Protein AF-A0A7D9HX45-F1 (afdb_monomer_lite)

Organism: Paramuricea clavata (NCBI:txid317549)

Sequence (396 aa):
MNIWMFMNYAREGESHLIISDQASVRDQLNIYQTESTLCTAKPGYRRFQIYSKAFNLCASVYANDYVTAQTCIHDLFSPIQAWQWINNRQLRHEHTGKCLDIVNGIVIRDRLCVRTCNSTRKSQQWACDGLFFEVGGTKLKMNYGNVGMPHILLYNVYADGQYSKWIIYQTPDSSLCSINPYNDLFSKKILKITTVALKAFCSIECAKEQRCKAYIFLEFKKSENCLLSSDPDGKSIPYYGLSFVKLSNDQECDINYCQSGSTCVRRCTEPFFECVCPSWASGDLCENLNPDCSRCLAPETLLHVVAGCQSYLERFTWRHDSVLNFLATSVQIVSGSHLYVDLPGSKSPSIITGDTYRPDLLIQPQPEHSILSNLQLSSNQIFKKKLSGKNQNIKN

Structure (mmCIF, N/CA/C/O backbone):
data_AF-A0A7D9HX45-F1
#
_entry.id   AF-A0A7D9HX45-F1
#
loop_
_atom_site.group_PDB
_atom_site.id
_atom_site.type_symbol
_atom_site.label_atom_id
_atom_site.label_alt_id
_atom_site.label_comp_id
_atom_site.label_asym_id
_atom_site.label_entity_id
_atom_site.label_seq_id
_atom_site.pdbx_PDB_ins_code
_atom_site.Cartn_x
_atom_site.Cartn_y
_atom_site.Cartn_z
_atom_site.occupancy
_atom_site.B_iso_or_equiv
_atom_site.auth_seq_id
_atom_site.auth_comp_id
_atom_site.auth_asym_id
_atom_site.auth_atom_id
_atom_site.pdbx_PDB_model_num
ATOM 1 N N . MET A 1 1 ? -54.045 -20.813 7.165 1.00 29.11 1 MET A N 1
ATOM 2 C CA . MET A 1 1 ? -52.669 -21.286 6.908 1.00 29.11 1 MET A CA 1
ATOM 3 C C . MET A 1 1 ? -52.746 -22.800 6.792 1.00 29.11 1 MET A C 1
ATOM 5 O O . MET A 1 1 ? -53.043 -23.453 7.780 1.00 29.11 1 MET A O 1
ATOM 9 N N . ASN A 1 2 ? -52.648 -23.330 5.572 1.00 20.75 2 ASN A N 1
ATOM 10 C CA . ASN A 1 2 ? -52.856 -24.754 5.294 1.00 20.75 2 ASN A CA 1
ATOM 11 C C . ASN A 1 2 ? -51.570 -25.526 5.600 1.00 20.75 2 ASN A C 1
ATOM 13 O O . ASN A 1 2 ? -50.532 -25.237 5.007 1.00 20.75 2 ASN A O 1
ATOM 17 N N . ILE A 1 3 ? -51.641 -26.485 6.520 1.00 23.73 3 ILE A N 1
ATOM 18 C CA . ILE A 1 3 ? -50.541 -27.398 6.832 1.00 23.73 3 ILE A CA 1
ATOM 19 C C . ILE A 1 3 ? -50.713 -28.630 5.943 1.00 23.73 3 ILE A C 1
ATOM 21 O O . ILE A 1 3 ? -51.696 -29.358 6.066 1.00 23.73 3 ILE A O 1
ATOM 25 N N . TRP A 1 4 ? -49.764 -28.846 5.035 1.00 21.41 4 TRP A N 1
ATOM 26 C CA . TRP A 1 4 ? -49.619 -30.112 4.321 1.00 21.41 4 TRP A CA 1
ATOM 27 C C . TRP A 1 4 ? -48.769 -31.056 5.168 1.00 21.41 4 TRP A C 1
ATOM 29 O O . TRP A 1 4 ? -47.671 -30.697 5.590 1.00 21.41 4 TRP A O 1
ATOM 39 N N . MET A 1 5 ? -49.280 -32.260 5.411 1.00 22.55 5 MET A N 1
ATOM 40 C CA . MET A 1 5 ? -48.622 -33.300 6.196 1.00 22.55 5 MET A CA 1
ATOM 41 C C . MET A 1 5 ? -48.253 -34.446 5.250 1.00 22.55 5 MET A C 1
ATOM 43 O O . MET A 1 5 ? -49.131 -35.130 4.730 1.00 22.55 5 MET A O 1
ATOM 47 N N . PHE A 1 6 ? -46.958 -34.635 4.992 1.00 24.22 6 PHE A N 1
ATOM 48 C CA . PHE A 1 6 ? -46.455 -35.806 4.274 1.00 24.22 6 PHE A CA 1
ATOM 49 C C . PHE A 1 6 ? -46.091 -36.892 5.290 1.00 24.22 6 PHE A C 1
ATOM 51 O O . PHE A 1 6 ? -45.190 -36.706 6.104 1.00 24.22 6 PHE A O 1
ATOM 58 N N . MET A 1 7 ? -46.785 -38.030 5.235 1.00 24.34 7 MET A N 1
ATOM 59 C CA . MET A 1 7 ? -46.378 -39.255 5.924 1.00 24.34 7 MET A CA 1
ATOM 60 C C . MET A 1 7 ? -45.480 -40.070 4.991 1.00 24.34 7 MET A C 1
ATOM 62 O O . MET A 1 7 ? -45.939 -40.542 3.954 1.00 24.34 7 MET A O 1
ATOM 66 N N . ASN A 1 8 ? -44.216 -40.262 5.372 1.00 26.83 8 ASN A N 1
ATOM 67 C CA . ASN A 1 8 ? -43.383 -41.317 4.802 1.00 26.83 8 ASN A CA 1
ATOM 68 C C . ASN A 1 8 ? -43.461 -42.549 5.705 1.00 26.83 8 ASN A C 1
ATOM 70 O O . ASN A 1 8 ? -43.197 -42.481 6.903 1.00 26.83 8 ASN A O 1
ATOM 74 N N . TYR A 1 9 ? -43.844 -43.669 5.100 1.00 31.25 9 TYR A N 1
ATOM 75 C CA . TYR A 1 9 ? -43.890 -44.987 5.719 1.00 31.25 9 TYR A CA 1
ATOM 76 C C . TYR A 1 9 ? -42.457 -45.516 5.884 1.00 31.25 9 TYR A C 1
ATOM 78 O O . TYR A 1 9 ? -41.774 -45.764 4.891 1.00 31.25 9 TYR A O 1
ATOM 86 N N . ALA A 1 10 ? -42.014 -45.726 7.123 1.00 32.34 10 ALA A N 1
ATOM 87 C CA . ALA A 1 10 ? -40.833 -46.524 7.438 1.00 32.34 10 ALA A CA 1
ATOM 88 C C . ALA A 1 10 ? -41.236 -47.645 8.406 1.00 32.34 10 ALA A C 1
ATOM 90 O O . ALA A 1 10 ? -41.891 -47.405 9.420 1.00 32.34 10 ALA A O 1
ATOM 91 N N . ARG A 1 11 ? -40.901 -48.880 8.022 1.00 34.81 11 ARG A N 1
ATOM 92 C CA . ARG A 1 11 ? -41.166 -50.122 8.754 1.00 34.81 11 ARG A CA 1
ATOM 93 C C . ARG A 1 11 ? -40.307 -50.216 10.017 1.00 34.81 11 ARG A C 1
ATOM 95 O O . ARG A 1 11 ? -39.109 -49.988 9.944 1.00 34.81 11 ARG A O 1
ATOM 102 N N . GLU A 1 12 ? -40.978 -50.638 11.088 1.00 40.53 12 GLU A N 1
ATOM 103 C CA . GLU A 1 12 ? -40.513 -51.435 12.234 1.00 40.53 12 GLU A CA 1
ATOM 104 C C . GLU A 1 12 ? -39.202 -51.034 12.932 1.00 40.53 12 GLU A C 1
ATOM 106 O O . GLU A 1 12 ? -38.107 -51.317 12.457 1.00 40.53 12 GLU A O 1
ATOM 111 N N . GLY A 1 13 ? -39.352 -50.509 14.154 1.00 40.66 13 GLY A N 1
ATOM 112 C CA . GLY A 1 13 ? -38.321 -50.553 15.193 1.00 40.66 13 GLY A CA 1
ATOM 113 C C . GLY A 1 13 ? -38.080 -49.213 15.881 1.00 40.66 13 GLY A C 1
ATOM 114 O O . GLY A 1 13 ? -37.291 -48.417 15.399 1.00 40.66 13 GLY A O 1
ATOM 115 N N . GLU A 1 14 ? -38.744 -49.017 17.025 1.00 36.31 14 GLU A N 1
ATOM 116 C CA . GLU A 1 14 ? -38.475 -47.997 18.058 1.00 36.31 14 GLU A CA 1
ATOM 117 C C . GLU A 1 14 ? -38.726 -46.521 17.692 1.00 36.31 14 GLU A C 1
ATOM 119 O O . GLU A 1 14 ? -37.906 -45.803 17.126 1.00 36.31 14 GLU A O 1
ATOM 124 N N . SER A 1 15 ? -39.895 -46.026 18.109 1.00 28.41 15 SER A N 1
ATOM 125 C CA . SER A 1 15 ? -40.246 -44.605 18.074 1.00 28.41 15 SER A CA 1
ATOM 126 C C . SER A 1 15 ? -39.866 -43.926 19.394 1.00 28.41 15 SER A C 1
ATOM 128 O O . SER A 1 15 ? -40.586 -44.044 20.382 1.00 28.41 15 SER A O 1
ATOM 130 N N . HIS A 1 16 ? -38.776 -43.156 19.403 1.00 27.27 16 HIS A N 1
ATOM 131 C CA . HIS A 1 16 ? -38.582 -42.085 20.382 1.00 27.27 16 HIS A CA 1
ATOM 132 C C . HIS A 1 16 ? -39.134 -40.779 19.801 1.00 27.27 16 HIS A C 1
ATOM 134 O O . HIS A 1 16 ? -38.614 -40.242 18.824 1.00 27.27 16 HIS A O 1
ATOM 140 N N . LEU A 1 17 ? -40.209 -40.269 20.403 1.00 25.00 17 LEU A N 1
ATOM 141 C CA . LEU A 1 17 ? -40.782 -38.966 20.081 1.00 25.00 17 LEU A CA 1
ATOM 142 C C . LEU A 1 17 ? -39.903 -37.872 20.709 1.00 25.00 17 LEU A C 1
ATOM 144 O O . LEU A 1 17 ? -40.039 -37.565 21.890 1.00 25.00 17 LEU A O 1
ATOM 148 N N . ILE A 1 18 ? -38.989 -37.287 19.935 1.00 26.44 18 ILE A N 1
ATOM 149 C CA . ILE A 1 18 ? -38.294 -36.057 20.330 1.00 26.44 18 ILE A CA 1
ATOM 150 C C . ILE A 1 18 ? -39.043 -34.892 19.687 1.00 26.44 18 ILE A C 1
ATOM 152 O O . ILE A 1 18 ? -38.878 -34.605 18.502 1.00 26.44 18 ILE A O 1
ATOM 156 N N . ILE A 1 19 ? -39.883 -34.221 20.475 1.00 26.28 19 ILE A N 1
ATOM 157 C CA . ILE A 1 19 ? -40.425 -32.909 20.114 1.00 26.28 19 ILE A CA 1
ATOM 158 C C . ILE A 1 19 ? -39.280 -31.910 20.300 1.00 26.28 19 ILE A C 1
ATOM 160 O O . ILE A 1 19 ? -39.031 -31.418 21.397 1.00 26.28 19 ILE A O 1
ATOM 164 N N . SER A 1 20 ? -38.524 -31.675 19.230 1.00 30.58 20 SER A N 1
ATOM 165 C CA . SER A 1 20 ? -37.583 -30.562 19.145 1.00 30.58 20 SER A CA 1
ATOM 166 C C . SER A 1 20 ? -38.361 -29.333 18.691 1.00 30.58 20 SER A C 1
ATOM 168 O O . SER A 1 20 ? -38.875 -29.277 17.574 1.00 30.58 20 SER A O 1
ATOM 170 N N . ASP A 1 21 ? -38.465 -28.370 19.597 1.00 30.19 21 ASP A N 1
ATOM 171 C CA . ASP A 1 21 ? -39.073 -27.069 19.366 1.00 30.19 21 ASP A CA 1
ATOM 172 C C . ASP A 1 21 ? -38.269 -26.299 18.298 1.00 30.19 21 ASP A C 1
ATOM 174 O O . ASP A 1 21 ? -37.166 -25.807 18.542 1.00 30.19 21 ASP A O 1
ATOM 178 N N . GLN A 1 22 ? -38.788 -26.247 17.067 1.00 35.78 22 GLN A N 1
ATOM 179 C CA . GLN A 1 22 ? -38.159 -25.536 15.945 1.00 35.78 22 GLN A CA 1
ATOM 180 C C . GLN A 1 22 ? -38.368 -24.012 15.990 1.00 35.78 22 GLN A C 1
ATOM 182 O O . GLN A 1 22 ? -37.954 -23.312 15.062 1.00 35.78 22 GLN A O 1
ATOM 187 N N . ALA A 1 23 ? -38.941 -23.462 17.064 1.00 34.66 23 ALA A N 1
ATOM 188 C CA . ALA A 1 23 ? -39.050 -22.015 17.232 1.00 34.66 23 ALA A CA 1
ATOM 189 C C . ALA A 1 23 ? -37.691 -21.334 17.508 1.00 34.66 23 ALA A C 1
ATOM 191 O O . ALA A 1 23 ? -37.512 -20.169 17.175 1.00 34.66 23 ALA A O 1
ATOM 192 N N . SER A 1 24 ? -36.682 -22.058 18.011 1.00 42.12 24 SER A N 1
ATOM 193 C CA . SER A 1 24 ? -35.421 -21.440 18.461 1.00 42.12 24 SER A CA 1
ATOM 194 C C . SER A 1 24 ? -34.381 -21.149 17.363 1.00 42.12 24 SER A C 1
ATOM 196 O O . SER A 1 24 ? -33.397 -20.463 17.640 1.00 42.12 24 SER A O 1
ATOM 198 N N . VAL A 1 25 ? -34.533 -21.653 16.133 1.00 37.47 25 VAL A N 1
ATOM 199 C CA . VAL A 1 25 ? -33.494 -21.483 15.088 1.00 37.47 25 VAL A CA 1
ATOM 200 C C . VAL A 1 25 ? -33.767 -20.273 14.187 1.00 37.47 25 VAL A C 1
ATOM 202 O O . VAL A 1 25 ? -32.830 -19.680 13.657 1.00 37.47 25 VAL A O 1
ATOM 205 N N . ARG A 1 26 ? -35.027 -19.837 14.052 1.00 34.03 26 ARG A N 1
ATOM 206 C CA . ARG A 1 26 ? -35.354 -18.620 13.284 1.00 34.03 26 ARG A CA 1
ATOM 207 C C . ARG A 1 26 ? -35.018 -17.331 14.032 1.00 34.03 26 ARG A C 1
ATOM 209 O O . ARG A 1 26 ? -34.543 -16.396 13.394 1.00 34.03 26 ARG A O 1
ATOM 216 N N . ASP A 1 27 ? -35.130 -17.320 15.357 1.00 36.47 27 ASP A N 1
ATOM 217 C CA . ASP A 1 27 ? -34.755 -16.146 16.156 1.00 36.47 27 ASP A CA 1
ATOM 218 C C . ASP A 1 27 ? -33.237 -16.008 16.338 1.00 36.47 27 ASP A C 1
ATOM 220 O O . ASP A 1 27 ? -32.734 -14.897 16.476 1.00 36.47 27 ASP A O 1
ATOM 224 N N . GLN A 1 28 ? -32.468 -17.096 16.214 1.00 35.81 28 GLN A N 1
ATOM 225 C CA . GLN A 1 28 ? -31.005 -17.003 16.180 1.00 35.81 28 GLN A CA 1
ATOM 226 C C . GLN A 1 28 ? -30.463 -16.507 14.835 1.00 35.81 28 GLN A C 1
ATOM 228 O O . GLN A 1 28 ? -29.389 -15.921 14.814 1.00 35.81 28 GLN A O 1
ATOM 233 N N . LEU A 1 29 ? -31.187 -16.677 13.723 1.00 35.47 29 LEU A N 1
ATOM 234 C CA . LEU A 1 29 ? -30.747 -16.209 12.400 1.00 35.47 29 LEU A CA 1
ATOM 235 C C . LEU A 1 29 ? -31.096 -14.739 12.114 1.00 35.47 29 LEU A C 1
ATOM 237 O O . LEU A 1 29 ? -30.386 -14.102 11.338 1.00 35.47 29 LEU A O 1
ATOM 241 N N . ASN A 1 30 ? -32.104 -14.172 12.783 1.00 33.56 30 ASN A N 1
ATOM 242 C CA . ASN A 1 30 ? -32.448 -12.750 12.648 1.00 33.56 30 ASN A CA 1
ATOM 243 C C . ASN A 1 30 ? -31.595 -11.813 13.527 1.00 33.56 30 ASN A C 1
ATOM 245 O O . ASN A 1 30 ? -31.560 -10.614 13.269 1.00 33.56 30 ASN A O 1
ATOM 249 N N . ILE A 1 31 ? -30.844 -12.340 14.503 1.00 39.88 31 ILE A N 1
ATOM 250 C CA . ILE A 1 31 ? -29.882 -11.557 15.309 1.00 39.88 31 ILE A CA 1
ATOM 251 C C . ILE A 1 31 ? -28.555 -11.330 14.552 1.00 39.88 31 ILE A C 1
ATOM 253 O O . ILE A 1 31 ? -27.799 -10.414 14.870 1.00 39.88 31 ILE A O 1
ATOM 257 N N . TYR A 1 32 ? -28.276 -12.102 13.495 1.00 39.31 32 TYR A N 1
ATOM 258 C CA . TYR A 1 32 ? -27.043 -11.971 12.706 1.00 39.31 32 TYR A CA 1
ATOM 259 C C . TYR A 1 32 ? -27.144 -11.016 11.506 1.00 39.31 32 TYR A C 1
ATOM 261 O O . TYR A 1 32 ? -26.188 -10.934 10.745 1.00 39.31 32 TYR A O 1
ATOM 269 N N . GLN A 1 33 ? -28.250 -10.282 11.319 1.00 35.91 33 GLN A N 1
ATOM 270 C CA . GLN A 1 33 ? -28.400 -9.341 10.190 1.00 35.91 33 GLN A CA 1
ATOM 271 C C . GLN A 1 33 ? -28.148 -7.862 10.524 1.00 35.91 33 GLN A C 1
ATOM 273 O O . GLN A 1 33 ? -28.130 -7.030 9.620 1.00 35.91 33 GLN A O 1
ATOM 278 N N . THR A 1 34 ? -27.832 -7.523 11.772 1.00 42.09 34 THR A N 1
ATOM 279 C CA . THR A 1 34 ? -27.227 -6.227 12.127 1.00 42.09 34 THR A CA 1
ATOM 280 C C . THR A 1 34 ? -25.706 -6.375 12.194 1.00 42.09 34 THR A C 1
ATOM 282 O O . THR A 1 34 ? -25.096 -6.391 13.262 1.00 42.09 34 THR A O 1
ATOM 285 N N . GLU A 1 35 ? -25.080 -6.579 11.033 1.00 38.94 35 GLU A N 1
ATOM 286 C CA . GLU A 1 35 ? -23.638 -6.805 10.924 1.00 38.94 35 GLU A CA 1
ATOM 287 C C . GLU A 1 35 ? -22.811 -5.503 10.979 1.00 38.94 35 GLU A C 1
ATOM 289 O O . GLU A 1 35 ? -22.860 -4.659 10.090 1.00 38.94 35 GLU A O 1
ATOM 294 N N . SER A 1 36 ? -21.892 -5.470 11.955 1.00 44.03 36 SER A N 1
ATOM 295 C CA . SER A 1 36 ? -20.503 -4.991 11.820 1.00 44.03 36 SER A CA 1
ATOM 296 C C . SER A 1 36 ? -20.227 -3.468 11.714 1.00 44.03 36 SER A C 1
ATOM 298 O O . SER A 1 36 ? -19.766 -2.997 10.671 1.00 44.03 36 SER A O 1
ATOM 300 N N . THR A 1 37 ? -20.231 -2.728 12.832 1.00 43.50 37 THR A N 1
ATOM 301 C CA . THR A 1 37 ? -19.584 -1.388 12.930 1.00 43.50 37 THR A CA 1
ATOM 302 C C . THR A 1 37 ? -18.840 -1.196 14.246 1.00 43.50 37 THR A C 1
ATOM 304 O O . THR A 1 37 ? -19.343 -0.701 15.243 1.00 43.50 37 THR A O 1
ATOM 307 N N . LEU A 1 38 ? -17.605 -1.673 14.237 1.00 42.75 38 LEU A N 1
ATOM 308 C CA . LEU A 1 38 ? -16.974 -2.237 15.421 1.00 42.75 38 LEU A CA 1
ATOM 309 C C . LEU A 1 38 ? -15.496 -1.864 15.553 1.00 42.75 38 LEU A C 1
ATOM 311 O O . LEU A 1 38 ? -14.860 -1.765 16.598 1.00 42.75 38 LEU A O 1
ATOM 315 N N . CYS A 1 39 ? -14.926 -1.701 14.383 1.00 43.69 39 CYS A N 1
ATOM 316 C CA . CYS A 1 39 ? -13.587 -1.269 14.162 1.00 43.69 39 CYS A CA 1
ATOM 317 C C . CYS A 1 39 ? -13.716 -0.339 12.968 1.00 43.69 39 CYS A C 1
ATOM 319 O O . CYS A 1 39 ? -14.427 -0.663 12.008 1.00 43.69 39 CYS A O 1
ATOM 321 N N . THR A 1 40 ? -13.067 0.818 13.017 1.00 43.88 40 THR A N 1
ATOM 322 C CA . THR A 1 40 ? -13.077 1.715 11.867 1.00 43.88 40 THR A CA 1
ATOM 323 C C . THR A 1 40 ? -12.385 0.991 10.726 1.00 43.88 40 THR A C 1
ATOM 325 O O . THR A 1 40 ? -11.199 0.670 10.819 1.00 43.88 40 THR A O 1
ATOM 328 N N . ALA A 1 41 ? -13.142 0.694 9.672 1.00 42.19 41 ALA A N 1
ATOM 329 C CA . ALA A 1 41 ? -12.598 0.097 8.472 1.00 42.19 41 ALA A CA 1
ATOM 330 C C . ALA A 1 41 ? -11.638 1.114 7.853 1.00 42.19 41 ALA A C 1
ATOM 332 O O . ALA A 1 41 ? -12.063 2.082 7.222 1.00 42.19 41 ALA A O 1
ATOM 333 N N . LYS A 1 42 ? -10.333 0.936 8.061 1.00 49.41 42 LYS A N 1
ATOM 334 C CA . LYS A 1 42 ? -9.350 1.697 7.294 1.00 49.41 42 LYS A CA 1
ATOM 335 C C . LYS A 1 42 ? -9.221 1.010 5.936 1.00 49.41 42 LYS A C 1
ATOM 337 O O . LYS A 1 42 ? -9.026 -0.210 5.913 1.00 49.41 42 LYS A O 1
ATOM 342 N N . PRO A 1 43 ? -9.335 1.740 4.810 1.00 48.31 43 PRO A N 1
ATOM 343 C CA . PRO A 1 43 ? -9.095 1.150 3.502 1.00 48.31 43 PRO A CA 1
ATOM 344 C C . PRO A 1 43 ? -7.678 0.5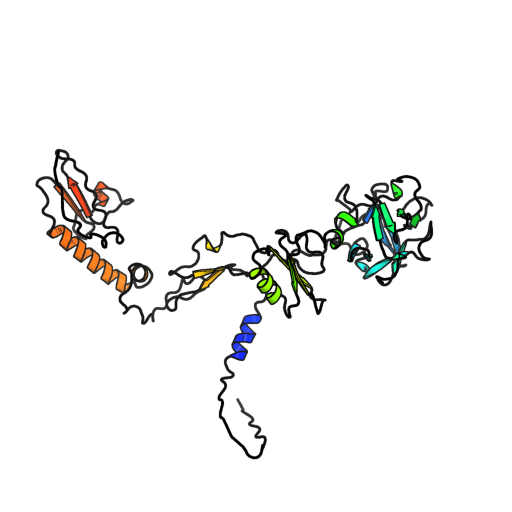61 3.493 1.00 48.31 43 PRO A C 1
ATOM 346 O O . PRO A 1 43 ? -6.691 1.289 3.565 1.00 48.31 43 PRO A O 1
ATOM 349 N N . GLY A 1 44 ? -7.586 -0.773 3.446 1.00 49.69 44 GLY A N 1
ATOM 350 C CA . GLY A 1 44 ? -6.331 -1.533 3.532 1.00 49.69 44 GLY A CA 1
ATOM 351 C C . GLY A 1 44 ? -5.441 -1.410 2.295 1.00 49.69 44 GLY A C 1
ATOM 352 O O . GLY A 1 44 ? -4.399 -2.051 2.200 1.00 49.69 44 GLY A O 1
ATOM 353 N N . TYR A 1 45 ? -5.825 -0.563 1.342 1.00 55.53 45 TYR A N 1
ATOM 354 C CA . TYR A 1 45 ? -5.112 -0.361 0.095 1.00 55.53 45 TYR A CA 1
ATOM 355 C C . TYR A 1 45 ? -4.411 0.983 0.097 1.00 55.53 45 TYR A C 1
ATOM 357 O O . TYR A 1 45 ? -5.019 2.017 -0.185 1.00 55.53 45 TYR A O 1
ATOM 365 N N . ARG A 1 46 ? -3.097 0.966 0.321 1.00 73.81 46 ARG A N 1
ATOM 366 C CA . ARG A 1 46 ? -2.261 2.083 -0.115 1.00 73.81 46 ARG A CA 1
ATOM 367 C C . ARG A 1 46 ? -2.072 1.961 -1.620 1.00 73.81 46 ARG A C 1
ATOM 369 O O . ARG A 1 46 ? -1.096 1.382 -2.084 1.00 73.81 46 ARG A O 1
ATOM 376 N N . ARG A 1 47 ? -3.058 2.452 -2.371 1.00 89.12 47 ARG A N 1
ATOM 377 C CA . ARG A 1 47 ? -2.847 2.856 -3.763 1.00 89.12 47 ARG A CA 1
ATOM 378 C C . ARG A 1 47 ? -1.839 3.996 -3.764 1.00 89.12 47 ARG A C 1
ATOM 380 O O . ARG A 1 47 ? -1.834 4.819 -2.848 1.00 89.12 47 ARG A O 1
ATOM 387 N N . PHE A 1 48 ? -0.981 4.024 -4.767 1.00 93.25 48 PHE A N 1
ATOM 388 C CA . PHE A 1 48 ? 0.028 5.064 -4.887 1.00 93.25 48 PHE A CA 1
ATOM 389 C C . PHE A 1 48 ? 0.358 5.346 -6.343 1.00 93.25 48 PHE A C 1
ATOM 391 O O . PHE A 1 48 ? 0.150 4.505 -7.214 1.00 93.25 48 PHE A O 1
ATOM 398 N N . GLN A 1 49 ? 0.912 6.525 -6.596 1.00 95.81 49 GLN A N 1
ATOM 399 C CA . GLN A 1 49 ? 1.476 6.877 -7.891 1.00 95.81 49 GLN A CA 1
ATOM 400 C C . GLN A 1 49 ? 3.001 6.752 -7.820 1.00 95.81 49 GLN A C 1
ATOM 402 O O . GLN A 1 49 ? 3.625 7.175 -6.841 1.00 95.81 49 GLN A O 1
ATOM 407 N N . ILE A 1 50 ? 3.599 6.152 -8.849 1.00 97.31 50 ILE A N 1
ATOM 408 C CA . ILE A 1 50 ? 5.054 6.024 -8.992 1.00 97.31 50 ILE A CA 1
ATOM 409 C C . ILE A 1 50 ? 5.575 7.320 -9.615 1.00 97.31 50 ILE A C 1
ATOM 411 O O . ILE A 1 50 ? 5.232 7.627 -10.753 1.00 97.31 50 ILE A O 1
ATOM 415 N N . TYR A 1 51 ? 6.395 8.075 -8.890 1.00 97.56 51 TYR A N 1
ATOM 416 C CA . TYR A 1 51 ? 6.815 9.429 -9.248 1.00 97.56 51 TYR A CA 1
ATOM 417 C C . TYR A 1 51 ? 8.323 9.525 -9.494 1.00 97.56 51 TYR A C 1
ATOM 419 O O . TYR A 1 51 ? 9.134 9.012 -8.717 1.00 97.56 51 TYR A O 1
ATOM 427 N N . SER A 1 52 ? 8.704 10.233 -10.558 1.00 96.81 52 SER A N 1
ATOM 428 C CA . SER A 1 52 ? 10.088 10.604 -10.843 1.00 96.81 52 SER A CA 1
ATOM 429 C C . SER A 1 52 ? 10.331 12.076 -10.521 1.00 96.81 52 SER A C 1
ATOM 431 O O . SER A 1 52 ? 9.898 12.972 -11.248 1.00 96.81 52 SER A O 1
ATOM 433 N N . LYS A 1 53 ? 11.109 12.328 -9.462 1.00 95.56 53 LYS A N 1
ATOM 434 C CA . LYS A 1 53 ? 11.498 13.686 -9.044 1.00 95.56 53 LYS A CA 1
ATOM 435 C C . LYS A 1 53 ? 12.331 14.417 -10.099 1.00 95.56 53 LYS A C 1
ATOM 437 O O . LYS A 1 53 ? 12.218 15.629 -10.219 1.00 95.56 53 LYS A O 1
ATOM 442 N N . ALA A 1 54 ? 13.145 13.687 -10.865 1.00 95.31 54 ALA A N 1
ATOM 443 C CA . ALA A 1 54 ? 14.014 14.267 -11.889 1.00 95.31 54 ALA A CA 1
ATOM 444 C C . ALA A 1 54 ? 13.231 14.922 -13.037 1.00 95.31 54 ALA A C 1
ATOM 446 O O . ALA A 1 54 ? 13.718 15.875 -13.637 1.00 95.31 54 ALA A O 1
ATOM 447 N N . PHE A 1 55 ? 12.031 14.416 -13.328 1.00 95.94 55 PHE A N 1
ATOM 448 C CA . PHE A 1 55 ? 11.218 14.870 -14.457 1.00 95.94 55 PHE A CA 1
ATOM 449 C C . PHE A 1 55 ? 9.896 15.515 -14.042 1.00 95.94 55 PHE A C 1
ATOM 451 O O . PHE A 1 55 ? 9.214 16.073 -14.892 1.00 95.94 55 PHE A O 1
ATOM 458 N N . ASN A 1 56 ? 9.531 15.449 -12.759 1.00 97.00 56 ASN A N 1
ATOM 459 C CA . ASN A 1 56 ? 8.217 15.849 -12.262 1.00 97.00 56 ASN A CA 1
ATOM 460 C C . ASN A 1 56 ? 7.059 15.125 -12.990 1.00 97.00 56 ASN A C 1
ATOM 462 O O . ASN A 1 56 ? 6.050 15.729 -13.351 1.00 97.00 56 ASN A O 1
ATOM 466 N N . LEU A 1 57 ? 7.226 13.819 -13.233 1.00 96.94 57 LEU A N 1
ATOM 467 C CA . LEU A 1 57 ? 6.266 12.969 -13.948 1.00 96.94 57 LEU A CA 1
ATOM 468 C C . LEU A 1 57 ? 5.935 11.710 -13.144 1.00 96.94 57 LEU A C 1
ATOM 470 O O . LEU A 1 57 ? 6.757 11.219 -12.368 1.00 96.94 57 LEU A O 1
ATOM 474 N N . CYS A 1 58 ? 4.749 11.159 -13.384 1.00 97.62 58 CYS A N 1
ATOM 475 C CA . CYS A 1 58 ? 4.252 9.925 -12.795 1.00 97.62 58 CYS A CA 1
ATOM 476 C C . CYS A 1 58 ? 4.152 8.813 -13.848 1.00 97.62 58 CYS A C 1
ATOM 478 O O . CYS A 1 58 ? 3.868 9.071 -15.020 1.00 97.62 58 CYS A O 1
ATOM 480 N N . ALA A 1 59 ? 4.386 7.566 -13.439 1.00 97.75 59 ALA A N 1
ATOM 481 C CA . ALA A 1 59 ? 4.229 6.410 -14.313 1.00 97.75 59 ALA A CA 1
ATOM 482 C C . ALA A 1 59 ? 2.740 6.134 -14.578 1.00 97.75 59 ALA A C 1
ATOM 484 O O . ALA A 1 59 ? 1.949 5.977 -13.646 1.00 97.75 59 ALA A O 1
ATOM 485 N N . SER A 1 60 ? 2.388 6.039 -15.855 1.00 97.44 60 SER A N 1
ATOM 486 C CA . SER 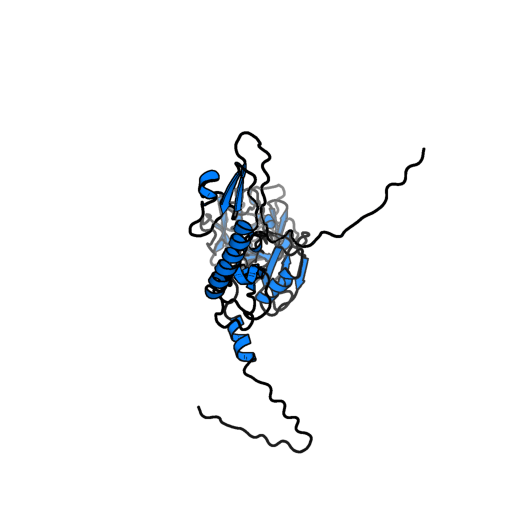A 1 60 ? 1.028 5.879 -16.371 1.00 97.44 60 SER A CA 1
ATOM 487 C C . SER A 1 60 ? 0.995 4.772 -17.423 1.00 97.44 60 SER A C 1
ATOM 489 O O . SER A 1 60 ? 1.980 4.571 -18.146 1.00 97.44 60 SER A O 1
ATOM 491 N N . VAL A 1 61 ? -0.124 4.057 -17.532 1.00 96.94 61 VAL A N 1
ATOM 492 C CA . VAL A 1 61 ? -0.320 3.027 -18.564 1.00 96.94 61 VAL A CA 1
ATOM 493 C C . VAL A 1 61 ? -1.153 3.590 -19.709 1.00 96.94 61 VAL A C 1
ATOM 495 O O . VAL A 1 61 ? -2.261 4.080 -19.505 1.00 96.94 61 VAL A O 1
ATOM 498 N N . TYR A 1 62 ? -0.622 3.496 -20.928 1.00 90.50 62 TYR A N 1
ATOM 499 C CA . TYR A 1 62 ? -1.308 3.934 -22.143 1.00 90.50 62 TYR A CA 1
ATOM 500 C C . TYR A 1 62 ? -2.155 2.805 -22.761 1.00 90.50 62 TYR A C 1
ATOM 502 O O . TYR A 1 62 ? -2.026 1.641 -22.383 1.00 90.50 62 TYR A O 1
ATOM 510 N N . ALA A 1 63 ? -3.000 3.125 -23.749 1.00 86.62 63 ALA A N 1
ATOM 511 C CA . ALA A 1 63 ? -3.966 2.190 -24.354 1.00 86.62 63 ALA A CA 1
ATOM 512 C C . ALA A 1 63 ? -3.353 0.903 -24.952 1.00 86.62 63 ALA A C 1
ATOM 514 O O . ALA A 1 63 ? -4.048 -0.087 -25.151 1.00 86.62 63 ALA A O 1
ATOM 515 N N . ASN A 1 64 ? -2.052 0.903 -25.233 1.00 93.06 64 ASN A N 1
ATOM 516 C CA . ASN A 1 64 ? -1.304 -0.228 -25.777 1.00 93.06 64 ASN A CA 1
ATOM 517 C C . ASN A 1 64 ? -0.564 -1.048 -24.698 1.00 93.06 64 ASN A C 1
ATOM 519 O O . ASN A 1 64 ? 0.384 -1.757 -25.024 1.00 93.06 64 ASN A O 1
ATOM 523 N N . ASP A 1 65 ? -0.966 -0.935 -23.427 1.00 96.75 65 ASP A N 1
ATOM 524 C CA . ASP A 1 65 ? -0.351 -1.580 -22.255 1.00 96.75 65 ASP A CA 1
ATOM 525 C C . ASP A 1 65 ? 1.105 -1.157 -21.968 1.00 96.75 65 ASP A C 1
ATOM 527 O O . ASP A 1 65 ? 1.747 -1.728 -21.084 1.00 96.75 65 ASP A O 1
ATOM 531 N N . TYR A 1 66 ? 1.661 -0.163 -22.666 1.00 97.50 66 TYR A N 1
ATOM 532 C CA . TYR A 1 66 ? 3.003 0.342 -22.367 1.00 97.50 66 TYR A CA 1
ATOM 533 C C . TYR A 1 66 ? 2.979 1.328 -21.204 1.00 97.50 66 TYR A C 1
ATOM 535 O O . TYR A 1 66 ? 2.059 2.137 -21.061 1.00 97.50 66 TYR A O 1
ATOM 543 N N . VAL A 1 67 ? 4.048 1.297 -20.411 1.00 97.88 67 VAL A N 1
ATOM 544 C CA . VAL A 1 67 ? 4.238 2.217 -19.291 1.00 97.88 67 VAL A CA 1
ATOM 545 C C . VAL A 1 67 ? 5.026 3.437 -19.772 1.00 97.88 67 VAL A C 1
ATOM 547 O O . VAL A 1 67 ? 6.093 3.321 -20.381 1.00 97.88 67 VAL A O 1
ATOM 550 N N . THR A 1 68 ? 4.481 4.621 -19.520 1.00 97.19 68 THR A N 1
ATOM 551 C CA . THR A 1 68 ? 5.028 5.926 -19.927 1.00 97.19 68 THR A CA 1
ATOM 552 C C . THR A 1 68 ? 5.108 6.857 -18.723 1.00 97.19 68 THR A C 1
ATOM 554 O O . THR A 1 68 ? 4.468 6.597 -17.705 1.00 97.19 68 THR A O 1
ATOM 557 N N . ALA A 1 69 ? 5.895 7.929 -18.811 1.00 97.00 69 ALA A N 1
ATOM 558 C CA . ALA A 1 69 ? 5.889 8.983 -17.799 1.00 97.00 69 ALA A CA 1
ATOM 559 C C . ALA A 1 69 ? 5.018 10.153 -18.281 1.00 97.00 69 ALA A C 1
ATOM 561 O O . ALA A 1 69 ? 5.214 10.664 -19.382 1.00 97.00 69 ALA A O 1
ATOM 562 N N . GLN A 1 70 ? 4.047 10.563 -17.471 1.00 96.62 70 GLN A N 1
ATOM 563 C CA . GLN A 1 70 ? 3.079 11.616 -17.791 1.00 96.62 70 GLN A CA 1
ATOM 564 C C . GLN A 1 70 ? 2.958 12.608 -16.635 1.00 96.62 70 GLN A C 1
ATOM 566 O O . GLN A 1 70 ? 3.412 12.333 -15.525 1.00 96.62 70 GLN A O 1
ATOM 571 N N . THR A 1 71 ? 2.338 13.763 -16.879 1.00 97.25 71 THR A N 1
ATOM 572 C CA . THR A 1 71 ? 2.021 14.719 -15.812 1.00 97.25 71 THR A CA 1
ATOM 573 C C . THR A 1 71 ? 1.226 14.021 -14.711 1.00 97.25 71 THR A C 1
ATOM 575 O O . THR A 1 71 ? 0.255 13.316 -14.993 1.00 97.25 71 THR A O 1
ATOM 578 N N . CYS A 1 72 ? 1.658 14.189 -13.463 1.00 97.00 72 CYS A N 1
ATOM 579 C CA . CYS A 1 72 ? 0.986 13.587 -12.318 1.00 97.00 72 CYS A CA 1
ATOM 580 C C . CYS A 1 72 ? -0.430 14.146 -12.166 1.00 97.00 72 CYS A C 1
ATOM 582 O O . CYS A 1 72 ? -0.633 15.360 -12.175 1.00 97.00 72 CYS A O 1
ATOM 584 N N . ILE A 1 73 ? -1.403 13.256 -12.003 1.00 95.88 73 ILE A N 1
ATOM 585 C CA . ILE A 1 73 ? -2.787 13.621 -11.717 1.00 95.88 73 ILE A CA 1
ATOM 586 C C . ILE A 1 73 ? -2.920 13.750 -10.201 1.00 95.88 73 ILE A C 1
ATOM 588 O O . ILE A 1 73 ? -2.747 12.775 -9.479 1.00 95.88 73 ILE A O 1
ATOM 592 N N . HIS A 1 74 ? -3.238 14.949 -9.712 1.00 90.25 74 HIS A N 1
ATOM 593 C CA . HIS A 1 74 ? -3.331 15.223 -8.271 1.00 90.25 74 HIS A CA 1
ATOM 594 C C . HIS A 1 74 ? -4.426 14.427 -7.550 1.00 90.25 74 HIS A C 1
ATOM 596 O O . HIS A 1 74 ? -4.372 14.279 -6.330 1.00 90.25 74 HIS A O 1
ATOM 602 N N . ASP A 1 75 ? -5.397 13.898 -8.293 1.00 85.88 75 ASP A N 1
ATOM 603 C CA . ASP A 1 75 ? -6.347 12.932 -7.765 1.00 85.88 75 ASP A CA 1
ATOM 604 C C . ASP A 1 75 ? -5.649 11.581 -7.536 1.00 85.88 75 ASP A C 1
ATOM 606 O O . ASP A 1 75 ? -5.432 10.795 -8.464 1.00 85.88 75 ASP A O 1
ATOM 610 N N . LEU A 1 76 ? -5.308 11.310 -6.272 1.00 70.12 76 LEU A N 1
ATOM 611 C CA . LEU A 1 76 ? -4.723 10.044 -5.812 1.00 70.12 76 LEU A CA 1
ATOM 612 C C . LEU A 1 76 ? -5.599 8.824 -6.147 1.00 70.12 76 LEU A C 1
ATOM 614 O O . LEU A 1 76 ? -5.118 7.690 -6.092 1.00 70.12 76 LEU A O 1
ATOM 618 N N . PHE A 1 77 ? -6.868 9.037 -6.503 1.00 72.81 77 PHE A N 1
ATOM 619 C CA . PHE A 1 77 ? -7.796 7.991 -6.909 1.00 72.81 77 PHE A CA 1
ATOM 620 C C . PHE A 1 77 ? -7.853 7.760 -8.416 1.00 72.81 77 PHE A C 1
ATOM 622 O O . PHE A 1 77 ? -8.558 6.843 -8.837 1.00 72.81 77 PHE A O 1
ATOM 629 N N . SER A 1 78 ? -7.092 8.511 -9.219 1.00 87.38 78 SER A N 1
ATOM 630 C CA . SER A 1 78 ? -7.036 8.308 -10.665 1.00 87.38 78 SER A CA 1
ATOM 631 C C . SER A 1 78 ? -6.489 6.913 -10.996 1.00 87.38 78 SER A C 1
ATOM 633 O O . SER A 1 78 ? -5.297 6.645 -10.798 1.00 87.38 78 SER A O 1
ATOM 635 N N . PRO A 1 79 ? -7.323 5.995 -11.520 1.00 89.12 79 PRO A N 1
ATOM 636 C CA . PRO A 1 79 ? -6.950 4.590 -11.647 1.00 89.12 79 PRO A CA 1
ATOM 637 C C . PRO A 1 79 ? -5.868 4.359 -12.714 1.00 89.12 79 PRO A C 1
ATOM 639 O O . PRO A 1 79 ? -5.213 3.322 -12.694 1.00 89.12 79 PRO A O 1
ATOM 642 N N . ILE A 1 80 ? -5.661 5.318 -13.626 1.00 93.94 80 ILE A N 1
ATOM 643 C CA . ILE A 1 80 ? -4.699 5.238 -14.742 1.00 93.94 80 ILE A CA 1
ATOM 644 C C . ILE A 1 80 ? -3.241 5.531 -14.348 1.00 93.94 80 ILE A C 1
ATOM 646 O O . ILE A 1 80 ? -2.327 5.280 -15.129 1.00 93.94 80 ILE A O 1
ATOM 650 N N . GLN A 1 81 ? -3.021 6.085 -13.152 1.00 96.31 81 GLN A N 1
ATOM 651 C CA . GLN A 1 81 ? -1.690 6.298 -12.567 1.00 96.31 81 GLN A CA 1
ATOM 652 C C . GLN A 1 81 ? -1.538 5.588 -11.216 1.00 96.31 81 GLN A C 1
ATOM 654 O O . GLN A 1 81 ? -0.487 5.682 -10.582 1.00 96.31 81 GLN A O 1
ATOM 659 N N . ALA A 1 82 ? -2.582 4.890 -10.760 1.00 95.12 82 ALA A N 1
ATOM 660 C CA . ALA A 1 82 ? -2.584 4.189 -9.490 1.00 95.12 82 ALA A CA 1
ATOM 661 C C . ALA A 1 82 ? -1.977 2.787 -9.630 1.00 95.12 82 ALA A C 1
ATOM 663 O O . ALA A 1 82 ? -2.337 1.990 -10.500 1.00 95.12 82 ALA A O 1
ATOM 664 N N . TRP A 1 83 ? -1.072 2.484 -8.710 1.00 96.31 83 TRP A N 1
ATOM 665 C CA . TRP A 1 83 ? -0.377 1.215 -8.587 1.00 96.31 83 TRP A CA 1
ATOM 666 C C . TRP A 1 83 ? -0.611 0.620 -7.205 1.00 96.31 83 TRP A C 1
ATOM 668 O O . TRP A 1 83 ? -0.892 1.323 -6.228 1.00 96.31 83 TRP A O 1
ATOM 678 N N . GLN A 1 84 ? -0.471 -0.698 -7.131 1.00 93.19 84 GLN A N 1
ATOM 679 C CA . GLN A 1 84 ? -0.628 -1.453 -5.902 1.00 93.19 84 GLN A CA 1
ATOM 680 C C . GLN A 1 84 ? 0.343 -2.636 -5.867 1.00 93.19 84 GLN A C 1
ATOM 682 O O . GLN A 1 84 ? 0.478 -3.375 -6.842 1.00 93.19 84 GLN A O 1
ATOM 687 N N . TRP A 1 85 ? 0.970 -2.868 -4.714 1.00 93.12 85 TRP A N 1
ATOM 688 C CA . TRP A 1 85 ? 1.677 -4.118 -4.435 1.00 93.12 85 TRP A CA 1
ATOM 689 C C . TRP A 1 85 ? 0.691 -5.270 -4.262 1.00 93.12 85 TRP A C 1
ATOM 691 O O . TRP A 1 85 ? -0.209 -5.194 -3.424 1.00 93.12 85 TRP A O 1
ATOM 701 N N . ILE A 1 86 ? 0.877 -6.345 -5.029 1.00 90.44 86 ILE A N 1
ATOM 702 C CA . ILE A 1 86 ? 0.020 -7.538 -4.952 1.00 90.44 86 ILE A CA 1
ATOM 703 C C . ILE A 1 86 ? 0.648 -8.724 -4.223 1.00 90.44 86 ILE A C 1
ATOM 705 O O . ILE A 1 86 ? -0.034 -9.661 -3.820 1.00 90.44 86 ILE A O 1
ATOM 709 N N . ASN A 1 87 ? 1.962 -8.670 -4.061 1.00 89.06 87 ASN A N 1
ATOM 710 C CA . ASN A 1 87 ? 2.781 -9.493 -3.183 1.00 89.06 87 ASN A CA 1
ATOM 711 C C . ASN A 1 87 ? 4.102 -8.742 -2.954 1.00 89.06 87 ASN A C 1
ATOM 713 O O . ASN A 1 87 ? 4.238 -7.587 -3.362 1.00 89.06 87 ASN A O 1
ATOM 717 N N . ASN A 1 88 ? 5.095 -9.385 -2.338 1.00 90.62 88 ASN A N 1
ATOM 718 C CA . ASN A 1 88 ? 6.392 -8.761 -2.070 1.00 90.62 88 ASN A CA 1
ATOM 719 C C . ASN A 1 88 ? 7.190 -8.366 -3.311 1.00 90.62 88 ASN A C 1
ATOM 721 O O . ASN A 1 88 ? 8.155 -7.622 -3.170 1.00 90.62 88 ASN A O 1
ATOM 725 N N . ARG A 1 89 ? 6.825 -8.849 -4.499 1.00 95.81 89 ARG A N 1
ATOM 726 C CA . ARG A 1 89 ? 7.617 -8.665 -5.715 1.00 95.81 89 ARG A CA 1
ATOM 727 C C . ARG A 1 89 ? 6.818 -8.181 -6.915 1.00 95.81 89 ARG A C 1
ATOM 729 O O . ARG A 1 89 ? 7.423 -7.922 -7.937 1.00 95.81 89 ARG A O 1
ATOM 736 N N . GLN A 1 90 ? 5.501 -8.037 -6.852 1.00 97.12 90 GLN A N 1
ATOM 737 C CA . GLN A 1 90 ? 4.709 -7.675 -8.029 1.00 97.12 90 GLN A CA 1
ATOM 738 C C . GLN A 1 90 ? 3.893 -6.411 -7.784 1.00 97.12 90 GLN A C 1
ATOM 740 O O . GLN A 1 90 ? 3.196 -6.292 -6.773 1.00 97.12 90 GLN A O 1
ATOM 745 N N . LEU A 1 91 ? 3.944 -5.503 -8.758 1.00 97.12 91 LEU A N 1
ATOM 746 C CA . LEU A 1 91 ? 3.083 -4.330 -8.838 1.00 97.12 91 LEU A CA 1
ATOM 747 C C . LEU A 1 91 ? 1.988 -4.560 -9.866 1.00 97.12 91 LEU A C 1
ATOM 749 O O . LEU A 1 91 ? 2.281 -4.923 -11.003 1.00 97.12 91 LEU A O 1
ATOM 753 N N . ARG A 1 92 ? 0.743 -4.301 -9.478 1.00 96.94 92 ARG A N 1
ATOM 754 C CA . ARG A 1 92 ? -0.423 -4.273 -10.356 1.00 96.94 92 ARG A CA 1
ATOM 755 C C . ARG A 1 92 ? -0.841 -2.834 -10.600 1.00 96.94 92 ARG A C 1
ATOM 757 O O . ARG A 1 92 ? -0.884 -2.029 -9.672 1.00 96.94 92 ARG A O 1
ATOM 764 N N . HIS A 1 93 ? -1.155 -2.540 -11.849 1.00 97.38 93 HIS A N 1
ATOM 765 C CA . HIS A 1 93 ? -1.780 -1.295 -12.246 1.00 97.38 93 HIS A CA 1
ATOM 766 C C . HIS A 1 93 ? -3.289 -1.374 -11.999 1.00 97.38 93 HIS A C 1
ATOM 768 O O . HIS A 1 93 ? -3.928 -2.354 -12.392 1.00 97.38 93 HIS A O 1
ATOM 774 N N . GLU A 1 94 ? -3.852 -0.361 -11.345 1.00 93.75 94 GLU A N 1
ATOM 775 C CA . GLU A 1 94 ? -5.226 -0.402 -10.839 1.00 93.75 94 GLU A CA 1
ATOM 776 C C . GLU A 1 94 ? -6.251 -0.490 -11.974 1.00 93.75 94 GLU A C 1
ATOM 778 O O . GLU A 1 94 ? -7.077 -1.398 -11.982 1.00 93.75 94 GLU A O 1
ATOM 783 N N . HIS A 1 95 ? -6.166 0.396 -12.974 1.00 94.75 95 HIS A N 1
ATOM 784 C CA . HIS A 1 95 ? -7.159 0.444 -14.052 1.00 94.75 95 HIS A CA 1
ATOM 785 C C . HIS A 1 95 ? -7.188 -0.825 -14.915 1.00 94.75 95 HIS A C 1
ATOM 787 O O . HIS A 1 95 ? -8.255 -1.273 -15.323 1.00 94.75 95 HIS A O 1
ATOM 793 N N . THR A 1 96 ? -6.024 -1.406 -15.216 1.00 96.38 96 THR A N 1
ATOM 794 C CA . THR A 1 96 ? -5.941 -2.559 -16.130 1.00 96.38 96 THR A CA 1
ATOM 795 C C . THR A 1 96 ? -6.007 -3.902 -15.410 1.00 96.38 96 THR A C 1
ATOM 797 O O . THR A 1 96 ? -6.163 -4.931 -16.066 1.00 96.38 96 THR A O 1
ATOM 800 N N . GLY A 1 97 ? -5.813 -3.933 -14.087 1.00 95.69 97 GLY A N 1
ATOM 801 C CA . GLY A 1 97 ? -5.697 -5.168 -13.306 1.00 95.69 97 GLY A CA 1
ATOM 802 C C . GLY A 1 97 ? -4.476 -6.034 -13.661 1.00 95.69 97 GLY A C 1
ATOM 803 O O . GLY A 1 97 ? -4.341 -7.146 -13.149 1.00 95.69 97 GLY A O 1
ATOM 804 N N . LYS A 1 98 ? -3.580 -5.543 -14.527 1.00 98.06 98 LYS A N 1
ATOM 805 C CA . LYS A 1 98 ? -2.385 -6.236 -15.029 1.00 98.06 98 LYS A CA 1
ATOM 806 C C . LYS A 1 98 ? -1.145 -5.852 -14.216 1.00 98.06 98 LYS A C 1
ATOM 808 O O . LYS A 1 98 ? -1.086 -4.778 -13.622 1.00 98.06 98 LYS A O 1
ATOM 813 N N . CYS A 1 99 ? -0.141 -6.720 -14.209 1.00 98.44 99 CYS A N 1
ATOM 814 C CA . CYS A 1 99 ? 1.114 -6.522 -13.496 1.00 98.44 99 CYS A CA 1
ATOM 815 C C . CYS A 1 99 ? 2.192 -5.879 -14.359 1.00 98.44 99 CYS A C 1
ATOM 817 O O . CYS A 1 99 ? 2.286 -6.170 -15.550 1.00 98.44 99 CYS A O 1
ATOM 819 N N . LEU A 1 100 ? 3.031 -5.059 -13.726 1.00 98.56 100 LEU A N 1
ATOM 820 C CA . LEU A 1 100 ? 4.214 -4.459 -14.328 1.00 98.56 100 LEU A CA 1
ATOM 821 C C . LEU A 1 100 ? 5.171 -5.550 -14.825 1.00 98.56 100 LEU A C 1
ATOM 823 O O . LEU A 1 100 ? 5.616 -6.395 -14.047 1.00 98.56 100 LEU A O 1
ATOM 827 N N . ASP A 1 101 ? 5.481 -5.516 -16.115 1.00 98.50 101 ASP A N 1
ATOM 828 C CA . ASP A 1 101 ? 6.274 -6.508 -16.841 1.00 98.50 101 ASP A CA 1
ATOM 829 C C . ASP A 1 101 ? 7.185 -5.807 -17.866 1.00 98.50 101 ASP A C 1
ATOM 831 O O . ASP A 1 101 ? 7.172 -4.583 -18.020 1.00 98.50 101 ASP A O 1
ATOM 835 N N . ILE A 1 102 ? 7.970 -6.590 -18.600 1.00 98.06 102 ILE A N 1
ATOM 836 C CA . ILE A 1 102 ? 8.885 -6.117 -19.640 1.00 98.06 102 ILE A CA 1
ATOM 837 C C . ILE A 1 102 ? 8.557 -6.833 -20.952 1.00 98.06 102 ILE A C 1
ATOM 839 O O . ILE A 1 102 ? 8.242 -8.025 -20.964 1.00 98.06 102 ILE A O 1
ATOM 843 N N . VAL A 1 103 ? 8.577 -6.100 -22.065 1.00 96.06 103 VAL A N 1
ATOM 844 C CA . VAL A 1 103 ? 7.981 -6.546 -23.336 1.00 96.06 103 VAL A CA 1
ATOM 845 C C . VAL A 1 103 ? 8.644 -7.802 -23.901 1.00 96.06 103 VAL A C 1
ATOM 847 O O . VAL A 1 103 ? 7.919 -8.747 -24.222 1.00 96.06 103 VAL A O 1
ATOM 850 N N . ASN A 1 104 ? 9.975 -7.815 -23.988 1.00 95.62 104 ASN A N 1
ATOM 851 C CA . ASN A 1 104 ? 10.824 -8.853 -24.583 1.00 95.62 104 ASN A CA 1
ATOM 852 C C . ASN A 1 104 ? 11.741 -9.532 -23.541 1.00 95.62 104 ASN A C 1
ATOM 854 O O . ASN A 1 104 ? 12.755 -10.134 -23.893 1.00 95.62 104 ASN A O 1
ATOM 858 N N . GLY A 1 105 ? 11.381 -9.467 -22.255 1.00 94.94 105 GLY A N 1
ATOM 859 C CA . GLY A 1 105 ? 12.161 -10.046 -21.157 1.00 94.94 105 GLY A CA 1
ATOM 860 C C . GLY A 1 105 ? 13.175 -9.076 -20.542 1.00 94.94 105 GLY A C 1
ATOM 861 O O . GLY A 1 105 ? 13.185 -7.888 -20.829 1.00 94.94 105 GLY A O 1
ATOM 862 N N . ILE A 1 106 ? 14.013 -9.568 -19.625 1.00 96.88 106 ILE A N 1
ATOM 863 C CA . ILE A 1 106 ? 14.917 -8.718 -18.830 1.00 96.88 106 ILE A CA 1
ATOM 864 C C . ILE A 1 106 ? 16.168 -8.366 -19.653 1.00 96.88 106 ILE A C 1
ATOM 866 O O . ILE A 1 106 ? 17.219 -8.988 -19.507 1.00 96.88 106 ILE A O 1
ATOM 870 N N . VAL A 1 107 ? 16.033 -7.381 -20.543 1.00 95.88 107 VAL A N 1
ATOM 871 C CA . VAL A 1 107 ? 17.092 -6.891 -21.439 1.00 95.88 107 VAL A CA 1
ATOM 872 C C . VAL A 1 107 ? 17.237 -5.375 -21.292 1.00 95.88 107 VAL A C 1
ATOM 874 O O . VAL A 1 107 ? 16.266 -4.654 -21.062 1.00 95.88 107 VAL A O 1
ATOM 877 N N . ILE A 1 108 ? 18.468 -4.869 -21.403 1.00 94.88 108 ILE A N 1
ATOM 878 C CA . ILE A 1 108 ? 18.736 -3.428 -21.358 1.00 94.88 108 ILE A CA 1
ATOM 879 C C . ILE A 1 108 ? 17.988 -2.695 -22.486 1.00 94.88 108 ILE A C 1
ATOM 881 O O . ILE A 1 108 ? 17.906 -3.187 -23.608 1.00 94.88 108 ILE A O 1
ATOM 885 N N . ARG A 1 109 ? 17.481 -1.494 -22.190 1.00 94.00 109 ARG A N 1
ATOM 886 C CA . ARG A 1 109 ? 16.683 -0.621 -23.071 1.00 94.00 109 ARG A CA 1
ATOM 887 C C . ARG A 1 109 ? 15.331 -1.182 -23.492 1.00 94.00 109 ARG A C 1
ATOM 889 O O . ARG A 1 109 ? 14.650 -0.547 -24.295 1.00 94.00 109 ARG A O 1
ATOM 896 N N . ASP A 1 110 ? 14.916 -2.321 -22.951 1.00 96.50 110 ASP A N 1
ATOM 897 C CA . ASP A 1 110 ? 13.598 -2.842 -23.265 1.00 96.50 110 ASP A CA 1
ATOM 898 C C . ASP A 1 110 ? 12.495 -2.082 -22.518 1.00 96.50 110 ASP A C 1
ATOM 900 O O . ASP A 1 110 ? 12.717 -1.508 -21.448 1.00 96.50 110 ASP A O 1
ATOM 904 N N . ARG A 1 111 ? 11.303 -2.040 -23.114 1.00 96.56 111 ARG A N 1
ATOM 905 C CA . ARG A 1 111 ? 10.177 -1.232 -22.630 1.00 96.56 111 ARG A CA 1
ATOM 906 C C . ARG A 1 111 ? 9.431 -1.930 -21.502 1.00 96.56 111 ARG A C 1
ATOM 908 O O . ARG A 1 111 ? 9.200 -3.139 -21.558 1.00 96.56 111 ARG A O 1
ATOM 915 N N . LEU A 1 112 ? 8.979 -1.145 -20.526 1.00 97.94 112 LEU A N 1
ATOM 916 C CA . LEU A 1 112 ? 8.037 -1.615 -19.517 1.00 97.94 112 LEU A CA 1
ATOM 917 C C . LEU A 1 112 ? 6.619 -1.634 -20.097 1.00 97.94 112 LEU A C 1
ATOM 919 O O . LEU A 1 112 ? 6.213 -0.760 -20.870 1.00 97.94 112 LEU A O 1
ATOM 923 N N . CYS A 1 113 ? 5.862 -2.649 -19.705 1.00 98.12 113 CYS A N 1
ATOM 924 C CA . CYS A 1 113 ? 4.469 -2.850 -20.081 1.00 98.12 113 CYS A CA 1
ATOM 925 C C . CYS A 1 113 ? 3.676 -3.402 -18.894 1.00 98.12 113 CYS A C 1
ATOM 927 O O . CYS A 1 113 ? 4.237 -3.659 -17.829 1.00 98.12 113 CYS A O 1
ATOM 929 N N . VAL A 1 114 ? 2.375 -3.606 -19.072 1.00 98.56 114 VAL A N 1
ATOM 930 C CA . VAL A 1 114 ? 1.558 -4.385 -18.143 1.00 98.56 114 VAL A CA 1
ATOM 931 C C . VAL A 1 114 ? 1.043 -5.658 -18.812 1.00 98.56 114 VAL A C 1
ATOM 933 O O . VAL A 1 114 ? 0.593 -5.646 -19.955 1.00 98.56 114 VAL A O 1
ATOM 936 N N . ARG A 1 115 ? 1.111 -6.792 -18.112 1.00 98.31 115 ARG A N 1
ATOM 937 C CA . ARG A 1 115 ? 0.630 -8.101 -18.595 1.00 98.31 115 ARG A CA 1
ATOM 938 C C . ARG A 1 115 ? -0.124 -8.850 -17.501 1.00 98.31 115 ARG A C 1
ATOM 940 O O . ARG A 1 115 ? -0.100 -8.454 -16.341 1.00 98.31 115 ARG A O 1
ATOM 947 N N . THR A 1 116 ? -0.796 -9.946 -17.850 1.00 98.12 116 THR A N 1
ATOM 948 C CA . THR A 1 116 ? -1.439 -10.824 -16.861 1.00 98.12 116 THR A CA 1
ATOM 949 C C . THR A 1 116 ? -0.457 -11.186 -15.746 1.00 98.12 116 THR A C 1
ATOM 951 O O . THR A 1 116 ? 0.679 -11.586 -16.015 1.00 98.12 116 THR A O 1
ATOM 954 N N . CYS A 1 117 ? -0.892 -11.013 -14.499 1.00 98.00 117 CYS A N 1
ATOM 955 C CA . CYS A 1 117 ? -0.069 -11.259 -13.324 1.00 98.00 117 CYS A CA 1
ATOM 956 C C . CYS A 1 117 ? 0.319 -12.738 -13.222 1.00 98.00 117 CYS A C 1
ATOM 958 O O . CYS A 1 117 ? -0.542 -13.613 -13.182 1.00 98.00 117 CYS A O 1
ATOM 960 N N . ASN A 1 118 ? 1.620 -13.012 -13.164 1.00 97.50 118 ASN A N 1
ATOM 961 C CA . ASN A 1 118 ? 2.188 -14.343 -13.003 1.00 97.50 118 ASN A CA 1
ATOM 962 C C . ASN A 1 118 ? 3.376 -14.285 -12.032 1.00 97.50 118 ASN A C 1
ATOM 964 O O . ASN A 1 118 ? 4.443 -13.779 -12.376 1.00 97.50 118 ASN A O 1
ATOM 968 N N . SER A 1 119 ? 3.199 -14.817 -10.822 1.00 95.38 119 SER A N 1
ATOM 969 C CA . SER A 1 119 ? 4.198 -14.756 -9.744 1.00 95.38 119 SER A CA 1
ATOM 970 C C . SER A 1 119 ? 5.497 -15.508 -10.040 1.00 95.38 119 SER A C 1
ATOM 972 O O . SER A 1 119 ? 6.539 -15.187 -9.464 1.00 95.38 119 SER A O 1
ATOM 974 N N . THR A 1 120 ? 5.485 -16.464 -10.973 1.00 96.56 120 THR A N 1
ATOM 975 C CA . THR A 1 120 ? 6.681 -17.228 -11.361 1.00 96.56 120 THR A CA 1
ATOM 976 C C . THR A 1 120 ? 7.537 -16.498 -12.401 1.00 96.56 120 THR A C 1
ATOM 978 O O . THR A 1 120 ? 8.708 -16.832 -12.593 1.00 96.56 120 THR A O 1
ATOM 981 N N . ARG A 1 121 ? 6.996 -15.463 -13.059 1.00 97.62 121 ARG A N 1
ATOM 982 C CA . ARG A 1 121 ? 7.687 -14.723 -14.119 1.00 97.62 121 ARG A CA 1
ATOM 983 C C . ARG A 1 121 ? 8.668 -13.703 -13.531 1.00 97.62 121 ARG A C 1
ATOM 985 O O . ARG A 1 121 ? 8.263 -12.682 -12.985 1.00 97.62 121 ARG A O 1
ATOM 992 N N . LYS A 1 122 ? 9.973 -13.928 -13.732 1.00 97.81 122 LYS A N 1
ATOM 993 C CA . LYS A 1 122 ? 11.047 -13.037 -13.240 1.00 97.81 122 LYS A CA 1
ATOM 994 C C . LYS A 1 122 ? 10.929 -11.584 -13.715 1.00 97.81 122 LYS A C 1
ATOM 996 O O . LYS A 1 122 ? 11.271 -10.687 -12.957 1.00 97.81 122 LYS A O 1
ATOM 1001 N N . SER A 1 123 ? 10.435 -11.342 -14.932 1.00 98.06 123 SER A N 1
ATOM 1002 C CA . SER A 1 123 ? 10.251 -9.985 -15.477 1.00 98.06 123 SER A CA 1
ATOM 1003 C C . SER A 1 123 ? 9.126 -9.191 -14.799 1.00 98.06 123 SER A C 1
ATOM 1005 O O . SER A 1 123 ? 9.034 -7.986 -14.994 1.00 98.06 123 SER A O 1
ATOM 1007 N N . GLN A 1 124 ? 8.310 -9.849 -13.968 1.00 98.25 124 GLN A N 1
ATOM 1008 C CA . GLN A 1 124 ? 7.314 -9.206 -13.109 1.00 98.25 124 GLN A CA 1
ATOM 1009 C C . GLN A 1 124 ? 7.749 -9.127 -11.644 1.00 98.25 124 GLN A C 1
ATOM 1011 O O . GLN A 1 124 ? 6.984 -8.628 -10.826 1.00 98.25 124 GLN A O 1
ATOM 1016 N N . GLN A 1 125 ? 8.928 -9.645 -11.285 1.00 97.62 125 GLN A N 1
ATOM 1017 C CA . GLN A 1 125 ? 9.430 -9.610 -9.914 1.00 97.62 125 GLN A CA 1
ATOM 1018 C C . GLN A 1 125 ? 10.304 -8.376 -9.727 1.00 97.62 125 GLN A C 1
ATOM 1020 O O . GLN A 1 125 ? 11.333 -8.260 -10.373 1.00 97.62 125 GLN A O 1
ATOM 1025 N N . TRP A 1 126 ? 9.935 -7.485 -8.824 1.00 97.62 126 TRP A N 1
ATOM 1026 C CA . TRP A 1 126 ? 10.594 -6.214 -8.584 1.00 97.62 126 TRP A CA 1
ATOM 1027 C C . TRP A 1 126 ? 11.052 -6.103 -7.132 1.00 97.62 126 TRP A C 1
ATOM 1029 O O . TRP A 1 126 ? 10.437 -6.665 -6.225 1.00 97.62 126 TRP A O 1
ATOM 1039 N N . ALA A 1 127 ? 12.136 -5.371 -6.916 1.00 96.19 127 ALA A N 1
ATOM 1040 C CA . ALA A 1 127 ? 12.698 -5.071 -5.607 1.00 96.19 127 ALA A CA 1
ATOM 1041 C C . ALA A 1 127 ? 13.239 -3.638 -5.593 1.00 96.19 127 ALA A C 1
ATOM 1043 O O . ALA A 1 127 ? 13.438 -3.036 -6.648 1.00 96.19 127 ALA A O 1
ATOM 1044 N N . CYS A 1 128 ? 13.487 -3.093 -4.403 1.00 95.00 128 CYS A N 1
ATOM 1045 C CA . CYS A 1 128 ? 14.141 -1.796 -4.277 1.00 95.00 128 CYS A CA 1
ATOM 1046 C C . CYS A 1 128 ? 15.552 -1.942 -3.726 1.00 95.00 128 CYS A C 1
ATOM 1048 O O . CYS A 1 128 ? 15.773 -2.691 -2.776 1.00 95.00 128 CYS A O 1
ATOM 1050 N N . ASP A 1 129 ? 16.460 -1.152 -4.283 1.00 93.00 129 ASP A N 1
ATOM 1051 C CA . ASP A 1 129 ? 17.778 -0.854 -3.732 1.00 93.00 129 ASP A CA 1
ATOM 1052 C C . ASP A 1 129 ? 17.807 0.657 -3.459 1.00 93.00 129 ASP A C 1
ATOM 1054 O O . ASP A 1 129 ? 17.933 1.474 -4.373 1.00 93.00 129 ASP A O 1
ATOM 1058 N N . GLY A 1 130 ? 17.504 1.058 -2.221 1.00 93.12 130 GLY A N 1
ATOM 1059 C CA . GLY A 1 130 ? 17.218 2.458 -1.893 1.00 93.12 130 GLY A CA 1
ATOM 1060 C C . GLY A 1 130 ? 16.033 3.015 -2.698 1.00 93.12 130 GLY A C 1
ATOM 1061 O O . GLY A 1 130 ? 14.903 2.550 -2.551 1.00 93.12 130 GLY A O 1
ATOM 1062 N N . LEU A 1 131 ? 16.292 4.022 -3.543 1.00 94.38 131 LEU A N 1
ATOM 1063 C CA . LEU A 1 131 ? 15.301 4.638 -4.446 1.00 94.38 131 LEU A CA 1
ATOM 1064 C C . LEU A 1 131 ? 15.278 4.016 -5.852 1.00 94.38 131 LEU A C 1
ATOM 1066 O O . LEU A 1 131 ? 14.514 4.461 -6.710 1.00 94.38 131 LEU A O 1
ATOM 1070 N N . PHE A 1 132 ? 16.134 3.030 -6.118 1.00 95.12 132 PHE A N 1
ATOM 1071 C CA . PHE A 1 132 ? 16.171 2.327 -7.394 1.00 95.12 132 PHE A CA 1
ATOM 1072 C C . PHE A 1 132 ? 15.182 1.169 -7.387 1.00 95.12 132 PHE A C 1
ATOM 1074 O O . PHE A 1 132 ? 15.052 0.473 -6.383 1.00 95.12 132 PHE A O 1
ATOM 1081 N N . PHE A 1 133 ? 14.517 0.950 -8.520 1.00 96.00 133 PHE A N 1
ATOM 1082 C CA . PHE A 1 133 ? 13.548 -0.128 -8.687 1.00 96.00 133 PHE A CA 1
ATOM 1083 C C . PHE A 1 133 ? 14.080 -1.171 -9.671 1.00 96.00 133 PHE A C 1
ATOM 1085 O O . PHE A 1 133 ? 14.142 -0.921 -10.877 1.00 96.00 133 PHE A O 1
ATOM 1092 N N . GLU A 1 134 ? 14.534 -2.302 -9.134 1.00 96.06 134 GLU A N 1
ATOM 1093 C CA . GLU A 1 134 ? 15.264 -3.361 -9.835 1.00 96.06 134 GLU A CA 1
ATOM 1094 C C . GLU A 1 134 ? 14.347 -4.531 -10.196 1.00 96.06 134 GLU A C 1
ATOM 1096 O O . GLU A 1 134 ? 13.452 -4.889 -9.428 1.00 96.06 134 GLU A O 1
ATOM 1101 N N . VAL A 1 135 ? 14.592 -5.164 -11.346 1.00 96.81 135 VAL A N 1
ATOM 1102 C CA . VAL A 1 135 ? 13.792 -6.302 -11.823 1.00 96.81 135 VAL A CA 1
ATOM 1103 C C . VAL A 1 135 ? 14.531 -7.632 -11.708 1.00 96.81 135 VAL A C 1
ATOM 1105 O O . VAL A 1 135 ? 15.724 -7.731 -11.987 1.00 96.81 135 VAL A O 1
ATOM 1108 N N . GLY A 1 136 ? 13.811 -8.686 -11.335 1.00 91.12 136 GLY A N 1
ATOM 1109 C CA . GLY A 1 136 ? 14.208 -10.089 -11.395 1.00 91.12 136 GLY A CA 1
ATOM 1110 C C . GLY A 1 136 ? 15.445 -10.461 -10.580 1.00 91.12 136 GLY A C 1
ATOM 1111 O O . GLY A 1 136 ? 16.062 -11.480 -10.885 1.00 91.12 136 GLY A O 1
ATOM 1112 N N . GLY A 1 137 ? 15.840 -9.643 -9.596 1.00 91.75 137 GLY A N 1
ATOM 1113 C CA . GLY A 1 137 ? 17.120 -9.788 -8.889 1.00 91.75 137 GLY A CA 1
ATOM 1114 C C . GLY A 1 137 ? 18.342 -9.434 -9.747 1.00 91.75 137 GLY A C 1
ATOM 1115 O O . GLY A 1 137 ? 19.450 -9.875 -9.456 1.00 91.75 137 GLY A O 1
ATOM 1116 N N . THR A 1 138 ? 18.141 -8.687 -10.832 1.00 94.62 138 THR A N 1
ATOM 1117 C CA . THR A 1 138 ? 19.207 -8.160 -11.692 1.00 94.62 138 THR A CA 1
ATOM 1118 C C . THR A 1 138 ? 19.611 -6.752 -11.257 1.00 94.62 138 THR A C 1
ATOM 1120 O O . THR A 1 138 ? 18.969 -6.150 -10.407 1.00 94.62 138 THR A O 1
ATOM 1123 N N . LYS A 1 139 ? 20.650 -6.195 -11.889 1.00 93.94 139 LYS A N 1
ATOM 1124 C CA . LYS A 1 139 ? 21.048 -4.786 -11.727 1.00 93.94 139 LYS A CA 1
ATOM 1125 C C . LYS A 1 139 ? 20.381 -3.833 -12.724 1.00 93.94 139 LYS A C 1
ATOM 1127 O O . LYS A 1 139 ? 20.742 -2.658 -12.789 1.00 93.94 139 LYS A O 1
ATOM 1132 N N . LEU A 1 140 ? 19.422 -4.325 -13.513 1.00 95.50 140 LEU A N 1
ATOM 1133 C CA . LEU A 1 140 ? 18.641 -3.479 -14.410 1.00 95.50 140 LEU A CA 1
ATOM 1134 C C . LEU A 1 140 ? 17.542 -2.765 -13.626 1.00 95.50 140 LEU A C 1
ATOM 1136 O O . LEU A 1 140 ? 16.793 -3.386 -12.870 1.00 95.50 140 LEU A O 1
ATOM 1140 N N . LYS A 1 141 ? 17.455 -1.454 -13.843 1.00 95.88 141 LYS A N 1
ATOM 1141 C CA . LYS A 1 141 ? 16.593 -0.530 -13.106 1.00 95.88 141 LYS A CA 1
ATOM 1142 C C . LYS A 1 141 ? 15.537 0.070 -14.027 1.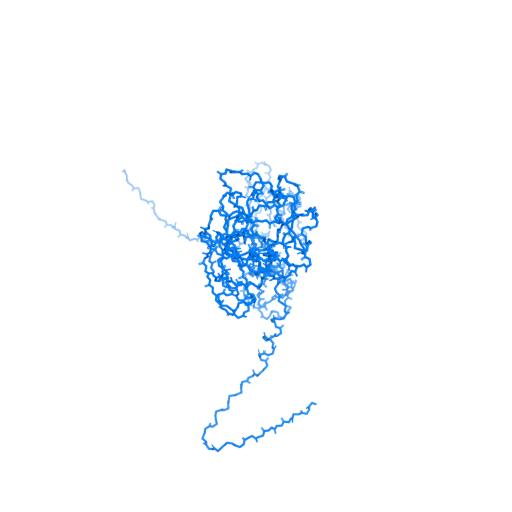00 95.88 141 LYS A C 1
ATOM 1144 O O . LYS A 1 141 ? 15.809 0.320 -15.202 1.00 95.88 141 LYS A O 1
ATOM 1149 N N . MET A 1 142 ? 14.355 0.342 -13.481 1.00 97.06 142 MET A N 1
ATOM 1150 C CA . MET A 1 142 ? 13.333 1.173 -14.121 1.00 97.06 142 MET A CA 1
ATOM 1151 C C . MET A 1 142 ? 13.895 2.580 -14.364 1.00 97.06 142 MET A C 1
ATOM 1153 O O . MET A 1 142 ? 14.409 3.205 -13.438 1.00 97.06 142 MET A O 1
ATOM 1157 N N . ASN A 1 143 ? 13.805 3.094 -15.588 1.00 96.38 143 ASN A N 1
ATOM 1158 C CA . ASN A 1 143 ? 14.456 4.337 -16.001 1.00 96.38 143 ASN A CA 1
ATOM 1159 C C . ASN A 1 143 ? 13.612 5.125 -17.015 1.00 96.38 143 ASN A C 1
ATOM 1161 O O . ASN A 1 143 ? 12.930 4.539 -17.855 1.00 96.38 143 ASN A O 1
ATOM 1165 N N . TYR A 1 144 ? 13.701 6.454 -16.972 1.00 95.88 144 TYR A N 1
ATOM 1166 C CA . TYR A 1 144 ? 13.063 7.344 -17.944 1.00 95.88 144 TYR A CA 1
ATOM 1167 C C . TYR A 1 144 ? 14.019 8.453 -18.419 1.00 95.88 144 TYR A C 1
ATOM 1169 O O . TYR A 1 144 ? 14.839 8.928 -17.645 1.00 95.88 144 TYR A O 1
ATOM 1177 N N . GLY A 1 145 ? 13.909 8.875 -19.686 1.00 92.38 145 GLY A N 1
ATOM 1178 C CA . GLY A 1 145 ? 14.578 10.077 -20.217 1.00 92.38 145 GLY A CA 1
ATOM 1179 C C . GLY A 1 145 ? 15.857 9.877 -21.047 1.00 92.38 145 GLY A C 1
ATOM 1180 O O . GLY A 1 145 ? 16.311 10.822 -21.680 1.00 92.38 145 GLY A O 1
ATOM 1181 N N . ASN A 1 146 ? 16.423 8.669 -21.132 1.00 82.88 146 ASN A N 1
ATOM 1182 C CA . ASN A 1 146 ? 17.729 8.449 -21.785 1.00 82.88 146 ASN A CA 1
ATOM 1183 C C . ASN A 1 146 ? 17.734 8.438 -23.332 1.00 82.88 146 ASN A C 1
ATOM 1185 O O . ASN A 1 146 ? 18.809 8.450 -23.925 1.00 82.88 146 ASN A O 1
ATOM 1189 N N . VAL A 1 147 ? 16.581 8.357 -24.006 1.00 80.50 147 VAL A N 1
ATOM 1190 C CA . VAL A 1 147 ? 16.519 8.111 -25.469 1.00 80.50 147 VAL A CA 1
ATOM 1191 C C . VAL A 1 147 ? 15.466 8.949 -26.205 1.00 80.50 147 VAL A C 1
ATOM 1193 O O . VAL A 1 147 ? 15.054 8.590 -27.303 1.00 80.50 147 VAL A O 1
ATOM 1196 N N . GLY A 1 148 ? 14.966 10.028 -25.591 1.00 84.00 148 GLY A N 1
ATOM 1197 C CA . GLY A 1 148 ? 13.889 10.845 -26.176 1.00 84.00 148 GLY A CA 1
ATOM 1198 C C . GLY A 1 148 ? 12.576 10.083 -26.420 1.00 84.00 148 GLY A C 1
ATOM 1199 O O . GLY A 1 148 ? 11.681 10.594 -27.084 1.00 84.00 148 GLY A O 1
ATOM 1200 N N . MET A 1 149 ? 12.452 8.857 -25.903 1.00 87.12 149 MET A N 1
ATOM 1201 C CA . MET A 1 149 ? 11.236 8.056 -26.002 1.00 87.12 149 MET A CA 1
ATOM 1202 C C . MET A 1 149 ? 10.312 8.362 -24.819 1.00 87.12 149 MET A C 1
ATOM 1204 O O . MET A 1 149 ? 10.799 8.510 -23.697 1.00 87.12 149 MET A O 1
ATOM 1208 N N . PRO A 1 150 ? 8.982 8.364 -25.025 1.00 92.50 150 PRO A N 1
ATOM 1209 C CA . PRO A 1 150 ? 8.010 8.588 -23.951 1.00 92.50 150 PRO A CA 1
ATOM 1210 C C . PRO A 1 150 ? 7.861 7.378 -23.009 1.00 92.50 150 PRO A C 1
ATOM 1212 O O . PRO A 1 150 ? 7.171 7.449 -21.992 1.00 92.50 150 PRO A O 1
ATOM 1215 N N . HIS A 1 151 ? 8.472 6.244 -23.355 1.00 95.62 151 HIS A N 1
ATOM 1216 C CA . HIS A 1 151 ? 8.358 4.997 -22.610 1.00 95.62 151 HIS A CA 1
ATOM 1217 C C . HIS A 1 151 ? 9.343 4.927 -21.448 1.00 95.62 151 HIS A C 1
ATOM 1219 O O . HIS A 1 151 ? 10.484 5.379 -21.546 1.00 95.62 151 HIS A O 1
ATOM 1225 N N . ILE A 1 152 ? 8.911 4.276 -20.371 1.00 96.88 152 ILE A N 1
ATOM 1226 C CA . ILE A 1 152 ? 9.801 3.857 -19.293 1.00 96.88 152 ILE A CA 1
ATOM 1227 C C . ILE A 1 152 ? 10.488 2.561 -19.730 1.00 96.88 152 ILE A C 1
ATOM 1229 O O . ILE A 1 152 ? 9.852 1.646 -20.260 1.00 96.88 152 ILE A O 1
ATOM 1233 N N . LEU A 1 153 ? 11.801 2.500 -19.534 1.00 96.38 153 LEU A N 1
ATOM 1234 C CA . LEU A 1 153 ? 12.667 1.432 -20.021 1.00 96.38 153 LEU A CA 1
ATOM 1235 C C . LEU A 1 153 ? 13.413 0.767 -18.865 1.00 96.38 153 LEU A C 1
ATOM 1237 O O . LEU A 1 153 ? 13.584 1.352 -17.795 1.00 96.38 153 LEU A O 1
ATOM 1241 N N . LEU A 1 154 ? 13.921 -0.437 -19.105 1.00 96.06 154 LEU A N 1
ATOM 1242 C CA . LEU A 1 154 ? 14.998 -0.991 -18.301 1.00 96.06 154 LEU A CA 1
ATOM 1243 C C . LEU A 1 154 ? 16.327 -0.376 -18.708 1.00 96.06 154 LEU A C 1
ATOM 1245 O O . LEU A 1 154 ? 16.644 -0.269 -19.891 1.00 96.06 154 LEU A O 1
ATOM 1249 N N . TYR A 1 155 ? 17.163 -0.048 -17.736 1.00 94.56 155 TYR A N 1
ATOM 1250 C CA . TYR A 1 155 ? 18.501 0.441 -18.020 1.00 94.56 155 TYR A CA 1
ATOM 1251 C C . TYR A 1 155 ? 19.521 -0.124 -17.042 1.00 94.56 155 TYR A C 1
ATOM 1253 O O . TYR A 1 155 ? 19.217 -0.368 -15.875 1.00 94.56 155 TYR A O 1
ATOM 1261 N N . ASN A 1 156 ? 20.744 -0.328 -17.530 1.00 90.81 156 ASN A N 1
ATOM 1262 C CA . ASN A 1 156 ? 21.884 -0.623 -16.677 1.00 90.81 156 ASN A CA 1
ATOM 1263 C C . ASN A 1 156 ? 22.504 0.708 -16.271 1.00 90.81 156 ASN A C 1
ATOM 1265 O O . ASN A 1 156 ? 23.001 1.456 -17.113 1.00 90.81 156 ASN A O 1
ATOM 1269 N N . VAL A 1 157 ? 22.425 1.028 -14.990 1.00 71.88 157 VAL A N 1
ATOM 1270 C CA . VAL A 1 157 ? 22.940 2.288 -14.476 1.00 71.88 157 VAL A CA 1
ATOM 1271 C C . VAL A 1 157 ? 24.233 1.975 -13.751 1.00 71.88 157 VAL A C 1
ATOM 1273 O O . VAL A 1 157 ? 24.208 1.514 -12.614 1.00 71.88 157 VAL A O 1
ATOM 1276 N N . TYR A 1 158 ? 25.356 2.249 -14.411 1.00 69.38 158 TYR A N 1
ATOM 1277 C CA . TYR A 1 158 ? 26.682 2.129 -13.802 1.00 69.38 158 TYR A CA 1
ATOM 1278 C C . TYR A 1 158 ? 26.971 3.209 -12.745 1.00 69.38 158 TYR A C 1
ATOM 1280 O O . TYR A 1 158 ? 27.955 3.098 -12.027 1.00 69.38 158 TYR A O 1
ATOM 1288 N N . ALA A 1 159 ? 26.118 4.227 -12.599 1.00 51.16 159 ALA A N 1
ATOM 1289 C CA . ALA A 1 159 ? 26.232 5.226 -11.540 1.00 51.16 159 ALA A CA 1
ATOM 1290 C C . ALA A 1 159 ? 24.886 5.927 -11.339 1.00 51.16 159 ALA A C 1
ATOM 1292 O O . ALA A 1 159 ? 24.408 6.555 -12.276 1.00 51.16 159 ALA A O 1
ATOM 1293 N N . ASP A 1 160 ? 24.259 5.740 -10.175 1.00 62.12 160 ASP A N 1
ATOM 1294 C CA . ASP A 1 160 ? 23.219 6.518 -9.465 1.00 62.12 160 ASP A CA 1
ATOM 1295 C C . ASP A 1 160 ? 22.348 7.575 -10.177 1.00 62.12 160 ASP A C 1
ATOM 1297 O O . ASP A 1 160 ? 21.872 8.534 -9.555 1.00 62.12 160 ASP A O 1
ATOM 1301 N N . GLY A 1 161 ? 22.079 7.398 -11.466 1.00 87.81 161 GLY A N 1
ATOM 1302 C CA . GLY A 1 161 ? 21.401 8.373 -12.298 1.00 87.81 161 GLY A CA 1
ATOM 1303 C C . GLY A 1 161 ? 20.031 8.698 -11.726 1.00 87.81 161 GLY A C 1
ATOM 1304 O O . GLY A 1 161 ? 19.217 7.802 -11.485 1.00 87.81 161 GLY A O 1
ATOM 1305 N N . GLN A 1 162 ? 19.769 9.993 -11.542 1.00 93.00 162 GLN A N 1
ATOM 1306 C CA . GLN A 1 162 ? 18.498 10.521 -11.028 1.00 93.00 162 GLN A CA 1
ATOM 1307 C C . GLN A 1 162 ? 17.286 10.006 -11.826 1.00 93.00 162 GLN A C 1
ATOM 1309 O O . GLN A 1 162 ? 16.183 9.916 -11.304 1.00 93.00 162 GLN A O 1
ATOM 1314 N N . TYR A 1 163 ? 17.514 9.590 -13.071 1.00 94.69 163 TYR A N 1
ATOM 1315 C CA . TYR A 1 163 ? 16.517 9.080 -14.009 1.00 94.69 163 TYR A CA 1
ATOM 1316 C C . TYR A 1 163 ? 15.959 7.698 -13.653 1.00 94.69 163 TYR A C 1
ATOM 1318 O O . TYR A 1 163 ? 14.946 7.280 -14.210 1.00 94.69 163 TYR A O 1
ATOM 1326 N N . SER A 1 164 ? 16.628 6.982 -12.749 1.00 95.56 164 SER A N 1
ATOM 1327 C CA . SER A 1 164 ? 16.200 5.658 -12.278 1.00 95.56 164 SER A CA 1
ATOM 1328 C C . SER A 1 164 ? 15.726 5.669 -10.831 1.00 95.56 164 SER A C 1
ATOM 1330 O O . SER A 1 164 ? 15.498 4.606 -10.252 1.00 95.56 164 SER A O 1
ATOM 1332 N N . LYS A 1 165 ? 15.630 6.858 -10.227 1.00 95.75 165 LYS A N 1
ATOM 1333 C CA . LYS A 1 165 ? 15.122 7.032 -8.871 1.00 95.75 165 LYS A CA 1
ATOM 1334 C C . LYS A 1 165 ? 13.621 7.269 -8.938 1.00 95.75 165 LYS A C 1
ATOM 1336 O O . LYS A 1 165 ? 13.166 8.222 -9.574 1.00 95.75 165 LYS A O 1
ATOM 1341 N N . TRP A 1 166 ? 12.879 6.402 -8.261 1.00 97.00 166 TRP A N 1
ATOM 1342 C CA . TRP A 1 166 ? 11.424 6.435 -8.206 1.00 97.00 166 TRP A CA 1
ATOM 1343 C C . TRP A 1 166 ? 10.973 6.462 -6.754 1.00 97.00 166 TRP A C 1
ATOM 1345 O O . TRP A 1 166 ? 11.422 5.667 -5.926 1.00 97.00 166 TRP A O 1
ATOM 1355 N N . ILE A 1 167 ? 10.081 7.396 -6.453 1.00 96.44 167 ILE A N 1
ATOM 1356 C CA . ILE A 1 167 ? 9.483 7.567 -5.132 1.00 96.44 167 ILE A CA 1
ATOM 1357 C C . ILE A 1 167 ? 7.968 7.485 -5.245 1.00 96.44 167 ILE A C 1
ATOM 1359 O O . ILE A 1 167 ? 7.402 7.474 -6.339 1.00 96.44 167 ILE A O 1
ATOM 1363 N N . ILE A 1 168 ? 7.303 7.426 -4.106 1.00 95.12 168 ILE A N 1
ATOM 1364 C CA . ILE A 1 168 ? 5.853 7.561 -4.044 1.00 95.12 168 ILE A CA 1
ATOM 1365 C C . ILE A 1 168 ? 5.497 9.051 -4.147 1.00 95.12 168 ILE A C 1
ATOM 1367 O O . ILE A 1 168 ? 6.123 9.904 -3.510 1.00 95.12 168 ILE A O 1
ATOM 1371 N N . TYR A 1 169 ? 4.515 9.374 -4.987 1.00 94.19 169 TYR A N 1
ATOM 1372 C CA . TYR A 1 169 ? 4.046 10.747 -5.168 1.00 94.19 169 TYR A CA 1
ATOM 1373 C C . TYR A 1 169 ? 3.594 11.371 -3.835 1.00 94.19 169 TYR A C 1
ATOM 1375 O O . TYR A 1 169 ? 2.997 10.692 -3.004 1.00 94.19 169 TYR A O 1
ATOM 1383 N N . GLN A 1 170 ? 3.896 12.658 -3.629 1.00 90.50 170 GLN A N 1
ATOM 1384 C CA . GLN A 1 170 ? 3.638 13.426 -2.391 1.00 90.50 170 GLN A CA 1
ATOM 1385 C C . GLN A 1 170 ? 4.344 12.942 -1.113 1.00 90.50 170 GLN A C 1
ATOM 1387 O O . GLN A 1 170 ? 4.220 13.587 -0.075 1.00 90.50 170 GLN A O 1
ATOM 1392 N N . THR A 1 171 ? 5.144 11.880 -1.167 1.00 89.06 171 THR A N 1
ATOM 1393 C CA . THR A 1 171 ? 5.980 11.446 -0.041 1.00 89.06 171 THR A CA 1
ATOM 1394 C C . THR A 1 171 ? 7.448 11.562 -0.444 1.00 89.06 171 THR A C 1
ATOM 1396 O O . THR A 1 171 ? 8.022 10.600 -0.974 1.00 89.06 171 THR A O 1
ATOM 1399 N N . PRO A 1 172 ? 8.062 12.748 -0.272 1.00 77.94 172 PRO A N 1
ATOM 1400 C CA . PRO A 1 172 ? 9.466 12.930 -0.604 1.00 77.94 172 PRO A CA 1
ATOM 1401 C C . PRO A 1 172 ? 10.301 11.873 0.130 1.00 77.94 172 PRO A C 1
ATOM 1403 O O . PRO A 1 172 ? 10.015 11.512 1.268 1.00 77.94 172 PRO A O 1
ATOM 1406 N N . ASP A 1 173 ? 11.278 11.313 -0.579 1.00 83.25 173 ASP A N 1
ATOM 1407 C CA . ASP A 1 173 ? 12.260 10.348 -0.063 1.00 83.25 173 ASP A CA 1
ATOM 1408 C C . ASP A 1 173 ? 11.732 8.939 0.275 1.00 83.25 173 ASP A C 1
ATOM 1410 O O . ASP A 1 173 ? 12.510 8.052 0.629 1.00 83.25 173 ASP A O 1
ATOM 1414 N N . SER A 1 174 ? 10.438 8.670 0.082 1.00 88.69 174 SER A N 1
ATOM 1415 C CA . SER A 1 174 ? 9.868 7.332 0.283 1.00 88.69 174 SER A CA 1
ATOM 1416 C C . SER A 1 174 ? 10.011 6.470 -0.973 1.00 88.69 174 SER A C 1
ATOM 1418 O O . SER A 1 174 ? 9.383 6.738 -2.001 1.00 88.69 174 SER A O 1
ATOM 1420 N N . SER A 1 175 ? 10.823 5.410 -0.898 1.00 94.19 175 SER A N 1
ATOM 1421 C CA . SER A 1 175 ? 10.959 4.431 -1.987 1.00 94.19 175 SER A CA 1
ATOM 1422 C C . SER A 1 175 ? 9.655 3.670 -2.226 1.00 94.19 175 SER A C 1
ATOM 1424 O O . SER A 1 175 ? 8.834 3.530 -1.318 1.00 94.19 175 SER A O 1
ATOM 1426 N N . LEU A 1 176 ? 9.483 3.082 -3.413 1.00 94.69 176 LEU A N 1
ATOM 1427 C CA . LEU A 1 176 ? 8.298 2.265 -3.726 1.00 94.69 176 LEU A CA 1
ATOM 1428 C C . LEU A 1 176 ? 8.112 1.084 -2.759 1.00 94.69 176 LEU A C 1
ATOM 1430 O O . LEU A 1 176 ? 6.992 0.633 -2.527 1.00 94.69 176 LEU A O 1
ATOM 1434 N N . CYS A 1 177 ? 9.204 0.594 -2.171 1.00 92.88 177 CYS A N 1
ATOM 1435 C CA . CYS A 1 177 ? 9.189 -0.526 -1.239 1.00 92.88 177 CYS A CA 1
ATOM 1436 C C . CYS A 1 177 ? 8.880 -0.133 0.206 1.00 92.88 177 CYS A C 1
ATOM 1438 O O . CYS A 1 177 ? 8.577 -1.020 0.998 1.00 92.88 177 CYS A O 1
ATOM 1440 N N . SER A 1 178 ? 8.918 1.158 0.553 1.00 88.50 178 SER A N 1
ATOM 1441 C CA . SER A 1 178 ? 8.565 1.644 1.899 1.00 88.50 178 SER A CA 1
ATOM 1442 C C . SER A 1 178 ? 7.092 1.411 2.252 1.00 88.50 178 SER A C 1
ATOM 1444 O O . SER A 1 178 ? 6.742 1.268 3.419 1.00 88.50 178 SER A O 1
ATOM 1446 N N . ILE A 1 179 ? 6.231 1.327 1.235 1.00 84.44 179 ILE A N 1
ATOM 1447 C CA . ILE A 1 179 ? 4.812 0.983 1.370 1.00 84.44 179 ILE A CA 1
ATOM 1448 C C . ILE A 1 179 ? 4.508 -0.427 0.877 1.00 84.44 179 ILE A C 1
ATOM 1450 O O . ILE A 1 179 ? 3.335 -0.779 0.807 1.00 84.44 179 ILE A O 1
ATOM 1454 N N . ASN A 1 180 ? 5.525 -1.206 0.482 1.00 81.62 180 ASN A N 1
ATOM 1455 C CA . ASN A 1 180 ? 5.325 -2.603 0.129 1.00 81.62 180 ASN A CA 1
ATOM 1456 C C . ASN A 1 180 ? 4.966 -3.334 1.417 1.00 81.62 180 ASN A C 1
ATOM 1458 O O . ASN A 1 180 ? 5.844 -3.585 2.249 1.00 81.62 180 ASN A O 1
ATOM 1462 N N . PRO A 1 181 ? 3.687 -3.675 1.599 1.00 67.06 181 PRO A N 1
ATOM 1463 C CA . PRO A 1 181 ? 3.240 -4.141 2.890 1.00 67.06 181 PRO A CA 1
ATOM 1464 C C . PRO A 1 181 ? 3.834 -5.533 3.183 1.00 67.06 181 PRO A C 1
ATOM 1466 O O . PRO A 1 181 ? 3.965 -5.937 4.334 1.00 67.06 181 PRO A O 1
ATOM 1469 N N . TYR A 1 182 ? 4.282 -6.246 2.144 1.00 71.94 182 TYR A N 1
ATOM 1470 C CA . TYR A 1 182 ? 4.888 -7.563 2.251 1.00 71.94 182 TYR A CA 1
ATOM 1471 C C . TYR A 1 182 ? 6.364 -7.543 2.665 1.00 71.94 182 TYR A C 1
ATOM 1473 O O . TYR A 1 182 ? 6.883 -8.583 3.063 1.00 71.94 182 TYR A O 1
ATOM 1481 N N . ASN A 1 183 ? 7.046 -6.397 2.600 1.00 66.12 183 ASN A N 1
ATOM 1482 C CA . ASN A 1 183 ? 8.390 -6.279 3.173 1.00 66.12 183 ASN A CA 1
ATOM 1483 C C . ASN A 1 183 ? 8.346 -6.244 4.706 1.00 66.12 183 ASN A C 1
ATOM 1485 O O . ASN A 1 183 ? 9.308 -6.647 5.352 1.00 66.12 183 ASN A O 1
ATOM 1489 N N . ASP A 1 184 ? 7.209 -5.833 5.274 1.00 59.94 184 ASP A N 1
ATOM 1490 C CA . ASP A 1 184 ? 6.980 -5.770 6.719 1.00 59.94 184 ASP A CA 1
ATOM 1491 C C . ASP A 1 184 ? 6.203 -6.996 7.248 1.00 59.94 184 ASP A C 1
ATOM 1493 O O . ASP A 1 184 ? 5.940 -7.099 8.442 1.00 59.94 184 ASP A O 1
ATOM 1497 N N . LEU A 1 185 ? 5.879 -7.977 6.386 1.00 51.59 185 LEU A N 1
ATOM 1498 C CA . LEU A 1 185 ? 5.153 -9.208 6.756 1.00 51.59 185 LEU A CA 1
ATOM 1499 C C . LEU A 1 185 ? 5.883 -10.097 7.767 1.00 51.59 185 LEU A C 1
ATOM 1501 O O . LEU A 1 185 ? 5.252 -10.947 8.390 1.00 51.59 185 LEU A O 1
ATOM 1505 N N . PHE A 1 186 ? 7.191 -9.913 7.931 1.00 52.16 186 PHE A N 1
ATOM 1506 C CA . PHE A 1 186 ? 7.976 -10.594 8.963 1.00 52.16 186 PHE A CA 1
ATOM 1507 C C . PHE A 1 186 ? 8.308 -9.683 10.150 1.00 52.16 186 PHE A C 1
ATOM 1509 O O . PHE A 1 186 ? 9.070 -10.070 11.039 1.00 52.16 186 PHE A O 1
ATOM 1516 N N . SER A 1 187 ? 7.730 -8.480 10.203 1.00 53.28 187 SER A N 1
ATOM 1517 C CA . SER A 1 187 ? 7.812 -7.646 11.393 1.00 53.28 187 SER A CA 1
ATOM 1518 C C . SER A 1 187 ? 6.995 -8.299 12.505 1.00 53.28 187 SER A C 1
ATOM 1520 O O . SER A 1 187 ? 5.938 -8.890 12.286 1.00 53.28 187 SER A O 1
ATOM 1522 N N . LYS A 1 188 ? 7.544 -8.240 13.719 1.00 62.28 188 LYS A N 1
ATOM 1523 C CA . LYS A 1 188 ? 7.175 -8.963 14.953 1.00 62.28 188 LYS A CA 1
ATOM 1524 C C . LYS A 1 188 ? 5.724 -8.768 15.456 1.00 62.28 188 LYS A C 1
ATOM 1526 O O . LYS A 1 188 ? 5.454 -9.015 16.631 1.00 62.28 188 LYS A O 1
ATOM 1531 N N . LYS A 1 189 ? 4.807 -8.265 14.626 1.00 81.50 189 LYS A N 1
ATOM 1532 C CA . LYS A 1 189 ? 3.475 -7.785 15.004 1.00 81.50 189 LYS A CA 1
ATOM 1533 C C . LYS A 1 189 ? 2.310 -8.632 14.492 1.00 81.50 189 LYS A C 1
ATOM 1535 O O . LYS A 1 189 ? 1.187 -8.373 14.924 1.00 81.50 189 LYS A O 1
ATOM 1540 N N . ILE A 1 190 ? 2.517 -9.606 13.601 1.00 86.94 190 ILE A N 1
ATOM 1541 C CA . ILE A 1 190 ? 1.480 -10.616 13.323 1.00 86.94 190 ILE A CA 1
ATOM 1542 C C . ILE A 1 190 ? 1.496 -11.624 14.470 1.00 86.94 190 ILE A C 1
ATOM 1544 O O . ILE A 1 190 ? 2.528 -12.221 14.763 1.00 86.94 190 ILE A O 1
ATOM 1548 N N . LEU A 1 191 ? 0.354 -11.775 15.135 1.00 90.25 191 LEU A N 1
ATOM 1549 C CA . LEU A 1 191 ? 0.206 -12.663 16.287 1.00 90.25 191 LEU A CA 1
ATOM 1550 C C . LEU A 1 191 ? -0.228 -14.057 15.855 1.00 90.25 191 LEU A C 1
ATOM 1552 O O . LEU A 1 191 ? 0.328 -15.054 16.303 1.00 90.25 191 LEU A O 1
ATOM 1556 N N . LYS A 1 192 ? -1.244 -14.115 14.991 1.00 91.88 192 LYS A N 1
ATOM 1557 C CA . LYS A 1 192 ? -1.900 -15.356 14.588 1.00 91.88 192 LYS A CA 1
ATOM 1558 C C . LYS A 1 192 ? -2.523 -15.183 13.211 1.00 91.88 192 LYS A C 1
ATOM 1560 O O . LYS A 1 192 ? -3.116 -14.145 12.917 1.00 91.88 192 LYS A O 1
ATOM 1565 N N . ILE A 1 193 ? -2.415 -16.221 12.393 1.00 91.31 193 ILE A N 1
ATOM 1566 C CA . ILE A 1 193 ? -3.145 -16.362 11.134 1.00 91.31 193 ILE A CA 1
ATOM 1567 C C . ILE A 1 193 ? -4.081 -17.555 11.315 1.00 91.31 193 ILE A C 1
ATOM 1569 O O . ILE A 1 193 ? -3.651 -18.618 11.757 1.00 91.31 193 ILE A O 1
ATOM 1573 N N . THR A 1 194 ? -5.368 -17.369 11.043 1.00 95.06 194 THR A N 1
ATOM 1574 C CA . THR A 1 194 ? -6.389 -18.408 11.204 1.00 95.06 194 THR A CA 1
ATOM 1575 C C . THR A 1 194 ? -7.405 -18.359 10.064 1.00 95.06 194 THR A C 1
ATOM 1577 O O . THR A 1 194 ? -7.415 -17.428 9.255 1.00 95.06 194 THR A O 1
ATOM 1580 N N . THR A 1 195 ? -8.242 -19.388 9.972 1.00 95.06 195 THR A N 1
ATOM 1581 C CA . THR A 1 195 ? -9.345 -19.465 9.008 1.00 95.06 195 THR A CA 1
ATOM 1582 C C . THR A 1 195 ? -10.663 -19.350 9.753 1.00 95.06 195 THR A C 1
ATOM 1584 O O . THR A 1 195 ? -10.897 -20.091 10.705 1.00 95.06 195 THR A O 1
ATOM 1587 N N . VAL A 1 196 ? -11.531 -18.444 9.315 1.00 94.38 196 VAL A N 1
ATOM 1588 C CA . VAL A 1 196 ? -12.876 -18.270 9.865 1.00 94.38 196 VAL A CA 1
ATOM 1589 C C . VAL A 1 196 ? -13.909 -18.181 8.745 1.00 94.38 196 VAL A C 1
ATOM 1591 O O . VAL A 1 196 ? -13.612 -17.699 7.653 1.00 94.38 196 VAL A O 1
ATOM 1594 N N . ALA A 1 197 ? -15.131 -18.645 9.006 1.00 90.88 197 ALA A N 1
ATOM 1595 C CA . ALA A 1 197 ? -16.193 -18.655 7.998 1.00 90.88 197 ALA A CA 1
ATOM 1596 C C . ALA A 1 197 ? -16.729 -17.250 7.676 1.00 90.88 197 ALA A C 1
ATOM 1598 O O . ALA A 1 197 ? -17.090 -16.978 6.536 1.00 90.88 197 ALA A O 1
ATOM 1599 N N . LEU A 1 198 ? -16.767 -16.363 8.676 1.00 87.06 198 LEU A N 1
ATOM 1600 C CA . LEU A 1 198 ? -17.349 -15.026 8.579 1.00 87.06 198 LEU A CA 1
ATOM 1601 C C . LEU A 1 198 ? -16.429 -13.988 9.216 1.00 87.06 198 LEU A C 1
ATOM 1603 O O . LEU A 1 198 ? -15.726 -14.270 10.189 1.00 87.06 198 LEU A O 1
ATOM 1607 N N . LYS A 1 199 ? -16.504 -12.753 8.721 1.00 84.19 199 LYS A N 1
ATOM 1608 C CA . LYS A 1 199 ? -15.760 -11.602 9.246 1.00 84.19 199 LYS A CA 1
ATOM 1609 C C . LYS A 1 199 ? -15.935 -11.418 10.758 1.00 84.19 199 LYS A C 1
ATOM 1611 O O . LYS A 1 199 ? -14.949 -11.181 11.454 1.00 84.19 199 LYS A O 1
ATOM 1616 N N . ALA A 1 200 ? -17.158 -11.576 11.269 1.00 83.00 200 ALA A N 1
ATOM 1617 C CA . ALA A 1 200 ? -17.465 -11.462 12.697 1.00 83.00 200 ALA A CA 1
ATOM 1618 C C . ALA A 1 200 ? -16.665 -12.456 13.557 1.00 83.00 200 ALA A C 1
ATOM 1620 O O . ALA A 1 200 ? -16.266 -12.146 14.672 1.00 83.00 200 ALA A O 1
ATOM 1621 N N . PHE A 1 201 ? -16.341 -13.636 13.034 1.00 90.50 201 PHE A N 1
ATOM 1622 C CA . PHE A 1 201 ? -15.520 -14.596 13.769 1.00 90.50 201 PHE A CA 1
ATOM 1623 C C . PHE A 1 201 ? -14.051 -14.172 13.847 1.00 90.50 201 PHE A C 1
ATOM 1625 O O . PHE A 1 201 ? -13.370 -14.536 14.803 1.00 90.50 201 PHE A O 1
ATOM 1632 N N . CYS A 1 202 ? -13.562 -13.351 12.913 1.00 90.38 202 CYS A N 1
ATOM 1633 C CA . CYS A 1 202 ? -12.208 -12.810 13.001 1.00 90.38 202 CYS A CA 1
ATOM 1634 C C . CYS A 1 202 ? -12.064 -11.803 14.153 1.00 90.38 202 CYS A C 1
ATOM 1636 O O . CYS A 1 202 ? -11.047 -11.799 14.849 1.00 90.38 202 CYS A O 1
ATOM 1638 N N . SER A 1 203 ? -13.104 -11.001 14.415 1.00 86.62 203 SER A N 1
ATOM 1639 C CA . SER A 1 203 ? -13.117 -10.094 15.569 1.00 86.62 203 SER A CA 1
ATOM 1640 C C . SER A 1 203 ? -13.145 -10.862 16.891 1.00 86.62 203 SER A C 1
ATOM 1642 O O . SER A 1 203 ? -12.414 -10.505 17.811 1.00 86.62 203 SER A O 1
ATOM 1644 N N . ILE A 1 204 ? -13.908 -11.958 16.965 1.00 85.56 204 ILE A N 1
ATOM 1645 C CA . ILE A 1 204 ? -13.942 -12.850 18.131 1.00 85.56 204 ILE A CA 1
ATOM 1646 C C . ILE A 1 204 ? -12.565 -13.475 18.373 1.00 85.56 204 ILE A C 1
ATOM 1648 O O . ILE A 1 204 ? -12.092 -13.500 19.508 1.00 85.56 204 ILE A O 1
ATOM 1652 N N . GLU A 1 205 ? -11.890 -13.948 17.322 1.00 92.44 205 GLU A N 1
ATOM 1653 C CA . GLU A 1 205 ? -10.525 -14.471 17.444 1.00 92.44 205 GLU A CA 1
ATOM 1654 C C . GLU A 1 205 ? -9.546 -13.392 17.934 1.00 92.44 205 GLU A C 1
ATOM 1656 O O . GLU A 1 205 ? -8.726 -13.674 18.807 1.00 92.44 205 GLU A O 1
ATOM 1661 N N . CYS A 1 206 ? -9.674 -12.145 17.466 1.00 90.12 206 CYS A N 1
ATOM 1662 C CA . CYS A 1 206 ? -8.906 -11.018 18.004 1.00 90.12 206 CYS A CA 1
ATOM 1663 C C . CYS A 1 206 ? -9.242 -10.733 19.475 1.00 90.12 206 CYS A C 1
ATOM 1665 O O . CYS A 1 206 ? -8.349 -10.469 20.269 1.00 90.12 206 CYS A O 1
ATOM 1667 N N . ALA A 1 207 ? -10.512 -10.808 19.876 1.00 84.12 207 ALA A N 1
ATOM 1668 C CA . ALA A 1 207 ? -10.927 -10.552 21.253 1.00 84.12 207 ALA A CA 1
ATOM 1669 C C . ALA A 1 207 ? -10.364 -11.585 22.246 1.00 84.12 207 ALA A C 1
ATOM 1671 O O . ALA A 1 207 ? -10.032 -11.216 23.372 1.00 84.12 207 ALA A O 1
ATOM 1672 N N . LYS A 1 208 ? -10.221 -12.848 21.821 1.00 87.88 208 LYS A N 1
ATOM 1673 C CA . LYS A 1 208 ? -9.606 -13.926 22.617 1.00 87.88 208 LYS A CA 1
ATOM 1674 C C . LYS A 1 208 ? -8.092 -13.772 22.767 1.00 87.88 208 LYS A C 1
ATOM 1676 O O . LYS A 1 208 ? -7.520 -14.269 23.732 1.00 87.88 208 LYS A O 1
ATOM 1681 N N . GLU A 1 209 ? -7.438 -13.120 21.812 1.00 93.69 209 GLU A N 1
ATOM 1682 C CA . GLU A 1 209 ? -5.993 -12.923 21.817 1.00 93.69 209 GLU A CA 1
ATOM 1683 C C . GLU A 1 209 ? -5.637 -11.634 22.572 1.00 93.69 209 GLU A C 1
ATOM 1685 O O . GLU A 1 209 ? -5.829 -10.526 22.071 1.00 93.69 209 GLU A O 1
ATOM 1690 N N . GLN A 1 210 ? -5.082 -11.768 23.781 1.00 88.19 210 GLN A N 1
ATOM 1691 C CA . GLN A 1 210 ? -4.817 -10.641 24.690 1.00 88.19 210 GLN A CA 1
ATOM 1692 C C . GLN A 1 210 ? -3.950 -9.547 24.047 1.00 88.19 210 GLN A C 1
ATOM 1694 O O . GLN A 1 210 ? -4.115 -8.357 24.330 1.00 88.19 210 GLN A O 1
ATOM 1699 N N . ARG A 1 211 ? -3.028 -9.937 23.160 1.00 91.88 211 ARG A N 1
ATOM 1700 C CA . ARG A 1 211 ? -2.132 -9.007 22.465 1.00 91.88 211 ARG A CA 1
ATOM 1701 C C . ARG A 1 211 ? -2.741 -8.395 21.206 1.00 91.88 211 ARG A C 1
ATOM 1703 O O . ARG A 1 211 ? -2.115 -7.501 20.635 1.00 91.88 211 ARG A O 1
ATOM 1710 N N . CYS A 1 212 ? -3.908 -8.852 20.754 1.00 91.12 212 CYS A N 1
ATOM 1711 C CA . CYS A 1 212 ? -4.513 -8.382 19.516 1.00 91.12 212 CYS A CA 1
ATOM 1712 C C . CYS A 1 212 ? -5.067 -6.966 19.678 1.00 91.12 212 CYS A C 1
ATOM 1714 O O . CYS A 1 212 ? -5.891 -6.672 20.549 1.00 91.12 212 CYS A O 1
ATOM 1716 N N . LYS A 1 213 ? -4.584 -6.077 18.813 1.00 89.25 213 LYS A N 1
ATOM 1717 C CA . LYS A 1 213 ? -4.997 -4.676 18.707 1.00 89.25 213 LYS A CA 1
ATOM 1718 C C . LYS A 1 213 ? -5.660 -4.371 17.366 1.00 89.25 213 LYS A C 1
ATOM 1720 O O . LYS A 1 213 ? -6.393 -3.396 17.272 1.00 89.25 213 LYS A O 1
ATOM 1725 N N . ALA A 1 214 ? -5.459 -5.201 16.348 1.00 89.06 214 ALA A N 1
ATOM 1726 C CA . ALA A 1 214 ? -6.139 -5.078 15.067 1.00 89.06 214 ALA A CA 1
ATOM 1727 C C . ALA A 1 214 ? -6.283 -6.444 14.391 1.00 89.06 214 ALA A C 1
ATOM 1729 O O . ALA A 1 214 ? -5.487 -7.352 14.641 1.00 89.06 214 ALA A O 1
ATOM 1730 N N . TYR A 1 215 ? -7.265 -6.582 13.504 1.00 89.75 215 TYR A N 1
ATOM 1731 C CA . TYR A 1 215 ? -7.403 -7.751 12.643 1.00 89.75 215 TYR A CA 1
ATOM 1732 C C . TYR A 1 215 ? -7.726 -7.376 11.192 1.00 89.75 215 TYR A C 1
ATOM 1734 O O . TYR A 1 215 ? -8.236 -6.292 10.909 1.00 89.75 215 TYR A O 1
ATOM 1742 N N . ILE A 1 216 ? -7.442 -8.290 10.264 1.00 86.81 216 ILE A N 1
ATOM 1743 C CA . ILE A 1 216 ? -7.907 -8.227 8.874 1.00 86.81 216 ILE A CA 1
ATOM 1744 C C . ILE A 1 216 ? -8.687 -9.489 8.540 1.00 86.81 216 ILE A C 1
ATOM 1746 O O . ILE A 1 216 ? -8.216 -10.596 8.802 1.00 86.81 216 ILE A O 1
ATOM 1750 N N . PHE A 1 217 ? -9.833 -9.300 7.885 1.00 86.25 217 PHE A N 1
ATOM 1751 C CA . PHE A 1 217 ? -10.554 -10.367 7.204 1.00 86.25 217 PHE A CA 1
ATOM 1752 C C . PHE A 1 217 ? -10.352 -10.271 5.682 1.00 86.25 217 PHE A C 1
ATOM 1754 O O . PHE A 1 217 ? -10.569 -9.216 5.086 1.00 86.25 217 PHE A O 1
ATOM 1761 N N . LEU A 1 218 ? -9.912 -11.365 5.060 1.00 82.69 218 LEU A N 1
ATOM 1762 C CA . LEU A 1 218 ? -9.607 -11.479 3.634 1.00 82.69 218 LEU A CA 1
ATOM 1763 C C . LEU A 1 218 ? -10.732 -12.208 2.906 1.00 82.69 218 LEU A C 1
ATOM 1765 O O . LEU A 1 218 ? -10.673 -13.422 2.726 1.00 82.69 218 LEU A O 1
ATOM 1769 N N . GLU A 1 219 ? -11.732 -11.463 2.443 1.00 80.56 219 GLU A N 1
ATOM 1770 C CA . GLU A 1 219 ? -12.946 -12.017 1.815 1.00 80.56 219 GLU A CA 1
ATOM 1771 C C . GLU A 1 219 ? -12.664 -12.936 0.612 1.00 80.56 219 GLU A C 1
ATOM 1773 O O . GLU A 1 219 ? -13.388 -13.893 0.360 1.00 80.56 219 GLU A O 1
ATOM 1778 N N . PHE A 1 220 ? -11.575 -12.688 -0.115 1.00 77.50 220 PHE A N 1
ATOM 1779 C CA . PHE A 1 220 ? -11.177 -13.445 -1.307 1.00 77.50 220 PHE A CA 1
ATOM 1780 C C . PHE A 1 220 ? -10.380 -14.723 -0.985 1.00 77.50 220 PHE A C 1
ATOM 1782 O O . PHE A 1 220 ? -10.077 -15.500 -1.894 1.00 77.50 220 PHE A O 1
ATOM 1789 N N . LYS A 1 221 ? -10.013 -14.963 0.281 1.00 79.31 221 LYS A N 1
ATOM 1790 C CA . LYS A 1 221 ? -9.310 -16.179 0.704 1.00 79.31 221 LYS A CA 1
ATOM 1791 C C . LYS A 1 221 ? -10.263 -17.155 1.391 1.00 79.31 221 LYS A C 1
ATOM 1793 O O . LYS A 1 221 ? -10.958 -16.811 2.341 1.00 79.31 221 LYS A O 1
ATOM 1798 N N . LYS A 1 222 ? -10.219 -18.418 0.953 1.00 86.75 222 LYS A N 1
ATOM 1799 C CA . LYS A 1 222 ? -10.939 -19.526 1.609 1.00 86.75 222 LYS A CA 1
ATOM 1800 C C . LYS A 1 222 ? -10.250 -20.020 2.887 1.00 86.75 222 LYS A C 1
ATOM 1802 O O . LYS A 1 222 ? -10.922 -20.532 3.772 1.00 86.75 222 LYS A O 1
ATOM 1807 N N . SER A 1 223 ? -8.929 -19.880 2.978 1.00 89.56 223 SER A N 1
ATOM 1808 C CA . SER A 1 223 ? -8.104 -20.283 4.123 1.00 89.56 223 SER A CA 1
ATOM 1809 C C . SER A 1 223 ? -7.155 -19.158 4.514 1.00 89.56 223 SER A C 1
ATOM 1811 O O . SER A 1 223 ? -6.804 -18.333 3.670 1.00 89.56 223 SER A O 1
ATOM 1813 N N . GLU A 1 224 ? -6.726 -19.131 5.778 1.00 88.62 224 GLU A N 1
ATOM 1814 C CA . GLU A 1 224 ? -5.837 -18.087 6.316 1.00 88.62 224 GLU A CA 1
ATOM 1815 C C . GLU A 1 224 ? -6.396 -16.678 6.069 1.00 88.62 224 GLU A C 1
ATOM 1817 O O . GLU A 1 224 ? -5.689 -15.743 5.683 1.00 88.62 224 GLU A O 1
ATOM 1822 N N . ASN A 1 225 ? -7.713 -16.555 6.209 1.00 89.12 225 ASN A N 1
ATOM 1823 C CA . ASN A 1 225 ? -8.459 -15.356 5.868 1.00 89.12 225 ASN A CA 1
ATOM 1824 C C . ASN A 1 225 ? -8.658 -14.414 7.057 1.00 89.12 225 ASN A C 1
ATOM 1826 O O . ASN A 1 225 ? -9.232 -13.349 6.877 1.00 89.12 225 ASN A O 1
ATOM 1830 N N . CYS A 1 226 ? -8.180 -14.770 8.247 1.00 92.12 226 CYS A N 1
ATOM 1831 C CA . CYS A 1 226 ? -8.207 -13.922 9.426 1.00 92.12 226 CYS A CA 1
ATOM 1832 C C . CYS A 1 226 ? -6.795 -13.730 9.975 1.00 92.12 226 CYS A C 1
ATOM 1834 O O . CYS A 1 226 ? -6.130 -14.690 10.368 1.00 92.12 226 CYS A O 1
ATOM 1836 N N . LEU A 1 227 ? -6.339 -12.481 10.011 1.00 91.31 227 LEU A N 1
ATOM 1837 C CA . LEU A 1 227 ? -5.013 -12.122 10.495 1.00 91.31 227 LEU A CA 1
ATOM 1838 C C . LEU A 1 227 ? -5.130 -11.230 11.714 1.00 91.31 227 LEU A C 1
ATOM 1840 O O . LEU A 1 227 ? -5.704 -10.151 11.623 1.00 91.31 227 LEU A O 1
ATOM 1844 N N . LEU A 1 228 ? -4.550 -11.670 12.825 1.00 92.25 228 LEU A N 1
ATOM 1845 C CA . LEU A 1 228 ? -4.520 -10.942 14.086 1.00 92.25 228 LEU A CA 1
ATOM 1846 C C . LEU A 1 228 ? -3.178 -10.236 14.240 1.00 92.25 228 LEU A C 1
ATOM 1848 O O . LEU A 1 228 ? -2.119 -10.830 14.011 1.00 92.25 228 LEU A O 1
ATOM 1852 N N . SER A 1 229 ? -3.205 -8.983 14.676 1.00 89.81 229 SER A N 1
ATOM 1853 C CA . SER A 1 229 ? -2.009 -8.173 14.855 1.00 89.81 229 SER A CA 1
ATOM 1854 C C . SER A 1 229 ? -2.008 -7.425 16.176 1.00 89.81 229 SER A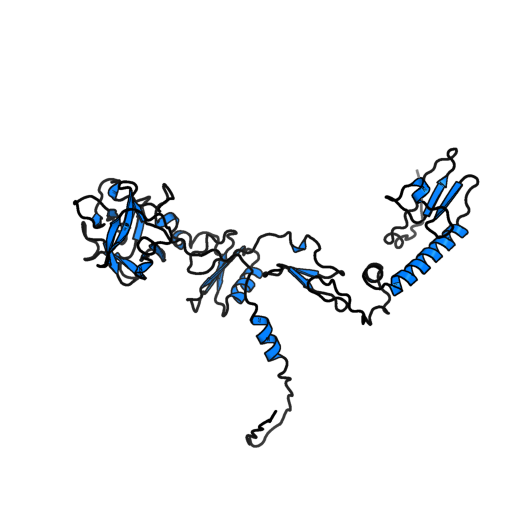 C 1
ATOM 1856 O O . SER A 1 229 ? -3.043 -6.963 16.652 1.00 89.81 229 SER A O 1
ATOM 1858 N N . SER A 1 230 ? -0.819 -7.267 16.755 1.00 89.75 230 SER A N 1
ATOM 1859 C CA . SER A 1 230 ? -0.590 -6.385 17.900 1.00 89.75 230 SER A CA 1
ATOM 1860 C C . SER A 1 230 ? -0.339 -4.928 17.508 1.00 89.75 230 SER A C 1
ATOM 1862 O O . SER A 1 230 ? -0.041 -4.121 18.383 1.00 89.75 230 SER A O 1
ATOM 1864 N N . ASP A 1 231 ? -0.382 -4.578 16.220 1.00 84.19 231 ASP A N 1
ATOM 1865 C CA . ASP A 1 231 ? -0.211 -3.194 15.779 1.00 84.19 231 ASP A CA 1
ATOM 1866 C C . ASP A 1 231 ? -1.493 -2.386 16.039 1.00 84.19 231 ASP A C 1
ATOM 1868 O O . ASP A 1 231 ? -2.533 -2.700 15.454 1.00 84.19 231 ASP A O 1
ATOM 1872 N N . PRO A 1 232 ? -1.442 -1.348 16.893 1.00 76.75 232 PRO A N 1
ATOM 1873 C CA . PRO A 1 232 ? -2.614 -0.546 17.229 1.00 76.75 232 PRO A CA 1
ATOM 1874 C C . PRO A 1 232 ? -3.136 0.274 16.050 1.00 76.75 232 PRO A C 1
ATOM 1876 O O . PRO A 1 232 ? -4.292 0.667 16.058 1.00 76.75 232 PRO A O 1
ATOM 1879 N N . ASP A 1 233 ? -2.331 0.517 15.016 1.00 70.25 233 ASP A N 1
ATOM 1880 C CA . ASP A 1 233 ? -2.781 1.250 13.836 1.00 70.25 233 ASP A CA 1
ATOM 1881 C C . ASP A 1 233 ? -3.320 0.332 12.734 1.00 70.25 233 ASP A C 1
ATOM 1883 O O . ASP A 1 233 ? -3.773 0.828 11.695 1.00 70.25 233 ASP A O 1
ATOM 1887 N N . GLY A 1 234 ? -3.202 -0.990 12.907 1.00 69.56 234 GLY A N 1
ATOM 1888 C CA . GLY A 1 234 ? -3.471 -1.972 11.857 1.00 69.56 234 GLY A CA 1
ATOM 1889 C C . GLY A 1 234 ? -2.559 -1.818 10.632 1.00 69.56 234 GLY A C 1
ATOM 1890 O O . GLY A 1 234 ? -2.887 -2.337 9.566 1.00 69.56 234 GLY A O 1
ATOM 1891 N N . LYS A 1 235 ? -1.438 -1.085 10.761 1.00 66.44 235 LYS A N 1
ATOM 1892 C CA . LYS A 1 235 ? -0.510 -0.744 9.665 1.00 66.44 235 LYS A CA 1
ATOM 1893 C C . LYS A 1 235 ? 0.395 -1.899 9.263 1.00 66.44 235 LYS A C 1
ATOM 1895 O O . LYS A 1 235 ? 0.751 -1.992 8.095 1.00 66.44 235 LYS A O 1
ATOM 1900 N N . SER A 1 236 ? 0.752 -2.768 10.204 1.00 61.34 236 SER A N 1
ATOM 1901 C CA . SER A 1 236 ? 1.594 -3.932 9.921 1.00 61.34 236 SER A CA 1
ATOM 1902 C C . SER A 1 236 ? 0.850 -5.062 9.216 1.00 61.34 236 SER A C 1
ATOM 1904 O O . SER A 1 236 ? 1.421 -6.138 9.066 1.00 61.34 236 SER A O 1
ATOM 1906 N N . ILE A 1 237 ? -0.434 -4.887 8.872 1.00 59.94 237 ILE A N 1
ATOM 1907 C CA . ILE A 1 237 ? -1.241 -5.971 8.316 1.00 59.94 237 ILE A CA 1
ATOM 1908 C C . ILE A 1 237 ? -1.301 -5.851 6.783 1.00 59.94 237 ILE A C 1
ATOM 1910 O O . ILE A 1 237 ? -1.909 -4.911 6.273 1.00 59.94 237 ILE A O 1
ATOM 1914 N N . PRO A 1 238 ? -0.679 -6.773 6.025 1.00 53.19 238 PRO A N 1
ATOM 1915 C CA . PRO A 1 238 ? -0.244 -6.447 4.661 1.00 53.19 238 PRO A CA 1
ATOM 1916 C C . PRO A 1 238 ? -1.216 -6.643 3.507 1.00 53.19 238 PRO A C 1
ATOM 1918 O O . PRO A 1 238 ? -0.795 -6.722 2.352 1.00 53.19 238 PRO A O 1
ATOM 1921 N N . TYR A 1 239 ? -2.500 -6.796 3.793 1.00 58.62 239 TYR A N 1
ATOM 1922 C CA . TYR A 1 239 ? -3.369 -7.538 2.895 1.00 58.62 239 TYR A CA 1
ATOM 1923 C C . TYR A 1 239 ? -4.587 -6.769 2.397 1.00 58.62 239 TYR A C 1
ATOM 1925 O O . TYR A 1 239 ? -5.008 -5.756 2.944 1.00 58.62 239 TYR A O 1
ATOM 1933 N N . TYR A 1 240 ? -5.169 -7.356 1.355 1.00 59.06 240 TYR A N 1
ATOM 1934 C CA . TYR A 1 240 ? -6.395 -7.000 0.656 1.00 59.06 240 TYR A CA 1
ATOM 1935 C C . TYR A 1 240 ? -7.682 -7.114 1.482 1.00 59.06 240 TYR A C 1
ATOM 1937 O O . TYR A 1 240 ? -8.661 -7.728 1.069 1.00 59.06 240 TYR A O 1
ATOM 1945 N N . GLY A 1 241 ? -7.703 -6.542 2.671 1.00 59.06 241 GLY A N 1
ATOM 1946 C CA . GLY A 1 241 ? -8.895 -6.536 3.496 1.00 59.06 241 GLY A CA 1
ATOM 1947 C C . GLY A 1 241 ? -9.090 -5.188 4.144 1.00 59.06 241 GLY A C 1
ATOM 1948 O O . GLY A 1 241 ? -8.186 -4.355 4.219 1.00 59.06 241 GLY A O 1
ATOM 1949 N N . LEU A 1 242 ? -10.304 -4.969 4.617 1.00 64.94 242 LEU A N 1
ATOM 1950 C CA . LEU A 1 242 ? -10.558 -3.885 5.542 1.00 64.94 242 LEU A CA 1
ATOM 1951 C C . LEU A 1 242 ? -9.780 -4.195 6.826 1.00 64.94 242 LEU A C 1
ATOM 1953 O O . LEU A 1 242 ? -9.906 -5.284 7.393 1.00 64.94 242 LEU A O 1
ATOM 1957 N N . SER A 1 243 ? -8.922 -3.259 7.230 1.00 67.94 243 SER A N 1
ATOM 1958 C CA . SER A 1 243 ? -8.229 -3.343 8.510 1.00 67.94 243 SER A CA 1
ATOM 1959 C C . SER A 1 243 ? -9.137 -2.805 9.589 1.00 67.94 243 SER A C 1
ATOM 1961 O O . SER A 1 243 ? -9.708 -1.720 9.459 1.00 67.94 243 SER A O 1
ATOM 1963 N N . PHE A 1 244 ? -9.283 -3.607 10.632 1.00 77.00 244 PHE A N 1
ATOM 1964 C CA . PHE A 1 244 ? -10.161 -3.362 11.749 1.00 77.00 244 PHE A CA 1
ATOM 1965 C C . PHE A 1 244 ? -9.294 -3.173 12.982 1.00 77.00 244 PHE A C 1
ATOM 1967 O O . PHE A 1 244 ? -8.717 -4.119 13.513 1.00 77.00 244 PHE A O 1
ATOM 1974 N N . VAL A 1 245 ? -9.173 -1.922 13.411 1.00 77.06 245 VAL A N 1
ATOM 1975 C CA . VAL A 1 245 ? -8.470 -1.566 14.641 1.00 77.06 245 VAL A CA 1
ATOM 1976 C C . VAL A 1 245 ? -9.427 -1.704 15.818 1.00 77.06 245 VAL A C 1
ATOM 1978 O O . VAL A 1 245 ? -10.511 -1.120 15.807 1.00 77.06 245 VAL A O 1
ATOM 1981 N N . LYS A 1 246 ? -9.010 -2.453 16.842 1.00 73.19 246 LYS A N 1
ATOM 1982 C CA . LYS A 1 246 ? -9.673 -2.480 18.144 1.00 73.19 246 LYS A CA 1
ATOM 1983 C C . LYS A 1 246 ? -9.457 -1.110 18.778 1.00 73.19 246 LYS A C 1
ATOM 1985 O O . LYS A 1 246 ? -8.321 -0.763 19.103 1.00 73.19 246 LYS A O 1
ATOM 1990 N N . LEU A 1 247 ? -10.524 -0.325 18.915 1.00 62.75 247 LEU A N 1
ATOM 1991 C CA . LEU A 1 247 ? -10.451 0.967 19.591 1.00 62.75 247 LEU A CA 1
ATOM 1992 C C . LEU A 1 247 ? -9.934 0.727 21.013 1.00 62.75 247 LEU A C 1
ATOM 1994 O O . LEU A 1 247 ? -10.495 -0.056 21.774 1.00 62.75 247 LEU A O 1
ATOM 1998 N N . SER A 1 248 ? -8.802 1.345 21.341 1.00 53.66 248 SER A N 1
ATOM 1999 C CA . SER A 1 248 ? -8.132 1.192 22.632 1.00 53.66 248 SER A CA 1
ATOM 2000 C C . SER A 1 248 ? -8.732 2.084 23.715 1.00 53.66 248 SER A C 1
ATOM 2002 O O . SER A 1 248 ? -8.047 2.370 24.694 1.00 53.66 248 SER A O 1
ATOM 2004 N N . ASN A 1 249 ? -9.967 2.562 23.545 1.00 51.88 249 ASN A N 1
ATOM 2005 C CA . ASN A 1 249 ? -10.638 3.324 24.586 1.00 51.88 249 ASN A CA 1
ATOM 2006 C C . ASN A 1 249 ? -11.073 2.354 25.682 1.00 51.88 249 ASN A C 1
ATOM 2008 O O . ASN A 1 249 ? -12.218 1.930 25.775 1.00 51.88 249 ASN A O 1
ATOM 2012 N N . ASP A 1 250 ? -10.115 2.022 26.543 1.00 52.00 250 ASP A N 1
ATOM 2013 C CA . ASP A 1 250 ? -10.344 1.325 27.801 1.00 52.00 250 ASP A CA 1
ATOM 2014 C C . ASP A 1 250 ? -11.304 2.097 28.732 1.00 52.00 250 ASP A C 1
ATOM 2016 O O . ASP A 1 250 ? -11.725 1.535 29.730 1.00 52.00 250 ASP A O 1
ATOM 2020 N N . GLN A 1 251 ? -11.716 3.325 28.389 1.00 54.12 251 GLN A N 1
ATOM 2021 C CA . GLN A 1 251 ? -12.551 4.185 29.230 1.00 54.12 251 GLN A CA 1
ATOM 2022 C C . GLN A 1 251 ? -14.072 4.014 29.082 1.00 54.12 251 GLN A C 1
ATOM 2024 O O . GLN A 1 251 ? -14.801 4.505 29.940 1.00 54.12 251 GLN A O 1
ATOM 2029 N N . GLU A 1 252 ? -14.596 3.345 28.050 1.00 59.75 252 GLU A N 1
ATOM 2030 C CA . GLU A 1 252 ? -16.055 3.384 27.810 1.00 59.75 252 GLU A CA 1
ATOM 2031 C C . GLU A 1 252 ? -16.888 2.609 28.842 1.00 59.75 252 GLU A C 1
ATOM 2033 O O . GLU A 1 252 ? -17.968 3.066 29.180 1.00 59.75 252 GLU A O 1
ATOM 2038 N N . CYS A 1 253 ? -16.384 1.518 29.430 1.00 66.62 253 CYS A N 1
ATOM 2039 C CA . CYS A 1 253 ? -17.031 0.910 30.610 1.00 66.62 253 CYS A CA 1
ATOM 2040 C C . CYS A 1 253 ? -16.485 1.437 31.951 1.00 66.62 253 CYS A C 1
ATOM 2042 O O . CYS A 1 253 ? -16.975 1.020 32.999 1.00 66.62 253 CYS A O 1
ATOM 2044 N N . ASP A 1 254 ? -15.475 2.316 31.945 1.00 62.31 254 ASP A N 1
ATOM 2045 C CA . ASP A 1 254 ? -14.977 2.942 33.181 1.00 62.31 254 ASP A CA 1
ATOM 2046 C C . ASP A 1 254 ? -15.904 4.085 33.628 1.00 62.31 254 ASP A C 1
ATOM 2048 O O . ASP A 1 254 ? -15.984 4.408 34.814 1.00 62.31 254 ASP A O 1
ATOM 2052 N N . ILE A 1 255 ? -16.644 4.678 32.687 1.00 64.75 255 ILE A N 1
ATOM 2053 C CA . ILE A 1 255 ? -17.751 5.590 32.964 1.00 64.75 255 ILE A CA 1
ATOM 2054 C C . ILE A 1 255 ? -19.017 4.731 33.080 1.00 64.75 255 ILE A C 1
ATOM 2056 O O . ILE A 1 255 ? -19.356 3.976 32.173 1.00 64.75 255 ILE A O 1
ATOM 2060 N N . ASN A 1 256 ? -19.703 4.799 34.222 1.00 68.56 256 ASN A N 1
ATOM 2061 C CA . ASN A 1 256 ? -20.838 3.929 34.536 1.00 68.56 256 ASN A CA 1
ATOM 2062 C C . ASN A 1 256 ? -22.105 4.354 33.756 1.00 68.56 256 ASN A C 1
ATOM 2064 O O . ASN A 1 256 ? -23.016 4.952 34.324 1.00 68.56 256 ASN A O 1
ATOM 2068 N N . TYR A 1 257 ? -22.137 4.101 32.442 1.00 81.19 257 TYR A N 1
ATOM 2069 C CA . TYR A 1 257 ? -23.284 4.382 31.559 1.00 81.19 257 TYR A CA 1
ATOM 2070 C C . TYR A 1 257 ? -24.485 3.472 31.837 1.00 81.19 257 TYR A C 1
ATOM 2072 O O . TYR A 1 257 ? -25.630 3.840 31.581 1.00 81.19 257 TYR A O 1
ATOM 2080 N N . CYS A 1 258 ? -24.203 2.286 32.365 1.00 84.62 258 CYS A N 1
ATOM 2081 C CA . CYS A 1 258 ? -25.169 1.255 32.678 1.00 84.62 258 CYS A CA 1
ATOM 2082 C C . CYS A 1 258 ? -25.870 1.554 34.009 1.00 84.62 258 CYS A C 1
ATOM 2084 O O . CYS A 1 258 ? -25.239 1.640 35.064 1.00 84.62 258 CYS A O 1
ATOM 2086 N N . GLN A 1 259 ? -27.189 1.734 33.967 1.00 86.06 259 GLN A N 1
ATOM 2087 C CA . GLN A 1 259 ? -27.995 2.073 35.138 1.00 86.06 259 GLN A CA 1
ATOM 2088 C C . GLN A 1 259 ? -28.377 0.815 35.930 1.00 86.06 259 GLN A C 1
ATOM 2090 O O . GLN A 1 259 ? -28.104 -0.318 35.524 1.00 86.06 259 GLN A O 1
ATOM 2095 N N . SER A 1 260 ? -29.019 0.993 37.087 1.00 83.88 260 SER A N 1
ATOM 2096 C CA . SER A 1 260 ? -29.707 -0.109 37.777 1.00 83.88 260 SER A CA 1
ATOM 2097 C C . SER A 1 260 ? -28.797 -1.288 38.179 1.00 83.88 260 SER A C 1
ATOM 2099 O O . SER A 1 260 ? -29.216 -2.442 38.187 1.00 83.88 260 SER A O 1
ATOM 2101 N N . GLY A 1 261 ? -27.523 -1.026 38.495 1.00 80.31 261 GLY A N 1
ATOM 2102 C CA . GLY A 1 261 ? -26.565 -2.064 38.911 1.00 80.31 261 GLY A CA 1
ATOM 2103 C C . GLY A 1 261 ? -26.258 -3.113 37.835 1.00 80.31 261 GLY A C 1
ATOM 2104 O O . GLY A 1 261 ? -25.823 -4.218 38.161 1.00 80.31 261 GLY A O 1
ATOM 2105 N N . SER A 1 262 ? -26.513 -2.792 36.567 1.00 85.50 262 SER A N 1
ATOM 2106 C CA . SER A 1 262 ? -26.197 -3.660 35.436 1.00 85.50 262 SER A CA 1
ATOM 2107 C C . SER A 1 262 ? -24.690 -3.742 35.176 1.00 85.50 262 SER A C 1
ATOM 2109 O O . SER A 1 262 ? -23.898 -2.920 35.639 1.00 85.50 262 SER A O 1
ATOM 2111 N N . THR A 1 263 ? -24.271 -4.796 34.471 1.00 86.69 263 THR A N 1
ATOM 2112 C CA . THR A 1 263 ? -22.857 -4.998 34.124 1.00 86.69 263 THR A CA 1
ATOM 2113 C C . THR A 1 263 ? -22.589 -4.444 32.733 1.00 86.69 263 THR A C 1
ATOM 2115 O O . THR A 1 263 ? -23.172 -4.927 31.764 1.00 86.69 263 THR A O 1
ATOM 2118 N N . CYS A 1 264 ? -21.684 -3.467 32.630 1.00 85.75 264 CYS A N 1
ATOM 2119 C CA . CYS A 1 264 ? -21.186 -2.987 31.344 1.00 85.75 264 CYS A CA 1
ATOM 2120 C C . CYS A 1 264 ? -20.301 -4.059 30.710 1.00 85.75 264 CYS A C 1
ATOM 2122 O O . CYS A 1 264 ? -19.200 -4.351 31.184 1.00 85.75 264 CYS A O 1
ATOM 2124 N N . VAL A 1 265 ? -20.790 -4.667 29.637 1.00 81.50 265 VAL A N 1
ATOM 2125 C CA . VAL A 1 265 ? -20.018 -5.589 28.817 1.00 81.50 265 VAL A CA 1
ATOM 2126 C C . VAL A 1 265 ? -19.529 -4.811 27.614 1.00 81.50 265 VAL A C 1
ATOM 2128 O O . VAL A 1 265 ? -20.322 -4.297 26.828 1.00 81.50 265 VAL A O 1
ATOM 2131 N N . ARG A 1 266 ? -18.205 -4.726 27.459 1.00 67.69 266 ARG A N 1
ATOM 2132 C CA . ARG A 1 266 ? -17.614 -4.066 26.295 1.00 67.69 266 ARG A CA 1
ATOM 2133 C C . ARG A 1 266 ? -18.076 -4.791 25.057 1.00 67.69 266 ARG A C 1
ATOM 2135 O O . ARG A 1 266 ? -17.738 -5.959 24.834 1.00 67.69 266 ARG A O 1
ATOM 2142 N N . ARG A 1 267 ? -18.840 -4.068 24.258 1.00 60.81 267 ARG A N 1
ATOM 2143 C CA . ARG A 1 267 ? -19.179 -4.522 22.944 1.00 60.81 267 ARG A CA 1
ATOM 2144 C C . ARG A 1 267 ? -18.220 -3.908 21.990 1.00 60.81 267 ARG A C 1
ATOM 2146 O O . ARG A 1 267 ? -17.427 -3.009 22.221 1.00 60.81 267 ARG A O 1
ATOM 2153 N N . CYS A 1 268 ? -18.218 -4.599 20.901 1.00 54.78 268 CYS A N 1
ATOM 2154 C CA . CYS A 1 268 ? -17.324 -4.302 19.868 1.00 54.78 268 CYS A CA 1
ATOM 2155 C C . CYS A 1 268 ? -18.093 -3.246 19.013 1.00 54.78 268 CYS A C 1
ATOM 2157 O O . CYS A 1 268 ? -17.464 -2.338 18.489 1.00 54.78 268 CYS A O 1
ATOM 2159 N N . THR A 1 269 ? -19.430 -3.317 18.852 1.00 46.47 269 THR A N 1
ATOM 2160 C CA . THR A 1 269 ? -20.246 -2.433 17.978 1.00 46.47 269 THR A CA 1
ATOM 2161 C C . THR A 1 269 ? -20.916 -1.305 18.748 1.00 46.47 269 THR A C 1
ATOM 2163 O O . THR A 1 269 ? -21.298 -1.566 19.884 1.00 46.47 269 THR A O 1
ATOM 2166 N N . GLU A 1 270 ? -21.147 -0.135 18.128 1.00 43.03 270 GLU A N 1
ATOM 2167 C CA . GLU A 1 270 ? -21.979 0.955 18.689 1.00 43.03 270 GLU A CA 1
ATOM 2168 C C . GLU A 1 270 ? -23.295 0.385 19.275 1.00 43.03 270 GLU A C 1
ATOM 2170 O O . GLU A 1 270 ? -23.945 -0.407 18.583 1.00 43.03 270 GLU A O 1
ATOM 2175 N N . PRO A 1 271 ? -23.663 0.693 20.538 1.00 53.12 271 PRO A N 1
ATOM 2176 C CA . PRO A 1 271 ? -23.095 1.721 21.429 1.00 53.12 271 PRO A CA 1
ATOM 2177 C C . PRO A 1 271 ? -21.733 1.417 22.107 1.00 53.12 271 PRO A C 1
ATOM 2179 O O . PRO A 1 271 ? -21.379 2.071 23.073 1.00 53.12 271 PRO A O 1
ATOM 2182 N N . PHE A 1 272 ? -20.920 0.482 21.602 1.00 59.16 272 PHE A N 1
ATOM 2183 C CA . PHE A 1 272 ? -19.565 0.073 22.054 1.00 59.16 272 PHE A CA 1
ATOM 2184 C C . PHE A 1 272 ? -19.511 -0.529 23.466 1.00 59.16 272 PHE A C 1
ATOM 2186 O O . PHE A 1 272 ? -18.519 -1.108 23.910 1.00 59.16 272 PHE A O 1
ATOM 2193 N N . PHE A 1 273 ? -20.643 -0.534 24.141 1.00 77.44 273 PHE A N 1
ATOM 2194 C CA . PHE A 1 273 ? -20.925 -1.308 25.325 1.00 77.44 273 PHE A CA 1
ATOM 2195 C C . PHE A 1 273 ? -22.347 -1.857 25.219 1.00 77.44 273 PHE A C 1
ATOM 2197 O O . PHE A 1 273 ? -23.157 -1.403 24.419 1.00 77.44 273 PHE A O 1
ATOM 2204 N N . GLU A 1 274 ? -22.636 -2.884 25.995 1.00 87.12 274 GLU A N 1
ATOM 2205 C CA . GLU A 1 274 ? -23.990 -3.340 26.264 1.00 87.12 274 GLU A CA 1
ATOM 2206 C C . GLU A 1 274 ? -24.132 -3.443 27.770 1.00 87.12 274 GLU A C 1
ATOM 2208 O O . GLU A 1 274 ? -23.248 -3.968 28.456 1.00 87.12 274 GLU A O 1
ATOM 2213 N N . CYS A 1 275 ? -25.258 -2.971 28.279 1.00 89.25 275 CYS A N 1
ATOM 2214 C CA . CYS A 1 275 ? -25.608 -3.187 29.662 1.00 89.25 275 CYS A CA 1
ATOM 2215 C C . CYS A 1 275 ? -26.327 -4.528 29.780 1.00 89.25 275 CYS A C 1
ATOM 2217 O O . CYS A 1 275 ? -27.432 -4.715 29.278 1.00 89.25 275 CYS A O 1
ATOM 2219 N N . VAL A 1 276 ? -25.694 -5.490 30.450 1.00 91.38 276 VAL A N 1
ATOM 2220 C CA . VAL A 1 276 ? -26.370 -6.735 30.814 1.00 91.38 276 VAL A CA 1
ATOM 2221 C C . VAL A 1 276 ? -27.283 -6.422 31.985 1.00 91.38 276 VAL A C 1
ATOM 2223 O O . VAL A 1 276 ? -26.839 -6.342 33.138 1.00 91.38 276 VAL A O 1
ATOM 2226 N N . CYS A 1 277 ? -28.555 -6.191 31.664 1.00 89.62 277 CYS A N 1
ATOM 2227 C CA . CYS A 1 277 ? -29.552 -5.830 32.653 1.00 89.62 277 CYS A CA 1
ATOM 2228 C C . CYS A 1 277 ? -29.854 -7.008 33.582 1.00 89.62 277 CYS A C 1
ATOM 2230 O O . CYS A 1 277 ? -30.001 -8.149 33.128 1.00 89.62 277 CYS A O 1
ATOM 2232 N N . PRO A 1 278 ? -29.975 -6.763 34.895 1.00 83.31 278 PRO A N 1
ATOM 2233 C CA . PRO A 1 278 ? -30.566 -7.745 35.786 1.00 83.31 278 PRO A CA 1
ATOM 2234 C C . PRO A 1 278 ? -32.030 -7.990 35.393 1.00 83.31 278 PRO A C 1
ATOM 2236 O O . PRO A 1 278 ? -32.662 -7.149 34.763 1.00 83.31 278 PRO A O 1
ATOM 2239 N N . SER A 1 279 ? -32.606 -9.120 35.813 1.00 85.81 279 SER A N 1
ATOM 2240 C CA . SER A 1 279 ? -33.950 -9.565 35.392 1.00 85.81 279 SER A CA 1
ATOM 2241 C C . SER A 1 279 ? -35.105 -8.594 35.694 1.00 85.81 279 SER A C 1
ATOM 2243 O O . SER A 1 279 ? -36.231 -8.829 35.267 1.00 85.81 279 SER A O 1
ATOM 2245 N N . TRP A 1 280 ? -34.852 -7.556 36.487 1.00 77.81 280 TRP A N 1
ATOM 2246 C CA . TRP A 1 280 ? -35.812 -6.538 36.905 1.00 77.81 280 TRP A CA 1
ATOM 2247 C C . TRP A 1 280 ? -35.633 -5.193 36.183 1.00 77.81 280 TRP A C 1
ATOM 2249 O O . TRP A 1 280 ? -36.391 -4.266 36.450 1.00 77.81 280 TRP A O 1
ATOM 2259 N N . ALA A 1 281 ? -34.671 -5.076 35.265 1.00 86.06 281 ALA A N 1
ATOM 2260 C CA . ALA A 1 281 ? -34.459 -3.896 34.433 1.00 86.06 281 ALA A CA 1
ATOM 2261 C C . ALA A 1 281 ? -34.387 -4.281 32.947 1.00 86.06 281 ALA A C 1
ATOM 2263 O O . ALA A 1 281 ? -34.094 -5.421 32.589 1.00 86.06 281 ALA A O 1
ATOM 2264 N N . SER A 1 282 ? -34.674 -3.318 32.083 1.00 90.69 282 SER A N 1
ATOM 2265 C CA . SER A 1 282 ? -34.709 -3.449 30.627 1.00 90.69 282 SER A CA 1
ATOM 2266 C C . SER A 1 282 ? -34.354 -2.112 29.966 1.00 90.69 282 SER A C 1
ATOM 2268 O O . SER A 1 282 ? -34.206 -1.102 30.654 1.00 90.69 282 SER A O 1
ATOM 2270 N N . GLY A 1 283 ? -34.223 -2.093 28.640 1.00 89.12 283 GLY A N 1
ATOM 2271 C CA . GLY A 1 283 ? -33.695 -0.943 27.897 1.00 89.12 283 GLY A CA 1
ATOM 2272 C C . GLY A 1 283 ? -32.197 -1.066 27.629 1.00 89.12 283 GLY A C 1
ATOM 2273 O O . GLY A 1 283 ? -31.526 -1.927 28.200 1.00 89.12 283 GLY A O 1
ATOM 2274 N N . ASP A 1 284 ? -31.686 -0.217 26.744 1.00 84.19 284 ASP A N 1
ATOM 2275 C CA . ASP A 1 284 ? -30.311 -0.313 26.237 1.00 84.19 284 ASP A CA 1
ATOM 2276 C C . ASP A 1 284 ? -29.266 0.054 27.305 1.00 84.19 284 ASP A C 1
ATOM 2278 O O . ASP A 1 284 ? -28.144 -0.459 27.295 1.00 84.19 284 ASP A O 1
ATOM 2282 N N . LEU A 1 285 ? -29.650 0.903 28.264 1.00 89.50 285 LEU A N 1
ATOM 2283 C CA . LEU A 1 285 ? -28.850 1.316 29.418 1.00 89.50 285 LEU A CA 1
ATOM 2284 C C . LEU A 1 285 ? -29.402 0.758 30.739 1.00 89.50 285 LEU A C 1
ATOM 2286 O O . LEU A 1 285 ? -28.952 1.164 31.812 1.00 89.50 285 LEU A O 1
ATOM 2290 N N . CYS A 1 286 ? -30.357 -0.175 30.681 1.00 91.50 286 CYS A N 1
ATOM 2291 C CA . CYS A 1 286 ? -31.106 -0.686 31.833 1.00 91.50 286 CYS A CA 1
ATOM 2292 C C . CYS A 1 286 ? -31.883 0.399 32.602 1.00 91.50 286 CYS A C 1
ATOM 2294 O O . CYS A 1 286 ? -32.017 0.340 33.830 1.00 91.50 286 CYS A O 1
ATOM 2296 N N . GLU A 1 287 ? -32.381 1.394 31.872 1.00 90.81 287 GLU A N 1
ATOM 2297 C CA . GLU A 1 287 ? -33.123 2.550 32.374 1.00 90.81 287 GLU A CA 1
ATOM 2298 C C . GLU A 1 287 ? -34.603 2.251 32.672 1.00 90.81 287 GLU A C 1
ATOM 2300 O O . GLU A 1 287 ? -35.236 2.964 33.450 1.00 90.81 287 GLU A O 1
ATOM 2305 N N . ASN A 1 288 ? -35.161 1.180 32.098 1.00 87.75 288 ASN A N 1
ATOM 2306 C CA . ASN A 1 288 ? -36.566 0.813 32.266 1.00 87.75 288 ASN A CA 1
ATOM 2307 C C . ASN A 1 288 ? -36.712 -0.284 33.320 1.00 87.75 288 ASN A C 1
ATOM 2309 O O . ASN A 1 288 ? -36.467 -1.466 33.064 1.00 87.75 288 ASN A O 1
ATOM 2313 N N . LEU A 1 289 ? -37.148 0.101 34.513 1.00 80.81 289 LEU A N 1
ATOM 2314 C CA . LEU A 1 289 ? -37.458 -0.829 35.594 1.00 80.81 289 LEU A CA 1
ATOM 2315 C C . LEU A 1 289 ? -38.723 -1.615 35.254 1.00 80.81 289 LEU A C 1
ATOM 2317 O O . LEU A 1 289 ? -39.739 -1.034 34.877 1.00 80.81 289 LEU A O 1
ATOM 2321 N N . ASN A 1 290 ? -38.673 -2.936 35.402 1.00 77.31 290 ASN A N 1
ATOM 2322 C CA . ASN A 1 290 ? -39.844 -3.776 35.221 1.00 77.31 290 ASN A CA 1
ATOM 2323 C C . ASN A 1 290 ? -40.765 -3.631 36.452 1.00 77.31 290 ASN A C 1
ATOM 2325 O O . ASN A 1 290 ? -40.364 -4.045 37.545 1.00 77.31 290 ASN A O 1
ATOM 2329 N N . PRO A 1 291 ? -41.986 -3.079 36.307 1.00 64.38 291 PRO A N 1
ATOM 2330 C CA . PRO A 1 291 ? -42.911 -2.902 37.427 1.00 64.38 291 PRO A CA 1
ATOM 2331 C C . PRO A 1 291 ? -43.395 -4.238 38.016 1.00 64.38 291 PRO A C 1
ATOM 2333 O O . PRO A 1 291 ? -43.760 -4.283 39.187 1.00 64.38 291 PRO A O 1
ATOM 2336 N N . ASP A 1 292 ? -43.317 -5.335 37.254 1.00 63.59 292 ASP A N 1
ATOM 2337 C CA . ASP A 1 292 ? -43.685 -6.690 37.687 1.00 63.59 292 ASP A CA 1
ATOM 2338 C C . ASP A 1 292 ? -42.530 -7.434 38.379 1.00 63.59 292 ASP A C 1
ATOM 2340 O O . ASP A 1 292 ? -42.438 -8.668 38.345 1.00 63.59 292 ASP A O 1
ATOM 2344 N N . CYS A 1 293 ? -41.613 -6.707 39.027 1.00 57.06 293 CYS A N 1
ATOM 2345 C CA . CYS A 1 293 ? -40.541 -7.321 39.799 1.00 57.06 293 CYS A CA 1
ATOM 2346 C C . CYS A 1 293 ? -41.119 -8.084 41.007 1.00 57.06 293 CYS A C 1
ATOM 2348 O O . CYS A 1 293 ? -41.216 -7.591 42.129 1.00 57.06 293 CYS A O 1
ATOM 2350 N N . SER A 1 294 ? -41.436 -9.359 40.790 1.00 56.41 294 SER A N 1
ATOM 2351 C CA . SER A 1 294 ? -41.846 -10.339 41.806 1.00 56.41 294 SER A CA 1
ATOM 2352 C C . SER A 1 294 ? -40.800 -10.541 42.917 1.00 56.41 294 SER A C 1
ATOM 2354 O O . SER A 1 294 ? -41.090 -11.176 43.932 1.00 56.41 294 SER A O 1
ATOM 2356 N N . ARG A 1 295 ? -39.593 -9.970 42.760 1.00 50.22 295 ARG A N 1
ATOM 2357 C CA . ARG A 1 295 ? -38.540 -9.924 43.781 1.00 50.22 295 ARG A CA 1
ATOM 2358 C C . ARG A 1 295 ? -38.560 -8.700 44.691 1.00 50.22 295 ARG A C 1
ATOM 2360 O O . ARG A 1 295 ? -37.950 -8.816 45.743 1.00 50.22 295 ARG A O 1
ATOM 2367 N N . CYS A 1 296 ? -39.363 -7.663 44.436 1.00 49.28 296 CYS A N 1
ATOM 2368 C CA . CYS A 1 296 ? -39.580 -6.570 45.400 1.00 49.28 296 CYS A CA 1
ATOM 2369 C C . CYS A 1 296 ? -40.183 -7.038 46.747 1.00 49.28 296 CYS A C 1
ATOM 2371 O O . CYS A 1 296 ? -40.434 -6.228 47.634 1.00 49.28 296 CYS A O 1
ATOM 2373 N N . LEU A 1 297 ? -40.466 -8.334 46.915 1.00 46.06 297 LEU A N 1
ATOM 2374 C CA . LEU A 1 297 ? -40.902 -8.965 48.163 1.00 46.06 297 LEU A CA 1
ATOM 2375 C C . LEU A 1 297 ? -39.794 -9.789 48.851 1.00 46.06 297 LEU A C 1
ATOM 2377 O O . LEU A 1 297 ? -40.038 -10.368 49.910 1.00 46.06 297 LEU A O 1
ATOM 2381 N N . ALA A 1 298 ? -38.585 -9.854 48.285 1.00 49.19 298 ALA A N 1
ATOM 2382 C CA . ALA A 1 298 ? -37.425 -10.462 48.926 1.00 49.19 298 ALA A CA 1
ATOM 2383 C C . ALA A 1 298 ? -36.742 -9.452 49.875 1.00 49.19 298 ALA A C 1
ATOM 2385 O O . ALA A 1 298 ? -36.787 -8.248 49.637 1.00 49.19 298 ALA A O 1
ATOM 2386 N N . PRO A 1 299 ? -36.115 -9.900 50.978 1.00 46.16 299 PRO A N 1
ATOM 2387 C CA . PRO A 1 299 ? -35.405 -9.008 51.892 1.00 46.16 299 PRO A CA 1
ATOM 2388 C C . PRO A 1 299 ? -34.151 -8.444 51.206 1.00 46.16 299 PRO A C 1
ATOM 2390 O O . PRO A 1 299 ? -33.142 -9.131 51.059 1.00 46.16 299 PRO A O 1
ATOM 2393 N N . GLU A 1 300 ? -34.242 -7.197 50.751 1.00 48.47 300 GLU A N 1
ATOM 2394 C CA . GLU A 1 300 ? -33.267 -6.554 49.870 1.00 48.47 300 GLU A CA 1
ATOM 2395 C C . GLU A 1 300 ? -32.281 -5.618 50.577 1.00 48.47 300 GLU A C 1
ATOM 2397 O O . GLU A 1 300 ? -32.539 -5.045 51.637 1.00 48.47 300 GLU A O 1
ATOM 2402 N N . THR A 1 301 ? -31.124 -5.457 49.937 1.00 56.06 301 THR A N 1
ATOM 2403 C CA . THR A 1 301 ? -30.086 -4.483 50.271 1.00 56.06 301 THR A CA 1
ATOM 2404 C C . THR A 1 301 ? -30.522 -3.064 49.876 1.00 56.06 301 THR A C 1
ATOM 2406 O O . THR A 1 301 ? -31.269 -2.873 48.918 1.00 56.06 301 THR A O 1
ATOM 2409 N N . LEU A 1 302 ? -30.018 -2.052 50.599 1.00 52.09 302 LEU A N 1
ATOM 2410 C CA . LEU A 1 302 ? -30.373 -0.622 50.474 1.00 52.09 302 LEU A CA 1
ATOM 2411 C C . LEU A 1 302 ? -30.371 -0.088 49.026 1.00 52.09 302 LEU A C 1
ATOM 2413 O O . LEU A 1 302 ? -31.131 0.816 48.702 1.00 52.09 302 LEU A O 1
ATOM 2417 N N . LEU A 1 303 ? -29.542 -0.656 48.148 1.00 49.00 303 LEU A N 1
ATOM 2418 C CA . LEU A 1 303 ? -29.424 -0.227 46.756 1.00 49.00 303 LEU A CA 1
ATOM 2419 C C . LEU A 1 303 ? -30.664 -0.570 45.909 1.00 49.00 303 LEU A C 1
ATOM 2421 O O . LEU A 1 303 ? -31.024 0.211 45.037 1.00 49.00 303 LEU A O 1
ATOM 2425 N N . HIS A 1 304 ? -31.341 -1.692 46.180 1.00 50.62 304 HIS A N 1
ATOM 2426 C CA . HIS A 1 304 ? -32.538 -2.099 45.427 1.00 50.62 304 HIS A CA 1
ATOM 2427 C C . HIS A 1 304 ? -33.728 -1.177 45.725 1.00 50.62 304 HIS A C 1
ATOM 2429 O O . HIS A 1 304 ? -34.484 -0.783 44.844 1.00 50.62 304 HIS A O 1
ATOM 2435 N N . VAL A 1 305 ? -33.832 -0.762 46.983 1.00 53.16 305 VAL A N 1
ATOM 2436 C CA . VAL A 1 305 ? -34.875 0.129 47.488 1.00 53.16 305 VAL A CA 1
ATOM 2437 C C . VAL A 1 305 ? -34.804 1.513 46.851 1.00 53.16 305 VAL A C 1
ATOM 2439 O O . VAL A 1 305 ? -35.825 2.076 46.464 1.00 53.16 305 VAL A O 1
ATOM 2442 N N . VAL A 1 306 ? -33.595 2.072 46.771 1.00 55.53 306 VAL A N 1
ATOM 2443 C CA . VAL A 1 306 ? -33.381 3.442 46.290 1.00 55.53 306 VAL A CA 1
ATOM 2444 C C . VAL A 1 306 ? -33.518 3.518 44.766 1.00 55.53 306 VAL A C 1
ATOM 2446 O O . VAL A 1 306 ? -33.832 4.578 44.236 1.00 55.53 306 VAL A O 1
ATOM 2449 N N . ALA A 1 307 ? -33.326 2.399 44.061 1.00 51.47 307 ALA A N 1
ATOM 2450 C CA . ALA A 1 307 ? -33.252 2.384 42.609 1.00 51.47 307 ALA A CA 1
ATOM 2451 C C . ALA A 1 307 ? -34.590 2.200 41.876 1.00 51.47 307 ALA A C 1
ATOM 2453 O O . ALA A 1 307 ? -34.571 2.367 40.662 1.00 51.47 307 ALA A O 1
ATOM 2454 N N . GLY A 1 308 ? -35.729 1.871 42.513 1.00 51.78 308 GLY A N 1
ATOM 2455 C CA . GLY A 1 308 ? -36.874 1.524 41.657 1.00 51.78 308 GLY A CA 1
ATOM 2456 C C . GLY A 1 308 ? -38.285 1.303 42.182 1.00 51.78 308 GLY A C 1
ATOM 2457 O O . GLY A 1 308 ? -39.102 0.780 41.430 1.00 51.78 308 GLY A O 1
ATOM 2458 N N . CYS A 1 309 ? -38.645 1.701 43.401 1.00 53.72 309 CYS A N 1
ATOM 2459 C CA . CYS A 1 309 ? -40.050 1.620 43.814 1.00 53.72 309 CYS A CA 1
ATOM 2460 C C . CYS A 1 309 ? -40.500 2.871 44.566 1.00 53.72 309 CYS A C 1
ATOM 2462 O O . CYS A 1 309 ? -40.223 3.019 45.753 1.00 53.72 309 CYS A O 1
ATOM 2464 N N . GLN A 1 310 ? -41.273 3.732 43.896 1.00 50.69 310 GLN A N 1
ATOM 2465 C CA . GLN A 1 310 ? -41.916 4.914 44.491 1.00 50.69 310 GLN A CA 1
ATOM 2466 C C . GLN A 1 310 ? -42.721 4.561 45.760 1.00 50.69 310 GLN A C 1
ATOM 2468 O O . GLN A 1 310 ? -42.624 5.246 46.773 1.00 50.69 310 GLN A O 1
ATOM 2473 N N . SER A 1 311 ? -43.443 3.437 45.744 1.00 53.81 311 SER A N 1
ATOM 2474 C CA . SER A 1 311 ? -44.209 2.931 46.894 1.00 53.81 311 SER A CA 1
ATOM 2475 C C . SER A 1 311 ? -43.328 2.433 48.046 1.00 53.81 311 SER A C 1
ATOM 2477 O O . SER A 1 311 ? -43.718 2.495 49.213 1.00 53.81 311 SER A O 1
ATOM 2479 N N . TYR A 1 312 ? -42.117 1.955 47.748 1.00 53.62 312 TYR A N 1
ATOM 2480 C CA . TYR A 1 312 ? -41.140 1.629 48.779 1.00 53.62 312 TYR A CA 1
ATOM 2481 C C . TYR A 1 312 ? -40.485 2.891 49.324 1.00 53.62 312 TYR A C 1
ATOM 2483 O O . TYR A 1 312 ? -40.331 2.967 50.536 1.00 53.62 312 TYR A O 1
ATOM 2491 N N . LEU A 1 313 ? -40.181 3.898 48.499 1.00 55.41 313 LEU A N 1
ATOM 2492 C CA . LEU A 1 313 ? -39.673 5.187 48.978 1.00 55.41 313 LEU A CA 1
ATOM 2493 C C . LEU A 1 313 ? -40.600 5.792 50.038 1.00 55.41 313 LEU A C 1
ATOM 2495 O O . LEU A 1 313 ? -40.105 6.149 51.094 1.00 55.41 313 LEU A O 1
ATOM 2499 N N . GLU A 1 314 ? -41.924 5.764 49.855 1.00 56.66 314 GLU A N 1
ATOM 2500 C CA . GLU A 1 314 ? -42.881 6.192 50.894 1.00 56.66 314 GLU A CA 1
ATOM 2501 C C . GLU A 1 314 ? -42.751 5.382 52.196 1.00 56.66 314 GLU A C 1
ATOM 2503 O O . GLU A 1 314 ? -42.759 5.931 53.300 1.00 56.66 314 GLU A O 1
ATOM 2508 N N . ARG A 1 315 ? -42.560 4.062 52.090 1.00 57.44 315 ARG A N 1
ATOM 2509 C CA . ARG A 1 315 ? -42.333 3.180 53.244 1.00 57.44 315 ARG A CA 1
ATOM 2510 C C . ARG A 1 315 ? -40.978 3.432 53.916 1.00 57.44 315 ARG A C 1
ATOM 2512 O O . ARG A 1 315 ? -40.861 3.246 55.128 1.00 57.44 315 ARG A O 1
ATOM 2519 N N . PHE A 1 316 ? -39.960 3.825 53.154 1.00 61.94 316 PHE A N 1
ATOM 2520 C CA . PHE A 1 316 ? -38.635 4.179 53.656 1.00 61.94 316 PHE A CA 1
ATOM 2521 C C . PHE A 1 316 ? -38.614 5.567 54.278 1.00 61.94 316 PHE A C 1
ATOM 2523 O O . PHE A 1 316 ? -38.040 5.687 55.351 1.00 61.94 316 PHE A O 1
ATOM 2530 N N . THR A 1 317 ? -39.304 6.554 53.704 1.00 62.34 317 THR A N 1
ATOM 2531 C CA . THR A 1 317 ? -39.566 7.854 54.332 1.00 62.34 317 THR A CA 1
ATOM 2532 C C . THR A 1 317 ? -40.290 7.645 55.653 1.00 62.34 317 THR A C 1
ATOM 2534 O O . THR A 1 317 ? -39.815 8.108 56.677 1.00 62.34 317 THR A O 1
ATOM 2537 N N . TRP A 1 318 ? -41.335 6.810 55.695 1.00 66.94 318 TRP A N 1
ATOM 2538 C CA . TRP A 1 318 ? -42.021 6.505 56.953 1.00 66.94 318 TRP A CA 1
ATOM 2539 C C . TRP A 1 318 ? -41.104 5.849 57.999 1.00 66.94 318 TRP A C 1
ATOM 2541 O O . TRP A 1 318 ? -41.177 6.173 59.185 1.00 66.94 318 TRP A O 1
ATOM 2551 N N . ARG A 1 319 ? -40.228 4.918 57.591 1.00 72.44 319 ARG A N 1
ATOM 2552 C CA . ARG A 1 319 ? -39.276 4.262 58.508 1.00 72.44 319 ARG A CA 1
ATOM 2553 C C . ARG A 1 319 ? -38.145 5.189 58.947 1.00 72.44 319 ARG A C 1
ATOM 2555 O O . ARG A 1 319 ? -37.763 5.126 60.110 1.00 72.44 319 ARG A O 1
ATOM 2562 N N . HIS A 1 320 ? -37.618 6.011 58.046 1.00 80.88 320 HIS A N 1
ATOM 2563 C CA . HIS A 1 320 ? -36.606 7.027 58.332 1.00 80.88 320 HIS A CA 1
ATOM 2564 C C . HIS A 1 320 ? -37.177 8.063 59.297 1.00 80.88 320 HIS A C 1
ATOM 2566 O O . HIS A 1 320 ? -36.618 8.219 60.380 1.00 80.88 320 HIS A O 1
ATOM 2572 N N . ASP A 1 321 ? -38.367 8.595 59.016 1.00 80.50 321 ASP A N 1
ATOM 2573 C CA . ASP A 1 321 ? -39.069 9.524 59.897 1.00 80.50 321 ASP A CA 1
ATOM 2574 C C . ASP A 1 321 ? -39.353 8.894 61.263 1.00 80.50 321 ASP A C 1
ATOM 2576 O O . ASP A 1 321 ? -39.148 9.517 62.301 1.00 80.50 321 ASP A O 1
ATOM 2580 N N . SER A 1 322 ? -39.770 7.624 61.298 1.00 75.31 322 SER A N 1
ATOM 2581 C CA . SER A 1 322 ? -40.012 6.906 62.557 1.00 75.31 322 SER A CA 1
ATOM 2582 C C . SER A 1 322 ? -38.734 6.728 63.381 1.00 75.31 322 SER A C 1
ATOM 2584 O O . SER A 1 322 ? -38.769 6.874 64.604 1.00 75.31 322 SER A O 1
ATOM 2586 N N . VAL A 1 323 ? -37.600 6.428 62.736 1.00 79.56 323 VAL A N 1
ATOM 2587 C CA . VAL A 1 323 ? -36.294 6.301 63.404 1.00 79.56 323 VAL A CA 1
ATOM 2588 C C . VAL A 1 323 ? -35.805 7.660 63.890 1.00 79.56 323 VAL A C 1
ATOM 2590 O O . VAL A 1 323 ? -35.390 7.768 65.042 1.00 79.56 323 VAL A O 1
ATOM 2593 N N . LEU A 1 324 ? -35.890 8.703 63.064 1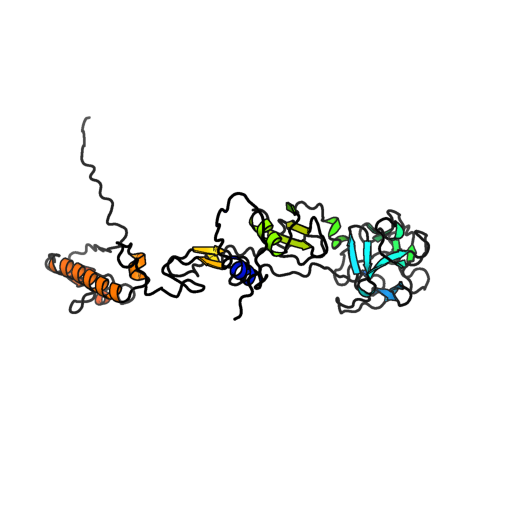.00 83.19 324 LEU A N 1
ATOM 2594 C CA . LEU A 1 324 ? -35.530 10.059 63.465 1.00 83.19 324 LEU A CA 1
ATOM 2595 C C . LEU A 1 324 ? -36.414 10.561 64.598 1.00 83.19 324 LEU A C 1
ATOM 2597 O O . LEU A 1 324 ? -35.899 11.151 65.541 1.00 83.19 324 LEU A O 1
ATOM 2601 N N . ASN A 1 325 ? -37.714 10.273 64.566 1.00 84.44 325 ASN A N 1
ATOM 2602 C CA . ASN A 1 325 ? -38.643 10.667 65.618 1.00 84.44 325 ASN A CA 1
ATOM 2603 C C . ASN A 1 325 ? -38.336 9.922 66.926 1.00 84.44 325 ASN A C 1
ATOM 2605 O O . ASN A 1 325 ? -38.319 10.520 68.002 1.00 84.44 325 ASN A O 1
ATOM 2609 N N . PHE A 1 326 ? -38.012 8.627 66.849 1.00 85.75 326 PHE A N 1
ATOM 2610 C CA . PHE A 1 326 ? -37.555 7.861 68.009 1.00 85.75 326 PHE A CA 1
ATOM 2611 C C . PHE A 1 326 ? -36.252 8.425 68.591 1.00 85.75 326 PHE A C 1
ATOM 2613 O O . PHE A 1 326 ? -36.149 8.607 69.802 1.00 85.75 326 PHE A O 1
ATOM 2620 N N . LEU A 1 327 ? -35.262 8.740 67.752 1.00 84.56 327 LEU A N 1
ATOM 2621 C CA . LEU A 1 327 ? -34.003 9.338 68.199 1.00 84.56 327 LEU A CA 1
ATOM 2622 C C . LEU A 1 327 ? -34.234 10.727 68.799 1.00 84.56 327 LEU A C 1
ATOM 2624 O O . LEU A 1 327 ? -33.730 11.008 69.881 1.00 84.56 327 LEU A O 1
ATOM 2628 N N . ALA A 1 328 ? -35.045 11.563 68.155 1.00 87.56 328 ALA A N 1
ATOM 2629 C CA . ALA A 1 328 ? -35.350 12.908 68.622 1.00 87.56 328 ALA A CA 1
ATOM 2630 C C . ALA A 1 328 ? -36.029 12.917 69.995 1.00 87.56 328 ALA A C 1
ATOM 2632 O O . ALA A 1 328 ? -35.736 13.771 70.826 1.00 87.56 328 ALA A O 1
ATOM 2633 N N . THR A 1 329 ? -36.906 11.944 70.244 1.00 87.00 329 THR A N 1
ATOM 2634 C CA . THR A 1 329 ? -37.605 11.789 71.528 1.00 87.00 329 THR A CA 1
ATOM 2635 C C . THR A 1 329 ? -36.762 11.084 72.591 1.00 87.00 329 THR A C 1
ATOM 2637 O O . THR A 1 329 ? -36.961 11.320 73.781 1.00 87.00 329 THR A O 1
ATOM 2640 N N . SER A 1 330 ? -35.809 10.239 72.187 1.00 86.88 330 SER A N 1
ATOM 2641 C CA . SER A 1 330 ? -34.965 9.463 73.107 1.00 86.88 330 SER A CA 1
ATOM 2642 C C . SER A 1 330 ? -33.683 10.187 73.522 1.00 86.88 330 SER A C 1
ATOM 2644 O O . SER A 1 330 ? -33.112 9.874 74.569 1.00 86.88 330 SER A O 1
ATOM 2646 N N . VAL A 1 331 ? -33.194 11.135 72.720 1.00 86.94 331 VAL A N 1
ATOM 2647 C CA . VAL A 1 331 ? -32.001 11.919 73.051 1.00 86.94 331 VAL A CA 1
ATOM 2648 C C . VAL A 1 331 ? -32.344 12.911 74.163 1.00 86.94 331 VAL A C 1
ATOM 2650 O O . VAL A 1 331 ? -33.032 13.906 73.950 1.00 86.94 331 VAL A O 1
ATOM 2653 N N . GLN A 1 332 ? -31.826 12.655 75.366 1.00 82.38 332 GLN A N 1
ATOM 2654 C CA . GLN A 1 332 ? -31.863 13.625 76.458 1.00 82.38 332 GLN A CA 1
ATOM 2655 C C . GLN A 1 332 ? -30.935 14.790 76.114 1.00 82.38 332 GLN A C 1
ATOM 2657 O O . GLN A 1 332 ? -29.710 14.674 76.165 1.00 82.38 332 GLN A O 1
ATOM 2662 N N . ILE A 1 333 ? -31.529 15.915 75.728 1.00 80.31 333 ILE A N 1
ATOM 2663 C CA . ILE A 1 333 ? -30.786 17.127 75.401 1.00 80.31 333 ILE A CA 1
ATOM 2664 C C . ILE A 1 333 ? -30.222 17.700 76.705 1.00 80.31 333 ILE A C 1
ATOM 2666 O O . ILE A 1 333 ? -30.968 18.045 77.621 1.00 80.31 333 ILE A O 1
ATOM 2670 N N . VAL A 1 334 ? -28.895 17.796 76.795 1.00 80.38 334 VAL A N 1
ATOM 2671 C CA . VAL A 1 334 ? -28.215 18.462 77.914 1.00 80.38 334 VAL A CA 1
ATOM 2672 C C . VAL A 1 334 ? -28.636 19.935 77.941 1.00 80.38 334 VAL A C 1
ATOM 2674 O O . VAL A 1 334 ? -28.691 20.567 76.883 1.00 80.38 334 VAL A O 1
ATOM 2677 N N . SER A 1 335 ? -28.925 20.482 79.131 1.00 81.00 335 SER A N 1
ATOM 2678 C CA . SER A 1 335 ? -29.327 21.886 79.306 1.00 81.00 335 SER A CA 1
ATOM 2679 C C . SER A 1 335 ? -28.446 22.831 78.490 1.00 81.00 335 SER A C 1
ATOM 2681 O O . SER A 1 335 ? -27.225 22.826 78.626 1.00 81.00 335 SER A O 1
ATOM 2683 N N . GLY A 1 336 ? -29.087 23.623 77.629 1.00 83.06 336 GLY A N 1
ATOM 2684 C CA . GLY A 1 336 ? -28.425 24.583 76.744 1.00 83.06 336 GLY A CA 1
ATOM 2685 C C . GLY A 1 336 ? -28.115 24.069 75.334 1.00 83.06 336 GLY A C 1
ATOM 2686 O O . GLY A 1 336 ? -27.752 24.868 74.485 1.00 83.06 336 GLY A O 1
ATOM 2687 N N . SER A 1 337 ? -28.281 22.783 75.017 1.00 90.38 337 SER A N 1
ATOM 2688 C CA . SER A 1 337 ? -28.112 22.304 73.633 1.00 90.38 337 SER A CA 1
ATOM 2689 C C . SER A 1 337 ? -29.399 22.442 72.810 1.00 90.38 337 SER A C 1
ATOM 2691 O O . SER A 1 337 ? -30.508 22.426 73.346 1.00 90.38 337 SER A O 1
ATOM 2693 N N . HIS A 1 338 ? -29.260 22.549 71.488 1.00 92.75 338 HIS A N 1
ATOM 2694 C CA . HIS A 1 338 ? -30.376 22.535 70.542 1.00 92.75 338 HIS A CA 1
ATOM 2695 C C . HIS A 1 338 ? -30.295 21.304 69.641 1.00 92.75 338 HIS A C 1
ATOM 2697 O O . HIS A 1 338 ? -29.255 21.035 69.041 1.00 92.75 338 HIS A O 1
ATOM 2703 N N . LEU A 1 339 ? -31.400 20.567 69.536 1.00 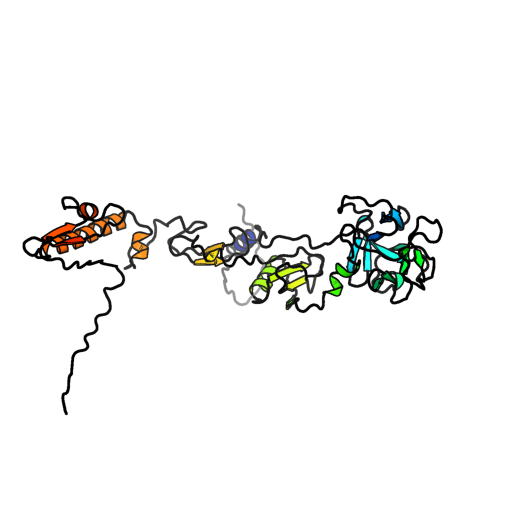93.75 339 LEU A N 1
ATOM 2704 C CA . LEU A 1 339 ? -31.549 19.460 68.598 1.00 93.75 339 LEU A CA 1
ATOM 2705 C C . LEU A 1 339 ? -32.254 19.956 67.331 1.00 93.75 339 LEU A C 1
ATOM 2707 O O . LEU A 1 339 ? -33.317 20.576 67.404 1.00 93.75 339 LEU A O 1
ATOM 2711 N N . TYR A 1 340 ? -31.666 19.641 66.185 1.00 94.00 340 TYR A N 1
ATOM 2712 C CA . TYR A 1 340 ? -32.229 19.843 64.859 1.00 94.00 340 TYR A CA 1
ATOM 2713 C C . TYR A 1 340 ? -32.384 18.479 64.197 1.00 94.00 340 TYR A C 1
ATOM 2715 O O . TYR A 1 340 ? -31.480 17.644 64.274 1.00 94.00 340 TYR A O 1
ATOM 2723 N N . VAL A 1 341 ? -33.525 18.244 63.563 1.00 93.31 341 VAL A N 1
ATOM 2724 C CA . VAL A 1 341 ? -33.861 16.955 62.948 1.00 93.31 341 VAL A CA 1
ATOM 2725 C C . VAL A 1 341 ? -34.590 17.225 61.650 1.00 93.31 341 VAL A C 1
ATOM 2727 O O . VAL A 1 341 ? -35.427 18.130 61.594 1.00 93.31 341 VAL A O 1
ATOM 2730 N N . ASP A 1 342 ? -34.268 16.457 60.616 1.00 90.06 342 ASP A N 1
ATOM 2731 C CA . ASP A 1 342 ? -34.920 16.561 59.318 1.00 90.06 342 ASP A CA 1
ATOM 2732 C C . ASP A 1 342 ? -36.295 15.871 59.320 1.00 90.06 342 ASP A C 1
ATOM 2734 O O . ASP A 1 342 ? -36.508 14.847 58.681 1.00 90.06 342 ASP A O 1
ATOM 2738 N N . LEU A 1 343 ? -37.216 16.418 60.118 1.00 90.62 343 LEU A N 1
ATOM 2739 C CA . LEU A 1 343 ? -38.590 15.947 60.279 1.00 90.62 343 LEU A CA 1
ATOM 2740 C C . LEU A 1 343 ? -39.586 17.099 60.092 1.00 90.62 343 LEU A C 1
ATOM 2742 O O . LEU A 1 343 ? -39.330 18.213 60.569 1.00 90.62 343 LEU A O 1
ATOM 2746 N N . PRO A 1 344 ? -40.769 16.848 59.502 1.00 87.44 344 PRO A N 1
ATOM 2747 C CA . PRO A 1 344 ? -41.845 17.831 59.455 1.00 87.44 344 PRO A CA 1
ATOM 2748 C C . PRO A 1 344 ? -42.203 18.354 60.856 1.00 87.44 344 PRO A C 1
ATOM 2750 O O . PRO A 1 344 ? -42.449 17.584 61.781 1.00 87.44 344 PRO A O 1
ATOM 2753 N N . GLY A 1 345 ? -42.225 19.680 61.021 1.00 89.69 345 GLY A N 1
ATOM 2754 C CA . GLY A 1 345 ? -42.535 20.336 62.300 1.00 89.69 345 GLY A CA 1
ATOM 2755 C C . GLY A 1 345 ? -41.360 20.469 63.282 1.00 89.69 345 GLY A C 1
ATOM 2756 O O . GLY A 1 345 ? -41.521 21.111 64.319 1.00 89.69 345 GLY A O 1
ATOM 2757 N N . SER A 1 346 ? -40.180 19.927 62.961 1.00 92.81 346 SER A N 1
ATOM 2758 C CA . SER A 1 346 ? -38.943 20.120 63.733 1.00 92.81 346 SER A CA 1
ATOM 2759 C C . SER A 1 346 ? -38.064 21.226 63.136 1.00 92.81 346 SER A C 1
ATOM 2761 O O . SER A 1 346 ? -38.247 21.647 61.993 1.00 92.81 346 SER A O 1
ATOM 2763 N N . LYS A 1 347 ? -37.088 21.727 63.906 1.00 93.69 347 LYS A N 1
ATOM 2764 C CA . LYS A 1 347 ? -36.089 22.660 63.364 1.00 93.69 347 LYS A CA 1
ATOM 2765 C C . LYS A 1 347 ? -35.134 21.902 62.441 1.00 93.69 347 LYS A C 1
ATOM 2767 O O . LYS A 1 347 ? -34.432 21.006 62.903 1.00 93.69 347 LYS A O 1
ATOM 2772 N N . SER A 1 348 ? -35.086 22.290 61.168 1.00 92.25 348 SER A N 1
ATOM 2773 C CA . SER A 1 348 ? -34.216 21.653 60.172 1.00 92.25 348 SER A CA 1
ATOM 2774 C C . SER A 1 348 ? -32.728 21.904 60.465 1.00 92.25 348 SER A C 1
ATOM 2776 O O . SER A 1 348 ? -32.357 23.051 60.736 1.00 92.25 348 SER A O 1
ATOM 2778 N N . PRO A 1 349 ? -31.849 20.891 60.337 1.00 91.75 349 PRO A N 1
ATOM 2779 C CA . PRO A 1 349 ? -30.397 21.068 60.414 1.00 91.75 349 PRO A CA 1
ATOM 2780 C C . PRO A 1 349 ? -29.839 22.078 59.404 1.00 91.75 349 PRO A C 1
ATOM 2782 O O . PRO A 1 349 ? -28.865 22.766 59.714 1.00 91.75 349 PRO A O 1
ATOM 2785 N N . SER A 1 350 ? -30.503 22.253 58.252 1.00 90.06 350 SER A N 1
ATOM 2786 C CA . SER A 1 350 ? -30.097 23.226 57.224 1.00 90.06 350 SER A CA 1
ATOM 2787 C C . SER A 1 350 ? -30.112 24.680 57.707 1.00 90.06 350 SER A C 1
ATOM 2789 O O . SER A 1 350 ? -29.425 25.516 57.128 1.00 90.06 350 SER A O 1
ATOM 2791 N N . ILE A 1 351 ? -30.801 24.987 58.813 1.00 91.81 351 ILE A N 1
ATOM 2792 C CA . ILE A 1 351 ? -30.744 26.307 59.462 1.00 91.81 351 ILE A CA 1
ATOM 2793 C C . ILE A 1 351 ? -29.308 26.651 59.894 1.00 91.81 351 ILE A C 1
ATOM 2795 O O . ILE A 1 351 ? -28.923 27.817 59.876 1.00 91.81 351 ILE A O 1
ATOM 2799 N N . ILE A 1 352 ? -28.517 25.645 60.279 1.00 90.75 352 ILE A N 1
ATOM 2800 C CA . ILE A 1 352 ? -27.137 25.815 60.750 1.00 90.75 352 ILE A CA 1
ATOM 2801 C C . ILE A 1 352 ? -26.129 25.505 59.646 1.00 90.75 352 ILE A C 1
ATOM 2803 O O . ILE A 1 352 ? -25.118 26.193 59.523 1.00 90.75 352 ILE A O 1
ATOM 2807 N N . THR A 1 353 ? -26.380 24.464 58.854 1.00 87.19 353 THR A N 1
ATOM 2808 C CA . THR A 1 353 ? -25.406 23.930 57.891 1.00 87.19 353 THR A CA 1
ATOM 2809 C C . THR A 1 353 ? -25.616 24.406 56.452 1.00 87.19 353 THR A C 1
ATOM 2811 O O . THR A 1 353 ? -24.735 24.203 55.617 1.00 87.19 353 THR A O 1
ATOM 2814 N N . GLY A 1 354 ? -26.748 25.053 56.154 1.00 89.12 354 GLY A N 1
ATOM 2815 C CA . GLY A 1 354 ? -27.180 25.383 54.795 1.00 89.12 354 GLY A CA 1
ATOM 2816 C C . GLY A 1 354 ? -27.729 24.173 54.026 1.00 89.12 354 GLY A C 1
ATOM 2817 O O . GLY A 1 354 ? -27.621 23.027 54.464 1.00 89.12 354 GLY A O 1
ATOM 2818 N N . ASP A 1 355 ? -28.319 24.421 52.855 1.00 82.12 355 ASP A N 1
ATOM 2819 C CA . ASP A 1 355 ? -28.973 23.372 52.052 1.00 82.12 355 ASP A CA 1
ATOM 2820 C C . ASP A 1 355 ? -27.983 22.426 51.353 1.00 82.12 355 ASP A C 1
ATOM 2822 O O . ASP A 1 355 ? -28.339 21.313 50.972 1.00 82.12 355 ASP A O 1
ATOM 2826 N N . THR A 1 356 ? -26.719 22.834 51.214 1.00 75.31 356 THR A N 1
ATOM 2827 C CA . THR A 1 356 ? -25.663 22.036 50.571 1.00 75.31 356 THR A CA 1
ATOM 2828 C C . THR A 1 356 ? -25.199 20.856 51.426 1.00 75.31 356 THR A C 1
ATOM 2830 O O . THR A 1 356 ? -24.634 19.900 50.898 1.00 75.31 356 THR A O 1
ATOM 2833 N N . TYR A 1 357 ? -25.409 20.917 52.743 1.00 75.75 357 TYR A N 1
ATOM 2834 C CA . TYR A 1 357 ? -25.036 19.866 53.682 1.00 75.75 357 TYR A CA 1
ATOM 2835 C C . TYR A 1 357 ? -26.153 19.696 54.708 1.00 75.75 357 TYR A C 1
ATOM 2837 O O . TYR A 1 357 ? -26.184 20.391 55.718 1.00 75.75 357 TYR A O 1
ATOM 2845 N N . ARG A 1 358 ? -27.089 18.782 54.446 1.00 80.19 358 ARG A N 1
ATOM 2846 C CA . ARG A 1 358 ? -28.284 18.574 55.272 1.00 80.19 358 ARG A CA 1
ATOM 2847 C C . ARG A 1 358 ? -28.194 17.228 56.001 1.00 80.19 358 ARG A C 1
ATOM 2849 O O . ARG A 1 358 ? -28.657 16.228 55.460 1.00 80.19 358 ARG A O 1
ATOM 2856 N N . PRO A 1 359 ? -27.533 17.154 57.174 1.00 86.56 359 PRO A N 1
ATOM 2857 C CA . PRO A 1 359 ? -27.544 15.927 57.964 1.00 86.56 359 PRO A CA 1
ATOM 2858 C C . PRO A 1 359 ? -28.966 15.644 58.465 1.00 86.56 359 PRO A C 1
ATOM 2860 O O . PRO A 1 359 ? -29.728 16.579 58.690 1.00 86.56 359 PRO A O 1
ATOM 2863 N N . ASP A 1 360 ? -29.301 14.375 58.698 1.00 87.94 360 ASP A N 1
ATOM 2864 C CA . ASP A 1 360 ? -30.630 13.985 59.196 1.00 87.94 360 ASP A CA 1
ATOM 2865 C C . ASP A 1 360 ? -30.887 14.433 60.650 1.00 87.94 360 ASP A C 1
ATOM 2867 O O . ASP A 1 360 ? -32.024 14.669 61.060 1.00 87.94 360 ASP A O 1
ATOM 2871 N N . LEU A 1 361 ? -29.822 14.548 61.453 1.00 89.94 361 LEU A N 1
ATOM 2872 C CA . LEU A 1 361 ? -29.871 14.931 62.863 1.00 89.94 361 LEU A CA 1
ATOM 2873 C C . LEU A 1 361 ? -28.609 15.717 63.242 1.00 89.94 361 LEU A C 1
ATOM 2875 O O . LEU A 1 361 ? -27.492 15.315 62.915 1.00 89.94 361 LEU A O 1
ATOM 2879 N N . LEU A 1 362 ? -28.779 16.835 63.946 1.00 91.75 362 LEU A N 1
ATOM 2880 C CA . LEU A 1 362 ? -27.698 17.713 64.392 1.00 91.75 362 LEU A CA 1
ATOM 2881 C C . LEU A 1 362 ? -27.961 18.170 65.829 1.00 91.75 362 LEU A C 1
ATOM 2883 O O . LEU A 1 362 ? -29.016 18.721 66.133 1.00 91.75 362 LEU A O 1
ATOM 2887 N N . ILE A 1 363 ? -26.978 17.984 66.709 1.00 91.88 363 ILE A N 1
ATOM 2888 C CA . ILE A 1 363 ? -27.003 18.525 68.071 1.00 91.88 363 ILE A CA 1
ATOM 2889 C C . ILE A 1 363 ? -26.006 19.675 68.126 1.00 91.88 363 ILE A C 1
ATOM 2891 O O . ILE A 1 363 ? -24.804 19.478 67.954 1.00 91.88 363 ILE A O 1
ATOM 2895 N N . GLN A 1 364 ? -26.511 20.880 68.359 1.00 91.19 364 GLN A N 1
ATOM 2896 C CA . GLN A 1 364 ? -25.702 22.079 68.504 1.00 91.19 364 GLN A CA 1
ATOM 2897 C C . GLN A 1 364 ? -25.541 22.395 69.999 1.00 91.19 364 GLN A C 1
ATOM 2899 O O . GLN A 1 364 ? -26.525 22.784 70.636 1.00 91.19 364 GLN A O 1
ATOM 2904 N N . PRO A 1 365 ? -24.339 22.239 70.581 1.00 83.62 365 PRO A N 1
ATOM 2905 C CA . PRO A 1 365 ? -24.091 22.685 71.946 1.00 83.62 365 PRO A CA 1
ATOM 2906 C C . PRO A 1 365 ? -24.134 24.217 72.019 1.00 83.62 365 PRO A C 1
ATOM 2908 O O . PRO A 1 365 ? -23.761 24.900 71.059 1.00 83.62 365 PRO A O 1
ATOM 2911 N N . GLN A 1 366 ? -24.563 24.772 73.156 1.00 81.56 366 GLN A N 1
ATOM 2912 C CA . GLN A 1 366 ? -24.422 26.208 73.393 1.00 81.56 366 GLN A CA 1
ATOM 2913 C C . GLN A 1 366 ? -22.933 26.606 73.434 1.00 81.56 366 GLN A C 1
ATOM 2915 O O . GLN A 1 366 ? -22.092 25.794 73.834 1.00 81.56 366 GLN A O 1
ATOM 2920 N N . PRO A 1 367 ? -22.590 27.846 73.034 1.00 72.25 367 PRO A N 1
ATOM 2921 C CA . PRO A 1 367 ? -21.207 28.272 72.792 1.00 72.25 367 PRO A CA 1
ATOM 2922 C C . PRO A 1 367 ? -20.262 28.145 73.995 1.00 72.25 367 PRO A C 1
ATOM 2924 O O . PRO A 1 367 ? -19.049 28.182 73.816 1.00 72.25 367 PRO A O 1
ATOM 2927 N N . GLU A 1 368 ? -20.796 27.993 75.206 1.00 65.25 368 GLU A N 1
ATOM 2928 C CA . GLU A 1 368 ? -20.016 27.964 76.446 1.00 65.25 368 GLU A CA 1
ATOM 2929 C C . GLU A 1 368 ? -19.377 26.588 76.732 1.00 65.25 368 GLU A C 1
ATOM 2931 O O . GLU A 1 368 ? -18.458 26.494 77.544 1.00 65.25 368 GLU A O 1
ATOM 2936 N N . HIS A 1 369 ? -19.777 25.530 76.010 1.00 56.38 369 HIS A N 1
ATOM 2937 C CA . HIS A 1 369 ? -19.207 24.181 76.129 1.00 56.38 369 HIS A CA 1
ATOM 2938 C C . HIS A 1 369 ? -19.140 23.463 74.769 1.00 56.38 369 HIS A C 1
ATOM 2940 O O . HIS A 1 369 ? -19.921 22.559 74.471 1.00 56.38 369 HIS A O 1
ATOM 2946 N N . SER A 1 370 ? -18.205 23.850 73.903 1.00 42.72 370 SER A N 1
ATOM 2947 C CA . SER A 1 370 ? -18.057 23.258 72.569 1.00 42.72 370 SER A CA 1
ATOM 2948 C C . SER A 1 370 ? -17.228 21.962 72.575 1.00 42.72 370 SER A C 1
ATOM 2950 O O . SER A 1 370 ? -16.005 21.975 72.469 1.00 42.72 370 SER A O 1
ATOM 2952 N N . ILE A 1 371 ? -17.919 20.816 72.596 1.00 47.44 371 ILE A N 1
ATOM 2953 C CA . ILE A 1 371 ? -17.440 19.565 71.982 1.00 47.44 371 ILE A CA 1
ATOM 2954 C C . ILE A 1 371 ? -18.398 19.238 70.830 1.00 47.44 371 ILE A C 1
ATOM 2956 O O . ILE A 1 371 ? -19.515 18.771 71.043 1.00 47.44 371 ILE A O 1
ATOM 2960 N N . LEU A 1 372 ? -17.971 19.505 69.594 1.00 45.72 372 LEU A N 1
ATOM 2961 C CA . LEU A 1 372 ? -18.686 19.092 68.383 1.00 45.72 372 LEU A CA 1
ATOM 2962 C C . LEU A 1 372 ? -18.587 17.569 68.241 1.00 45.72 372 LEU A C 1
ATOM 2964 O O . LEU A 1 372 ? -17.510 17.033 67.989 1.00 45.72 372 LEU A O 1
ATOM 2968 N N . SER A 1 373 ? -19.708 16.867 68.382 1.00 49.72 373 SER A N 1
ATOM 2969 C CA . SER A 1 373 ? -19.822 15.457 68.003 1.00 49.72 373 SER A CA 1
ATOM 2970 C C . SER A 1 373 ? -20.777 15.342 66.816 1.00 49.72 373 SER A C 1
ATOM 2972 O O . SER A 1 373 ? -21.992 15.408 66.961 1.00 49.72 373 SER A O 1
ATOM 2974 N N . ASN A 1 374 ? -20.210 15.198 65.615 1.00 46.81 374 ASN A N 1
ATOM 2975 C CA . ASN A 1 374 ? -20.972 14.900 64.405 1.00 46.81 374 ASN A CA 1
ATOM 2976 C C . ASN A 1 374 ? -21.310 13.409 64.395 1.00 46.81 374 ASN A C 1
ATOM 2978 O O . ASN A 1 374 ? -20.430 12.568 64.207 1.00 46.81 374 ASN A O 1
ATOM 2982 N N . LEU A 1 375 ? -22.582 13.075 64.597 1.00 48.59 375 LEU A N 1
ATOM 2983 C CA . LEU A 1 375 ? -23.075 11.706 64.489 1.00 48.59 375 LEU A CA 1
ATOM 2984 C C . LEU A 1 375 ? -23.666 11.521 63.089 1.00 48.59 375 LEU A C 1
ATOM 2986 O O . LEU A 1 375 ? -24.850 11.732 62.857 1.00 48.59 375 LEU A O 1
ATOM 2990 N N . GLN A 1 376 ? -22.806 11.179 62.131 1.00 46.66 376 GLN A N 1
ATOM 2991 C CA . GLN A 1 376 ? -23.221 10.883 60.763 1.00 46.66 376 GLN A CA 1
ATOM 2992 C C . GLN A 1 376 ? -23.577 9.394 60.672 1.00 46.66 376 GLN A C 1
ATOM 2994 O O . GLN A 1 376 ? -22.698 8.528 60.679 1.00 46.66 376 GLN A O 1
ATOM 2999 N N . LEU A 1 377 ? -24.872 9.078 60.613 1.00 44.03 377 LEU A N 1
ATOM 3000 C CA . LEU A 1 377 ? -25.349 7.714 60.385 1.00 44.03 377 LEU A CA 1
ATOM 3001 C C . LEU A 1 377 ? -25.127 7.339 58.914 1.00 44.03 377 LEU A C 1
ATOM 3003 O O . LEU A 1 377 ? -26.031 7.401 58.091 1.00 44.03 377 LEU A O 1
ATOM 3007 N N . SER A 1 378 ? -23.900 6.945 58.564 1.00 37.91 378 SER A N 1
ATOM 3008 C CA . SER A 1 378 ? -23.664 6.252 57.295 1.00 37.91 378 SER A CA 1
ATOM 3009 C C . SER A 1 378 ? -24.142 4.802 57.420 1.00 37.91 378 SER A C 1
ATOM 3011 O O . SER A 1 378 ? -23.806 4.096 58.375 1.00 37.91 378 SER A O 1
ATOM 3013 N N . SER A 1 379 ? -24.911 4.332 56.442 1.00 39.50 379 SER A N 1
ATOM 3014 C CA . SER A 1 379 ? -25.521 2.995 56.415 1.00 39.50 379 SER A CA 1
ATOM 3015 C C . SER A 1 379 ? -24.519 1.824 56.396 1.00 39.50 379 SER A C 1
ATOM 3017 O O . SER A 1 379 ? -24.929 0.672 56.507 1.00 39.50 379 SER A O 1
ATOM 3019 N N . ASN A 1 380 ? -23.208 2.089 56.332 1.00 35.78 380 ASN A N 1
ATOM 3020 C CA . ASN A 1 380 ? -22.158 1.075 56.186 1.00 35.78 380 ASN A CA 1
ATOM 3021 C C . ASN A 1 380 ? -21.351 0.744 57.459 1.00 35.78 380 ASN A C 1
ATOM 3023 O O . ASN A 1 380 ? -20.443 -0.081 57.379 1.00 35.78 380 ASN A O 1
ATOM 3027 N N . GLN A 1 381 ? -21.641 1.320 58.635 1.00 34.84 381 GLN A N 1
ATOM 3028 C CA . GLN A 1 381 ? -20.789 1.113 59.830 1.00 34.84 381 GLN A CA 1
ATOM 3029 C C . GLN A 1 381 ? -21.411 0.361 61.022 1.00 34.84 381 GLN A C 1
ATOM 3031 O O . GLN A 1 381 ? -20.752 0.205 62.048 1.00 34.84 381 GLN A O 1
ATOM 3036 N N . ILE A 1 382 ? -22.623 -0.194 60.916 1.00 36.56 382 ILE A N 1
ATOM 3037 C CA . ILE A 1 382 ? -23.297 -0.801 62.089 1.00 36.56 382 ILE A CA 1
ATOM 3038 C C . ILE A 1 382 ? -22.914 -2.275 62.373 1.00 36.56 382 ILE A C 1
ATOM 3040 O O . ILE A 1 382 ? -23.232 -2.793 63.439 1.00 36.56 382 ILE A O 1
ATOM 3044 N N . PHE A 1 383 ? -22.117 -2.955 61.541 1.00 32.78 383 PHE A N 1
ATOM 3045 C CA . PHE A 1 383 ? -21.680 -4.334 61.834 1.00 32.78 383 PHE A CA 1
ATOM 3046 C C . PHE A 1 383 ? -20.160 -4.486 61.925 1.00 32.78 383 PHE A C 1
ATOM 3048 O O . PHE A 1 383 ? -19.525 -5.003 61.012 1.00 32.78 383 PHE A O 1
ATOM 3055 N N . LYS A 1 384 ? -19.579 -4.079 63.064 1.00 34.53 384 LYS A N 1
ATOM 3056 C CA . LYS A 1 384 ? -18.418 -4.737 63.708 1.00 34.53 384 LYS A CA 1
ATOM 3057 C C . LYS A 1 384 ? -18.090 -4.061 65.045 1.00 34.53 384 LYS A C 1
ATOM 3059 O O . LYS A 1 384 ? -17.281 -3.144 65.119 1.00 34.53 384 LYS A O 1
ATOM 3064 N N . LYS A 1 385 ? -18.646 -4.584 66.139 1.00 28.67 385 LYS A N 1
ATOM 3065 C CA . LYS A 1 385 ? -18.057 -4.405 67.473 1.00 28.67 385 LYS A CA 1
ATOM 3066 C C . LYS A 1 385 ? -17.999 -5.762 68.167 1.00 28.67 385 LYS A C 1
ATOM 3068 O O . LYS A 1 385 ? -18.940 -6.186 68.827 1.00 28.67 385 LYS A O 1
ATOM 3073 N N . LYS A 1 386 ? -16.893 -6.479 67.948 1.00 30.88 386 LYS A N 1
ATOM 3074 C CA . LYS A 1 386 ? -16.555 -7.687 68.703 1.00 30.88 386 LYS A CA 1
ATOM 3075 C C . LYS A 1 386 ? -15.823 -7.236 69.966 1.00 30.88 386 LYS A C 1
ATOM 3077 O O . LYS A 1 386 ? -14.790 -6.579 69.884 1.00 30.88 386 LYS A O 1
ATOM 3082 N N . LEU A 1 387 ? -16.412 -7.553 71.114 1.00 37.91 387 LEU A N 1
ATOM 3083 C CA . LEU A 1 387 ? -15.822 -7.410 72.441 1.00 37.91 387 LEU A CA 1
ATOM 3084 C C . LEU A 1 387 ? -14.472 -8.140 72.499 1.00 37.91 387 LEU A C 1
ATOM 3086 O O . LEU A 1 387 ? -14.415 -9.345 72.266 1.00 37.91 387 LEU A O 1
ATOM 3090 N N . SER A 1 388 ? -13.409 -7.421 72.856 1.00 30.56 388 SER A N 1
ATOM 3091 C CA . SER A 1 388 ? -12.185 -8.003 73.406 1.00 30.56 388 SER A CA 1
ATOM 3092 C C . SER A 1 388 ? -11.934 -7.341 74.752 1.00 30.56 388 SER A C 1
ATOM 3094 O O . SER A 1 388 ? -11.416 -6.229 74.827 1.00 30.56 388 SER A O 1
ATOM 3096 N N . GLY A 1 389 ? -12.381 -8.010 75.810 1.00 33.09 389 GLY A N 1
ATOM 3097 C CA . GLY A 1 389 ? -12.011 -7.696 77.180 1.00 33.09 389 GLY A CA 1
ATOM 3098 C C . GLY A 1 389 ? -10.831 -8.555 77.637 1.00 33.09 389 GLY A C 1
ATOM 3099 O O . GLY A 1 389 ? -10.705 -9.696 77.198 1.00 33.09 389 GLY A O 1
ATOM 3100 N N . LYS A 1 390 ? -10.082 -8.000 78.604 1.00 34.72 390 LYS A N 1
ATOM 3101 C CA . LYS A 1 390 ? -9.051 -8.619 79.468 1.00 34.72 390 LYS A CA 1
ATOM 3102 C C . LYS A 1 390 ? -7.704 -8.921 78.785 1.00 34.72 390 LYS A C 1
ATOM 3104 O O . LYS A 1 390 ? -7.668 -9.400 77.667 1.00 34.72 390 LYS A O 1
ATOM 3109 N N . ASN A 1 391 ? -6.540 -8.692 79.394 1.00 31.27 391 ASN A N 1
ATOM 3110 C CA . ASN A 1 391 ? -6.182 -8.365 80.777 1.00 31.27 391 ASN A CA 1
ATOM 3111 C C . ASN A 1 391 ? -4.839 -7.615 80.773 1.00 31.27 391 ASN A C 1
ATOM 3113 O O . ASN A 1 391 ? -3.910 -8.022 80.078 1.00 31.27 391 ASN A O 1
ATOM 3117 N N . GLN A 1 392 ? -4.720 -6.583 81.608 1.00 42.44 392 GLN A N 1
ATOM 3118 C CA . GLN A 1 392 ? -3.426 -6.115 82.099 1.00 42.44 392 GLN A CA 1
ATOM 3119 C C . GLN A 1 392 ? -2.867 -7.165 83.065 1.00 42.44 392 GLN A C 1
ATOM 3121 O O . GLN A 1 392 ? -3.584 -7.621 83.954 1.00 42.44 392 GLN A O 1
ATOM 3126 N N . ASN A 1 393 ? -1.589 -7.509 82.918 1.00 35.97 393 ASN A N 1
ATOM 3127 C CA . ASN A 1 393 ? -0.791 -8.053 84.006 1.00 35.97 393 ASN A CA 1
ATOM 3128 C C . ASN A 1 393 ? 0.470 -7.205 84.152 1.00 35.97 393 ASN A C 1
ATOM 3130 O O . ASN A 1 393 ? 1.293 -7.102 83.248 1.00 35.97 393 ASN A O 1
ATOM 3134 N N . ILE A 1 394 ? 0.548 -6.597 85.328 1.00 40.72 394 ILE A N 1
ATOM 3135 C CA . ILE A 1 394 ? 1.707 -5.977 85.955 1.00 40.72 394 ILE A CA 1
ATOM 3136 C C . ILE A 1 394 ? 2.722 -7.079 86.280 1.00 40.72 394 ILE A C 1
ATOM 3138 O O . ILE A 1 394 ? 2.315 -8.118 86.805 1.00 40.72 394 ILE A O 1
ATOM 3142 N N . LYS A 1 395 ? 4.018 -6.826 86.049 1.00 43.03 395 LYS A N 1
ATOM 3143 C CA . LYS A 1 395 ? 5.102 -7.056 87.026 1.00 43.03 395 LYS A CA 1
ATOM 3144 C C . LYS A 1 395 ? 6.466 -6.594 86.492 1.00 43.03 395 LYS A C 1
ATOM 3146 O O . LYS A 1 395 ? 6.914 -7.106 85.475 1.00 43.03 395 LYS A O 1
ATOM 3151 N N . ASN A 1 396 ? 7.042 -5.685 87.285 1.00 46.44 396 ASN A N 1
ATOM 3152 C CA . ASN A 1 396 ? 8.444 -5.317 87.530 1.00 46.44 396 ASN A CA 1
ATOM 3153 C C . ASN A 1 396 ? 9.369 -5.019 86.353 1.00 46.44 396 ASN A C 1
ATOM 3155 O O . ASN A 1 396 ? 9.823 -5.975 85.691 1.00 46.44 396 ASN A O 1
#

Secondary structure (DSSP, 8-state):
-----PPPP--SS--------TTHHHHHHHGGGS---SS-EE-----B-EEETTTTEEEEE-TTSBEEEEEPPS-TT-TTT-EEESSSS-EEETTT-PEEEETTSS-TTPBEEEE---TT-GGG-EEEETTEEEETTSSEEEE-STTS-SB-EEEE-SS--GGGB-EETTSTT-BTTTT-GGGSTTSTTEEEEE--SSHHHHHHHHHHSTT--EEEE-TT-SSS-EEEE--TTSTT--SSSEEEE----TTTTTS----TT-EEEE-SSTTSEEEE--TTEESTTS-EE-TT-TTTTS---HHHHHHH-HHHHHHHHHHHHHHHHHHHHHS---TT-EEEESSTTSPPTHHHH-TTS--SEEEE--TTS---------TT-SS-------------

Foldseek 3Di:
DDDDDDDDDDDDDDDDDDPDDPPPPVVVVVVPPVDDDFFPQDQLWPWFWKAQPVVCWTWFADPVQFIFTHHDDPPSPPQRRTWGQPALFWIARRPVRFTWFFDPADDAFTFIGTHHDDPVHQRRGWDDDQQFIDTSPDQWTFFDDPPPDRTTGTHNDPDDDSRRGIATPPDPRHHPNNLQLNVLLPPPWWDDFWADPDPVVLVVVLVVDPLFFKWWAQPPDRTSRIITTNDQVLSSPRDDGGIGGQPPCPCPVVPLLAPDPFHWDQDSHPVRTATRADPQFDDRRSLRGNPPPPCVPPPDDPSNLVRDDPVSVVVVVVVLQVVQVVCVVPDDQDPQKDKAAPHPPGHFPCVPVNPVDGARIAIGHHPVDDDGDDDRPDVPPPPDDDDDDDDDDDDD

InterPro domains:
  IPR000742 EGF-like domain [PS00022] (275-286)
  IPR000742 EGF-like domain [PS50026] (249-287)
  IPR000772 Ricin B, lectin domain [PF00652] (49-126)
  IPR000772 Ricin B, lectin domain [SM00458] (45-169)
  IPR035992 Ricin B-like lectins [SSF50370] (47-174)

pLDDT: mean 74.77, std 22.63, range [20.75, 98.56]

Radius of gyration: 38.38 Å; chains: 1; bounding box: 80×80×114 Å